Protein AF-0000000082860708 (afdb_homodimer)

Foldseek 3Di:
DPPVVVVVVCVVVVVVVLVVVLQFDQKDPVLVCLVVPNDALLLQAAAEEEEAPLLWFLNLLLLQRNLLSHAQYEYEEQDQVSLVVSLVSSCVSHVVDDSLSYHYDYDDLLPLVCLLVSVVVSCVSSVDHAEYEAEWAAFEFAAPVLADVVLLVVRLSGLPVSLLSNVVSVQVVLVVVDVLSHHEYEYEAALLLQDPQGRTRSNSVNSVNVVVSVVVVCVVSPRGNYFYEYEHEAFEQTCRQQQHHYSDPPDGLRDHADPPQQHHYSNVSSSSSSSCRSRSPRYMYGRHPPSSVLSVCCRVPVVVSVVVDLVCDNQNSCCRRRVHRSYDDDPPPDPDD/DPPVVVVVVCVVVVVVVLVVVLQPDQKDPVLVCLVVPNDALLLQAAAEEEEAPLLWFLNLLLLLRNLLSHAQYEYEEQDQVSLVVSLVSSCVSPVVDDSLSYHYDYDDLLPLVCLLVSVVVSCVSSVDHAEYEAEWAAFEFAAPVLADVVLLVVRLSGLPVSLLSNVVSVQVVLVVVDVLSHHEYEYEAALLLQDPAGRTRSNSVNSVNVVVSVVVVCVVSPRGNYFYEYEHEAFEQTCRQQQHHYSDPPDGLRDHADPPQQHHYSNVSSSSSSSCRSRSPRYMYGRHPPSSVLSVCCRVPVVVSVVVCLVCDNQNSCCRRRVHRSYDDDPPRDPDD

Nearest PDB structures (foldseek):
  3r1i-assembly1_B-2  TM=8.512E-01  e=3.219E-15  Mycobacterium marinum M
  3r1i-assembly1_A-2  TM=8.347E-01  e=3.814E-15  Mycobacterium marinum M
  1yxm-assembly1_B  TM=8.266E-01  e=4.036E-15  Homo sapiens
  1yxm-assembly1_A  TM=8.205E-01  e=2.922E-14  Homo sapiens
  2cfc-assembly1_D  TM=8.253E-01  e=6.196E-13  Xanthobacter autotrophicus Py2

Sequence (674 aa):
MGFFAFLGAFTFLYTLAYIVLLAFLDCDLRLKVAEMVGKKIAAVRGKVIWIVGASSGIGEQLAVNLAKGGAKLVLSARRRDELERVKAACLAANPSLQHQDIFILPMDLLQVDNHRFQLNEVLRHFGTLDVLVNNAGRSQRAAWETVDTIVDRQLFELNVFSIVSLSRVVVSYFAQRSPTLEGHIAVTSSIAGLLGAPFSPSYTGSKHAIHGYFESLRSEKLGTNLKITLLCPGPVHTAFLAESFTGVPGEKFNQTVQETDKRMTPERCGELCAIAIANELYEGWMALFPILPVVYLMTYFPNMGRIIFKFIGPRQLQKLRDSKTTVETSKSSDPVSMGFFAFLGAFTFLYTLAYIVLLAFLDCDLRLKVAEMVGKKIAAVRGKVIWIVGASSGIGEQLAVNLAKGGAKLVLSARRRDELERVKAACLAANPSLQHQDIFILPMDLLQVDNHRFQLNEVLRHFGTLDVLVNNAGRSQRAAWETVDTIVDRQLFELNVFSIVSLSRVVVSYFAQRSPTLEGHIAVTSSIAGLLGAPFSPSYTGSKHAIHGYFESLRSEKLGTNLKITLLCPGPVHTAFLAESFTGVPGEKFNQTVQETDKRMTPERCGELCAIAIANELYEGWMALFPILPVVYLMTYFPNMGRIIFKFIGPRQLQKLRDSKTTVETSKSSDPVS

Structure (mmCIF, N/CA/C/O backbone):
data_AF-0000000082860708-model_v1
#
loop_
_entity.id
_entity.type
_entity.pdbx_description
1 polymer 'Dehydrogenase/reductase SDR family member 7'
#
loop_
_atom_site.group_PDB
_atom_site.id
_atom_site.type_symbol
_atom_site.label_atom_id
_atom_site.label_alt_id
_atom_site.label_comp_id
_atom_site.label_asym_id
_atom_site.label_entity_id
_atom_site.label_seq_id
_atom_site.pdbx_PDB_ins_code
_atom_site.Cartn_x
_atom_site.Cartn_y
_atom_site.Cartn_z
_atom_site.occupancy
_atom_site.B_iso_or_equiv
_atom_site.auth_seq_id
_atom_site.auth_comp_id
_atom_site.auth_asym_id
_atom_site.auth_atom_id
_atom_site.pdbx_PDB_model_num
ATOM 1 N N . MET A 1 1 ? 4.465 -14.664 42.625 1 72.81 1 MET A N 1
ATOM 2 C CA . MET A 1 1 ? 3.996 -15.102 41.312 1 72.81 1 MET A CA 1
ATOM 3 C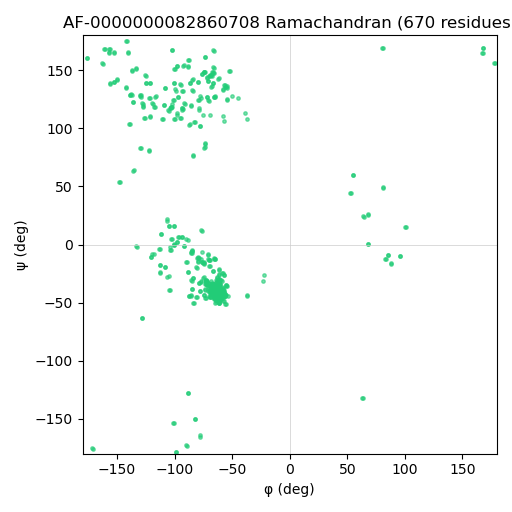 C . MET A 1 1 ? 5.172 -15.406 40.406 1 72.81 1 MET A C 1
ATOM 5 O O . MET A 1 1 ? 6.117 -14.617 40.312 1 72.81 1 MET A O 1
ATOM 9 N N . GLY A 1 2 ? 5.402 -16.688 40.062 1 86.44 2 GLY A N 1
ATOM 10 C CA . GLY A 1 2 ? 6.5 -17.062 39.188 1 86.44 2 GLY A CA 1
ATOM 11 C C . GLY A 1 2 ? 6.539 -16.297 37.875 1 86.44 2 GLY A C 1
ATOM 12 O O . GLY A 1 2 ? 5.562 -15.633 37.531 1 86.44 2 GLY A O 1
ATOM 13 N N . PHE A 1 3 ? 7.707 -16.125 37.406 1 90.12 3 PHE A N 1
ATOM 14 C CA . PHE A 1 3 ? 7.969 -15.383 36.188 1 90.12 3 PHE A CA 1
ATOM 15 C C . PHE A 1 3 ? 6.875 -15.625 35.156 1 90.12 3 PHE A C 1
ATOM 17 O O . PHE A 1 3 ? 6.328 -14.672 34.594 1 90.12 3 PHE A O 1
ATOM 24 N N . PHE A 1 4 ? 6.469 -16.797 35 1 90.19 4 PHE A N 1
ATOM 25 C CA . PHE A 1 4 ? 5.484 -17.141 33.969 1 90.19 4 PHE A CA 1
ATOM 26 C C . PHE A 1 4 ? 4.094 -16.656 34.375 1 90.19 4 PHE A C 1
ATOM 28 O O . PHE A 1 4 ? 3.301 -16.25 33.531 1 90.19 4 PHE A O 1
ATOM 35 N N . ALA A 1 5 ? 3.807 -16.781 35.562 1 89.75 5 ALA A N 1
ATOM 36 C CA . ALA A 1 5 ? 2.521 -16.281 36.031 1 89.75 5 ALA A CA 1
ATOM 37 C C . ALA A 1 5 ? 2.424 -14.766 35.844 1 89.75 5 ALA A C 1
ATOM 39 O O . ALA A 1 5 ? 1.37 -14.25 35.469 1 89.75 5 ALA A O 1
ATOM 40 N N . PHE A 1 6 ? 3.463 -14.141 36.156 1 90.62 6 PHE A N 1
ATOM 41 C CA . PHE A 1 6 ? 3.516 -12.695 35.969 1 90.62 6 PHE A CA 1
ATOM 42 C C . PHE A 1 6 ? 3.35 -12.344 34.5 1 90.62 6 PHE A C 1
ATOM 44 O O . PHE A 1 6 ? 2.582 -11.445 34.156 1 90.62 6 PHE A O 1
ATOM 51 N N . LEU A 1 7 ? 4.016 -13.023 33.656 1 87.88 7 LEU A N 1
ATOM 52 C CA . LEU A 1 7 ? 3.936 -12.789 32.219 1 87.88 7 LEU A CA 1
ATOM 53 C C . LEU A 1 7 ? 2.523 -13.039 31.719 1 87.88 7 LEU A C 1
ATOM 55 O O . LEU A 1 7 ? 2.018 -12.281 30.891 1 87.88 7 LEU A O 1
ATOM 59 N N . GLY A 1 8 ? 1.985 -14.039 32.156 1 88.62 8 GLY A N 1
ATOM 60 C CA . GLY A 1 8 ? 0.623 -14.352 31.75 1 88.62 8 GLY A CA 1
ATOM 61 C C . GLY A 1 8 ? -0.386 -13.312 32.219 1 88.62 8 GLY A C 1
ATOM 62 O O . GLY A 1 8 ? -1.258 -12.906 31.438 1 88.62 8 GLY A O 1
ATOM 63 N N . ALA A 1 9 ? -0.261 -12.969 33.438 1 89.25 9 ALA A N 1
ATOM 64 C CA . ALA A 1 9 ? -1.149 -11.938 33.969 1 89.25 9 ALA A CA 1
ATOM 65 C C . ALA A 1 9 ? -0.972 -10.625 33.219 1 89.25 9 ALA A C 1
ATOM 67 O O . ALA A 1 9 ? -1.951 -9.938 32.906 1 89.25 9 ALA A O 1
ATOM 68 N N . PHE A 1 10 ? 0.195 -10.312 32.969 1 88.62 10 PHE A N 1
ATOM 69 C CA . PHE A 1 10 ? 0.502 -9.086 32.25 1 88.62 10 PHE A CA 1
ATOM 70 C C . PHE A 1 10 ? -0.108 -9.109 30.844 1 88.62 10 PHE A C 1
ATOM 72 O O . PHE A 1 10 ? -0.745 -8.141 30.422 1 88.62 10 PHE A O 1
ATOM 79 N N . THR A 1 11 ? 0.056 -10.164 30.156 1 86.25 11 THR A N 1
ATOM 80 C CA . THR A 1 11 ? -0.458 -10.297 28.797 1 86.25 11 THR A CA 1
ATOM 81 C C . THR A 1 11 ? -1.982 -10.219 28.781 1 86.25 11 THR A C 1
ATOM 83 O O . THR A 1 11 ? -2.572 -9.57 27.906 1 86.25 11 THR A O 1
ATOM 86 N N . PHE A 1 12 ? -2.508 -10.875 29.703 1 87.12 12 PHE A N 1
ATOM 87 C CA . PHE A 1 12 ? -3.965 -10.891 29.797 1 87.12 12 PHE A CA 1
ATOM 88 C C . PHE A 1 12 ? -4.5 -9.492 30.094 1 87.12 12 PHE A C 1
ATOM 90 O O . PHE A 1 12 ? -5.402 -9.016 29.406 1 87.12 12 PHE A O 1
ATOM 97 N N . LEU A 1 13 ? -3.926 -8.875 31.078 1 89.12 13 LEU A N 1
ATOM 98 C CA . LEU A 1 13 ? -4.395 -7.559 31.484 1 89.12 13 LEU A CA 1
ATOM 99 C C . LEU A 1 13 ? -4.109 -6.523 30.406 1 89.12 13 LEU A C 1
ATOM 101 O O . LEU A 1 13 ? -4.918 -5.621 30.172 1 89.12 13 LEU A O 1
ATOM 105 N N . TYR A 1 14 ? -3.021 -6.672 29.766 1 86.31 14 TYR A N 1
ATOM 106 C CA . TYR A 1 14 ? -2.645 -5.789 28.672 1 86.31 14 TYR A CA 1
ATOM 107 C C . TYR A 1 14 ? -3.646 -5.883 27.531 1 86.31 14 TYR A C 1
ATOM 109 O O . TYR A 1 14 ? -4.137 -4.859 27.047 1 86.31 14 TYR A O 1
ATOM 117 N N . THR A 1 15 ? -3.965 -7.055 27.188 1 85.5 15 THR A N 1
ATOM 118 C CA . THR A 1 15 ? -4.898 -7.281 26.078 1 85.5 15 THR A CA 1
ATOM 119 C C . THR A 1 15 ? -6.301 -6.805 26.453 1 85.5 15 THR A C 1
ATOM 121 O O . THR A 1 15 ? -6.988 -6.184 25.641 1 85.5 15 THR A O 1
ATOM 124 N N . LEU A 1 16 ? -6.664 -7.105 27.656 1 87.06 16 LEU A N 1
ATOM 125 C CA . LEU A 1 16 ? -7.977 -6.688 28.141 1 87.06 16 LEU A CA 1
ATOM 126 C C . LEU A 1 16 ? -8.086 -5.168 28.172 1 87.06 16 LEU A C 1
ATOM 128 O O . LEU A 1 16 ? -9.117 -4.605 27.797 1 87.06 16 LEU A O 1
ATOM 132 N N . ALA A 1 17 ? -7.078 -4.531 28.641 1 88.94 17 ALA A N 1
ATOM 133 C CA . ALA A 1 17 ? -7.066 -3.072 28.688 1 88.94 17 ALA A CA 1
ATOM 134 C C . ALA A 1 17 ? -7.223 -2.482 27.281 1 88.94 17 ALA A C 1
ATOM 136 O O . ALA A 1 17 ? -7.961 -1.513 27.094 1 88.94 17 ALA A O 1
ATOM 137 N N . TYR A 1 18 ? -6.551 -3.08 26.312 1 87.56 18 TYR A N 1
ATOM 138 C CA . TYR A 1 18 ? -6.668 -2.613 24.938 1 87.56 18 TYR A CA 1
ATOM 139 C C . TYR A 1 18 ? -8.094 -2.779 24.422 1 87.56 18 TYR A C 1
ATOM 141 O O . TYR A 1 18 ? -8.648 -1.869 23.797 1 87.56 18 TYR A O 1
ATOM 149 N N . ILE A 1 19 ? -8.648 -3.904 24.766 1 85.44 19 ILE A N 1
ATOM 150 C CA . ILE A 1 19 ? -9.992 -4.203 24.281 1 85.44 19 ILE A CA 1
ATOM 151 C C . ILE A 1 19 ? -10.984 -3.201 24.875 1 85.44 19 ILE A C 1
ATOM 153 O O . ILE A 1 19 ? -11.812 -2.643 24.156 1 85.44 19 ILE A O 1
ATOM 157 N N . VAL A 1 20 ? -10.844 -2.895 26.078 1 89.56 20 VAL A N 1
ATOM 158 C CA . VAL A 1 20 ? -11.766 -2 26.766 1 89.56 20 VAL A CA 1
ATOM 159 C C . VAL A 1 20 ? -11.547 -0.565 26.297 1 89.56 20 VAL A C 1
ATOM 161 O O . VAL A 1 20 ? -12.5 0.136 25.953 1 89.56 20 VAL A O 1
ATOM 164 N N . LEU A 1 21 ? -10.344 -0.149 26.234 1 91.31 21 LEU A N 1
ATOM 165 C CA . LEU A 1 21 ? -10.039 1.233 25.891 1 91.31 21 LEU A CA 1
ATOM 166 C C . LEU A 1 21 ? -10.469 1.533 24.453 1 91.31 21 LEU A C 1
ATOM 168 O O . LEU A 1 21 ? -11.016 2.604 24.172 1 91.31 21 LEU A O 1
ATOM 172 N N . LEU A 1 22 ? -10.25 0.601 23.609 1 91 22 LEU A N 1
ATOM 173 C CA . LEU A 1 22 ? -10.531 0.829 22.188 1 91 22 LEU A CA 1
ATOM 174 C C . LEU A 1 22 ? -12.031 0.928 21.938 1 91 22 LEU A C 1
ATOM 176 O O . LEU A 1 22 ? -12.461 1.447 20.906 1 91 22 LEU A O 1
ATOM 180 N N . ALA A 1 23 ? -12.805 0.446 22.859 1 90.5 23 ALA A N 1
ATOM 181 C CA . ALA A 1 23 ? -14.258 0.521 22.719 1 90.5 23 ALA A CA 1
ATOM 182 C C . ALA A 1 23 ? -14.758 1.942 22.969 1 90.5 23 ALA A C 1
ATOM 184 O O . ALA A 1 23 ? -15.859 2.301 22.547 1 90.5 23 ALA A O 1
ATOM 185 N N . PHE A 1 24 ? -13.891 2.775 23.594 1 92.88 24 PHE A N 1
ATOM 186 C CA . PHE A 1 24 ? -14.383 4.086 24 1 92.88 24 PHE A CA 1
ATOM 187 C C . PHE A 1 24 ? -13.578 5.195 23.328 1 92.88 24 PHE A C 1
ATOM 189 O O . PHE A 1 24 ? -13.977 6.363 23.359 1 92.88 24 PHE A O 1
ATOM 196 N N . LEU A 1 25 ? -12.547 4.812 22.75 1 95.56 25 LEU A N 1
ATOM 197 C CA . LEU A 1 25 ? -11.664 5.82 22.172 1 95.56 25 LEU A CA 1
ATOM 198 C C . LEU A 1 25 ? -12.078 6.141 20.734 1 95.56 25 LEU A C 1
ATOM 200 O O . LEU A 1 25 ? -12.711 5.32 20.078 1 95.56 25 LEU A O 1
ATOM 204 N N . ASP A 1 26 ? -11.766 7.324 20.312 1 97.5 26 ASP A N 1
ATOM 205 C CA . ASP A 1 26 ? -12.047 7.742 18.938 1 97.5 26 ASP A CA 1
ATOM 206 C C . ASP A 1 26 ? -10.75 7.922 18.156 1 97.5 26 ASP A C 1
ATOM 208 O O . ASP A 1 26 ? -10.758 8.508 17.062 1 97.5 26 ASP A O 1
ATOM 212 N N . CYS A 1 27 ? -9.641 7.531 18.703 1 98.12 27 CYS A N 1
ATOM 213 C CA . CYS A 1 27 ? -8.344 7.492 18.047 1 98.12 27 CYS A CA 1
ATOM 214 C C . CYS A 1 27 ? -7.445 6.422 18.656 1 98.12 27 CYS A C 1
ATOM 216 O O . CYS A 1 27 ? -7.797 5.824 19.672 1 98.12 27 CYS A O 1
ATOM 218 N N . ASP A 1 28 ? -6.375 6.074 18 1 96.62 28 ASP A N 1
ATOM 219 C CA . ASP A 1 28 ? -5.512 5.008 18.5 1 96.62 28 ASP A CA 1
ATOM 220 C C . ASP A 1 28 ? -4.836 5.414 19.812 1 96.62 28 ASP A C 1
ATOM 222 O O . ASP A 1 28 ? -4.824 6.594 20.172 1 96.62 28 ASP A O 1
ATOM 226 N N . LEU A 1 29 ? -4.254 4.543 20.516 1 94.81 29 LEU A N 1
ATOM 227 C CA . LEU A 1 29 ? -3.762 4.734 21.859 1 94.81 29 LEU A CA 1
ATOM 228 C C . LEU A 1 29 ? -2.611 5.734 21.891 1 94.81 29 LEU A C 1
ATOM 230 O O . LEU A 1 29 ? -2.512 6.551 22.812 1 94.81 29 LEU A O 1
ATOM 234 N N . ARG A 1 30 ? -1.755 5.695 20.938 1 94.88 30 ARG A N 1
ATOM 235 C CA . ARG A 1 30 ? -0.627 6.621 20.906 1 94.88 30 ARG A CA 1
ATOM 236 C C . ARG A 1 30 ? -1.104 8.062 20.75 1 94.88 30 ARG A C 1
ATOM 238 O O . ARG A 1 30 ? -0.594 8.961 21.422 1 94.88 30 ARG A O 1
ATOM 245 N N . LEU A 1 31 ? -2.023 8.234 19.828 1 98.19 31 LEU A N 1
ATOM 246 C CA . LEU A 1 31 ? -2.596 9.562 19.625 1 98.19 31 LEU A CA 1
ATOM 247 C C . LEU A 1 31 ? -3.352 10.023 20.875 1 98.19 31 LEU A C 1
ATOM 249 O O . LEU A 1 31 ? -3.299 11.195 21.234 1 98.19 31 LEU A O 1
ATOM 253 N N . LYS A 1 32 ? -4.039 9.117 21.5 1 97.75 32 LYS A N 1
ATOM 254 C CA . LYS A 1 32 ? -4.754 9.461 22.734 1 97.75 32 LYS A CA 1
ATOM 255 C C . LYS A 1 32 ? -3.787 9.883 23.828 1 97.75 32 LYS A C 1
ATOM 257 O O . LYS A 1 32 ? -4.055 10.828 24.562 1 97.75 32 LYS A O 1
ATOM 262 N N . VAL A 1 33 ? -2.717 9.156 23.969 1 97.25 33 VAL A N 1
ATOM 263 C CA . VAL A 1 33 ? -1.701 9.5 24.953 1 97.25 33 VAL A CA 1
ATOM 264 C C . VAL A 1 33 ? -1.13 10.883 24.641 1 97.25 33 VAL A C 1
ATOM 266 O O . VAL A 1 33 ? -0.956 11.711 25.547 1 97.25 33 VAL A O 1
ATOM 269 N N . ALA A 1 34 ? -0.872 11.164 23.391 1 98.38 34 ALA A N 1
ATOM 270 C CA . ALA A 1 34 ? -0.393 12.484 22.984 1 98.38 34 ALA A CA 1
ATOM 271 C C . ALA A 1 34 ? -1.408 13.57 23.328 1 98.38 34 ALA A C 1
ATOM 273 O O . ALA A 1 34 ? -1.036 14.656 23.766 1 98.38 34 ALA A O 1
ATOM 274 N N . GLU A 1 35 ? -2.682 13.242 23.094 1 98.19 35 GLU A N 1
ATOM 275 C CA . GLU A 1 35 ? -3.754 14.18 23.406 1 98.19 35 GLU A CA 1
ATOM 276 C C . GLU A 1 35 ? -3.791 14.492 24.891 1 98.19 35 GLU A C 1
ATOM 278 O O . GLU A 1 35 ? -4.008 15.641 25.297 1 98.19 35 GLU A O 1
ATOM 283 N N . MET A 1 36 ? -3.523 13.516 25.688 1 97.81 36 MET A N 1
ATOM 284 C CA . MET A 1 36 ? -3.695 13.648 27.141 1 97.81 36 MET A CA 1
ATOM 285 C C . MET A 1 36 ? -2.453 14.258 27.781 1 97.81 36 MET A C 1
ATOM 287 O O . MET A 1 36 ? -2.559 15.102 28.672 1 97.81 36 MET A O 1
ATOM 291 N N . VAL A 1 37 ? -1.226 13.766 27.344 1 97.81 37 VAL A N 1
ATOM 292 C CA . VAL A 1 37 ? -0.058 14.141 28.141 1 97.81 37 VAL A CA 1
ATOM 293 C C . VAL A 1 37 ? 1.065 14.602 27.203 1 97.81 37 VAL A C 1
ATOM 295 O O . VAL A 1 37 ? 2.156 14.953 27.672 1 97.81 37 VAL A O 1
ATOM 298 N N . GLY A 1 38 ? 0.873 14.586 25.875 1 98.19 38 GLY A N 1
ATOM 299 C CA . GLY A 1 38 ? 1.901 15.023 24.938 1 98.19 38 GLY A CA 1
ATOM 300 C C . GLY A 1 38 ? 1.999 16.531 24.828 1 98.19 38 GLY A C 1
ATOM 301 O O . GLY A 1 38 ? 1.545 17.266 25.719 1 98.19 38 GLY A O 1
ATOM 302 N N . LYS A 1 39 ? 2.678 16.938 23.797 1 98.31 39 LYS A N 1
ATOM 303 C CA . LYS A 1 39 ? 2.758 18.359 23.5 1 98.31 39 LYS A CA 1
ATOM 304 C C . LYS A 1 39 ? 1.394 18.922 23.094 1 98.31 39 LYS A C 1
ATOM 306 O O . LYS A 1 39 ? 0.638 18.266 22.375 1 98.31 39 LYS A O 1
ATOM 311 N N . LYS A 1 40 ? 1.149 20.062 23.578 1 98.25 40 LYS A N 1
ATOM 312 C CA . LYS A 1 40 ? -0.066 20.75 23.156 1 98.25 40 LYS A CA 1
ATOM 313 C C . LYS A 1 40 ? 0.078 21.281 21.734 1 98.25 40 LYS A C 1
ATOM 315 O O . LYS A 1 40 ? 1.192 21.422 21.219 1 98.25 40 LYS A O 1
ATOM 320 N N . ILE A 1 41 ? -1.004 21.578 21.094 1 98.38 41 ILE A N 1
ATOM 321 C CA . ILE A 1 41 ? -0.991 22.094 19.719 1 98.38 41 ILE A CA 1
ATOM 322 C C . ILE A 1 41 ? -0.169 23.391 19.672 1 98.38 41 ILE A C 1
ATOM 324 O O . ILE A 1 41 ? 0.487 23.672 18.672 1 98.38 41 ILE A O 1
ATOM 328 N N . ALA A 1 42 ? -0.053 24.078 20.812 1 97.94 42 ALA A N 1
ATOM 329 C CA . ALA A 1 42 ? 0.678 25.344 20.922 1 97.94 42 ALA A CA 1
ATOM 330 C C . ALA A 1 42 ? 2.168 25.125 20.672 1 97.94 42 ALA A C 1
ATOM 332 O O . ALA A 1 42 ? 2.904 26.094 20.438 1 97.94 42 ALA A O 1
ATOM 333 N N . ALA A 1 43 ? 2.582 23.906 20.656 1 98.31 43 ALA A N 1
ATOM 334 C CA . ALA A 1 43 ? 3.98 23.594 20.375 1 98.31 43 ALA A CA 1
ATOM 335 C C . ALA A 1 43 ? 4.359 23.984 18.953 1 98.31 43 ALA A C 1
ATOM 337 O O . ALA A 1 43 ? 5.547 24.078 18.625 1 98.31 43 ALA A O 1
ATOM 338 N N . VAL A 1 44 ? 3.4 24.297 18.062 1 98.38 44 VAL A N 1
ATOM 339 C CA . VAL A 1 44 ? 3.678 24.656 16.672 1 98.38 44 VAL A CA 1
ATOM 340 C C . VAL A 1 44 ? 3.787 26.172 16.516 1 98.38 44 VAL A C 1
ATOM 342 O O . VAL A 1 44 ? 3.895 26.688 15.406 1 98.38 44 VAL A O 1
ATOM 345 N N . ARG A 1 45 ? 3.746 26.844 17.688 1 98.44 45 ARG A N 1
ATOM 346 C CA . ARG A 1 45 ? 3.773 28.312 17.656 1 98.44 45 ARG A CA 1
ATOM 347 C C . ARG A 1 45 ? 4.98 28.812 16.859 1 98.44 45 ARG A C 1
ATOM 349 O O . ARG A 1 45 ? 6.109 28.391 17.109 1 98.44 45 ARG A O 1
ATOM 356 N N . GLY A 1 46 ? 4.68 29.625 15.875 1 98.44 46 GLY A N 1
ATOM 357 C CA . GLY A 1 46 ? 5.734 30.281 15.109 1 98.44 46 GLY A CA 1
ATOM 358 C C . GLY A 1 46 ? 6.215 29.438 13.938 1 98.44 46 GLY A C 1
ATOM 359 O O . GLY A 1 46 ? 6.895 29.938 13.039 1 98.44 46 GLY A O 1
ATOM 360 N N . LYS A 1 47 ? 5.93 28.156 13.914 1 98.75 47 LYS A N 1
ATOM 361 C CA . LYS A 1 47 ? 6.316 27.297 12.789 1 98.75 47 LYS A CA 1
ATOM 362 C C . LYS A 1 47 ? 5.523 27.656 11.531 1 98.75 47 LYS A C 1
ATOM 364 O O . LYS A 1 47 ? 4.359 28.047 11.617 1 98.75 47 LYS A O 1
ATOM 369 N N . VAL A 1 48 ? 6.141 27.531 10.391 1 98.94 48 VAL A N 1
ATOM 370 C CA . VAL A 1 48 ? 5.469 27.703 9.109 1 98.94 48 VAL A CA 1
ATOM 371 C C . VAL A 1 48 ? 4.977 26.359 8.586 1 98.94 48 VAL A C 1
ATOM 373 O O . VAL A 1 48 ? 5.781 25.469 8.305 1 98.94 48 VAL A O 1
ATOM 376 N N . ILE A 1 49 ? 3.656 26.219 8.477 1 98.94 49 ILE A N 1
ATOM 377 C CA . ILE A 1 49 ? 3.033 24.969 8.062 1 98.94 49 ILE A CA 1
ATOM 378 C C . ILE A 1 49 ? 2.246 25.188 6.77 1 98.94 49 ILE A C 1
ATOM 380 O O . ILE A 1 49 ? 1.379 26.062 6.707 1 98.94 49 ILE A O 1
ATOM 384 N N . TRP A 1 50 ? 2.59 24.453 5.711 1 99 50 TRP A N 1
ATOM 385 C CA . TRP A 1 50 ? 1.929 24.5 4.414 1 99 50 TRP A CA 1
ATOM 386 C C . TRP A 1 50 ? 0.916 23.375 4.277 1 99 50 TRP A C 1
ATOM 388 O O . TRP A 1 50 ? 1.29 22.203 4.234 1 99 50 TRP A O 1
ATOM 398 N N . ILE A 1 51 ? -0.368 23.719 4.238 1 98.94 51 ILE A N 1
ATOM 399 C CA . ILE A 1 51 ? -1.443 22.734 4.141 1 98.94 51 ILE A CA 1
ATOM 400 C C . ILE A 1 51 ? -2.01 22.734 2.721 1 98.94 51 ILE A C 1
ATOM 402 O O . ILE A 1 51 ? -2.576 23.734 2.27 1 98.94 51 ILE A O 1
ATOM 406 N N . VAL A 1 52 ? -1.845 21.641 2.041 1 98.75 52 VAL A N 1
ATOM 407 C CA . VAL A 1 52 ? -2.469 21.422 0.739 1 98.75 52 VAL A CA 1
ATOM 408 C C . VAL A 1 52 ? -3.799 20.703 0.916 1 98.75 52 VAL A C 1
ATOM 410 O O . VAL A 1 52 ? -3.861 19.656 1.562 1 98.75 52 VAL A O 1
ATOM 413 N N . GLY A 1 53 ? -4.836 21.172 0.291 1 98.06 53 GLY A N 1
ATOM 414 C CA . GLY A 1 53 ? -6.184 20.703 0.571 1 98.06 53 GLY A CA 1
ATOM 415 C C . GLY A 1 53 ? -6.801 21.344 1.799 1 98.06 53 GLY A C 1
ATOM 416 O O . GLY A 1 53 ? -7.328 20.656 2.672 1 98.06 53 GLY A O 1
ATOM 417 N N . ALA A 1 54 ? -6.715 22.672 1.872 1 98.38 54 ALA A N 1
ATOM 418 C CA . ALA A 1 54 ? -7.059 23.406 3.094 1 98.38 54 ALA A CA 1
ATOM 419 C C . ALA A 1 54 ? -8.438 24.047 2.982 1 98.38 54 ALA A C 1
ATOM 421 O O . ALA A 1 54 ? -8.898 24.703 3.922 1 98.38 54 ALA A O 1
ATOM 422 N N . SER A 1 55 ? -9.188 23.828 1.924 1 97.12 55 SER A N 1
ATOM 423 C CA . SER A 1 55 ? -10.344 24.672 1.617 1 97.12 55 SER A CA 1
ATOM 424 C C . SER A 1 55 ? -11.609 24.125 2.27 1 97.12 55 SER A C 1
ATOM 426 O O . SER A 1 55 ? -12.641 24.797 2.289 1 97.12 55 SER A O 1
ATOM 428 N N . SER A 1 56 ? -11.594 22.875 2.74 1 95.19 56 SER A N 1
ATOM 429 C CA . SER A 1 56 ? -12.797 22.297 3.338 1 95.19 56 SER A CA 1
ATOM 430 C C . SER A 1 56 ? -12.453 21.094 4.215 1 95.19 56 SER A C 1
ATOM 432 O O . SER A 1 56 ? -11.289 20.719 4.324 1 95.19 56 SER A O 1
ATOM 434 N N . GLY A 1 57 ? -13.391 20.672 4.953 1 95.94 57 GLY A N 1
ATOM 435 C CA . GLY A 1 57 ? -13.32 19.391 5.648 1 95.94 57 GLY A CA 1
ATOM 436 C C . GLY A 1 57 ? -12.195 19.328 6.668 1 95.94 57 GLY A C 1
ATOM 437 O O . GLY A 1 57 ? -12.07 20.203 7.52 1 95.94 57 GLY A O 1
ATOM 438 N N . ILE A 1 58 ? -11.461 18.266 6.605 1 97.75 58 ILE A N 1
ATOM 439 C CA . ILE A 1 58 ? -10.391 17.984 7.559 1 97.75 58 ILE A CA 1
ATOM 440 C C . ILE A 1 58 ? -9.312 19.062 7.445 1 97.75 58 ILE A C 1
ATOM 442 O O . ILE A 1 58 ? -8.82 19.562 8.461 1 97.75 58 ILE A O 1
ATOM 446 N N . GLY A 1 59 ? -8.992 19.484 6.211 1 98.44 59 GLY A N 1
ATOM 447 C CA . GLY A 1 59 ? -7.965 20.5 5.984 1 98.44 59 GLY A CA 1
ATOM 448 C C . GLY A 1 59 ? -8.297 21.844 6.609 1 98.44 59 GLY A C 1
ATOM 449 O O . GLY A 1 59 ? -7.438 22.484 7.215 1 98.44 59 GLY A O 1
ATOM 450 N N . GLU A 1 60 ? -9.555 22.203 6.477 1 98.56 60 GLU A N 1
ATOM 451 C CA . GLU A 1 60 ? -10.023 23.453 7.066 1 98.56 60 GLU A CA 1
ATOM 452 C C . GLU A 1 60 ? -9.914 23.422 8.586 1 98.56 60 GLU A C 1
ATOM 454 O O . GLU A 1 60 ? -9.391 24.359 9.195 1 98.56 60 GLU A O 1
ATOM 459 N N . GLN A 1 61 ? -10.383 22.328 9.172 1 98.75 61 GLN A N 1
ATOM 460 C CA . GLN A 1 61 ? -10.398 22.234 10.633 1 98.75 61 GLN A CA 1
ATOM 461 C C . GLN A 1 61 ? -8.992 22.062 11.188 1 98.75 61 GLN A C 1
ATOM 463 O O . GLN A 1 61 ? -8.68 22.562 12.273 1 98.75 61 GLN A O 1
ATOM 468 N N . LEU A 1 62 ? -8.156 21.406 10.422 1 98.88 62 LEU A N 1
ATOM 469 C CA . LEU A 1 62 ? -6.75 21.312 10.781 1 98.88 62 LEU A CA 1
ATOM 470 C C . LEU A 1 62 ? -6.109 22.703 10.805 1 98.88 62 LEU A C 1
ATOM 472 O O . LEU A 1 62 ? -5.398 23.047 11.75 1 98.88 62 LEU A O 1
ATOM 476 N N . ALA A 1 63 ? -6.34 23.5 9.773 1 98.94 63 ALA A N 1
ATOM 477 C CA . ALA A 1 63 ? -5.805 24.859 9.688 1 98.94 63 ALA A CA 1
ATOM 478 C C . ALA A 1 63 ? -6.23 25.688 10.891 1 98.94 63 ALA A C 1
ATOM 480 O O . ALA A 1 63 ? -5.402 26.359 11.516 1 98.94 63 ALA A O 1
ATOM 481 N N . VAL A 1 64 ? -7.488 25.578 11.25 1 98.88 64 VAL A N 1
ATOM 482 C CA . VAL A 1 64 ? -8.039 26.344 12.359 1 98.88 64 VAL A CA 1
ATOM 483 C C . VAL A 1 64 ? -7.363 25.938 13.664 1 98.88 64 VAL A C 1
ATOM 485 O O . VAL A 1 64 ? -6.98 26.797 14.469 1 98.88 64 VAL A O 1
ATOM 488 N N . ASN A 1 65 ? -7.188 24.641 13.859 1 98.88 65 ASN A N 1
ATOM 489 C CA . ASN A 1 65 ? -6.57 24.156 15.086 1 98.88 65 ASN A CA 1
ATOM 490 C C . ASN A 1 65 ? -5.102 24.547 15.18 1 98.88 65 ASN A C 1
ATOM 492 O O . ASN A 1 65 ? -4.621 24.938 16.25 1 98.88 65 ASN A O 1
ATOM 496 N N . LEU A 1 66 ? -4.379 24.531 14.07 1 98.88 66 LEU A N 1
ATOM 497 C CA . LEU A 1 66 ? -2.973 24.922 14.062 1 98.88 66 LEU A CA 1
ATOM 498 C C . LEU A 1 66 ? -2.826 26.422 14.273 1 98.88 66 LEU A C 1
ATOM 500 O O . LEU A 1 66 ? -1.891 26.875 14.938 1 98.88 66 LEU A O 1
ATOM 504 N N . ALA A 1 67 ? -3.752 27.188 13.711 1 98.88 67 ALA A N 1
ATOM 505 C CA . ALA A 1 67 ? -3.771 28.625 13.938 1 98.88 67 ALA A CA 1
ATOM 506 C C . ALA A 1 67 ? -3.994 28.938 15.414 1 98.88 67 ALA A C 1
ATOM 508 O O . ALA A 1 67 ? -3.336 29.828 15.977 1 98.88 67 ALA A O 1
ATOM 509 N N . LYS A 1 68 ? -4.914 28.188 16.016 1 98.56 68 LYS A N 1
ATOM 510 C CA . LYS A 1 68 ? -5.133 28.344 17.453 1 98.56 68 LYS A CA 1
ATOM 511 C C . LYS A 1 68 ? -3.834 28.156 18.234 1 98.56 68 LYS A C 1
ATOM 513 O O . LYS A 1 68 ? -3.607 28.844 19.234 1 98.56 68 LYS A O 1
ATOM 518 N N . GLY A 1 69 ? -3.037 27.266 17.734 1 98.44 69 GLY A N 1
ATOM 519 C CA . GLY A 1 69 ? -1.764 26.984 18.375 1 98.44 69 GLY A CA 1
ATOM 520 C C . GLY A 1 69 ? -0.69 28 18.062 1 98.44 69 GLY A C 1
ATOM 521 O O . GLY A 1 69 ? 0.406 27.953 18.625 1 98.44 69 GLY A O 1
ATOM 522 N N . GLY A 1 70 ? -0.938 28.906 17.078 1 98.69 70 GLY A N 1
ATOM 523 C CA . GLY A 1 70 ? -0.03 30 16.797 1 98.69 70 GLY A CA 1
ATOM 524 C C . GLY A 1 70 ? 0.875 29.75 15.609 1 98.69 70 GLY A C 1
ATOM 525 O O . GLY A 1 70 ? 1.859 30.453 15.398 1 98.69 70 GLY A O 1
ATOM 526 N N . ALA A 1 71 ? 0.585 28.797 14.812 1 98.88 71 ALA A N 1
ATOM 527 C CA . ALA A 1 71 ? 1.382 28.516 13.625 1 98.88 71 ALA A CA 1
ATOM 528 C C . ALA A 1 71 ? 1.119 29.547 12.531 1 98.88 71 ALA A C 1
ATOM 530 O O . ALA A 1 71 ? 0.022 30.109 12.453 1 98.88 71 ALA A O 1
ATOM 531 N N . LYS A 1 72 ? 2.123 29.812 11.758 1 98.88 72 LYS A N 1
ATOM 532 C CA . LYS A 1 72 ? 1.951 30.516 10.484 1 98.88 72 LYS A CA 1
ATOM 533 C C . LYS A 1 72 ? 1.572 29.547 9.375 1 98.88 72 LYS A C 1
ATOM 535 O O . LYS A 1 72 ? 2.164 28.469 9.25 1 98.88 72 LYS A O 1
ATOM 540 N N . LEU A 1 73 ? 0.544 29.922 8.602 1 98.94 73 LEU A N 1
ATOM 541 C CA . LEU A 1 73 ? -0.031 28.906 7.715 1 98.94 73 LEU A CA 1
ATOM 542 C C . LEU A 1 73 ? 0.037 29.359 6.262 1 98.94 73 LEU A C 1
ATOM 544 O O . LEU A 1 73 ? -0.155 30.531 5.961 1 98.94 73 LEU A O 1
ATOM 548 N N . VAL A 1 74 ? 0.366 28.469 5.375 1 98.94 74 VAL A N 1
ATOM 549 C CA . VAL A 1 74 ? 0.097 28.562 3.945 1 98.94 74 VAL A CA 1
ATOM 550 C C . VAL A 1 74 ? -1.079 27.672 3.574 1 98.94 74 VAL A C 1
ATOM 552 O O . VAL A 1 74 ? -1.038 26.453 3.799 1 98.94 74 VAL A O 1
ATOM 555 N N . LEU A 1 75 ? -2.131 28.266 3.088 1 98.94 75 LEU A N 1
ATOM 556 C CA . LEU A 1 75 ? -3.33 27.531 2.717 1 98.94 75 LEU A CA 1
ATOM 557 C C . LEU A 1 75 ? -3.42 27.359 1.204 1 98.94 75 LEU A C 1
ATOM 559 O O . LEU A 1 75 ? -3.492 28.344 0.469 1 98.94 75 LEU A O 1
ATOM 563 N N . SER A 1 76 ? -3.406 26.125 0.771 1 98.88 76 SER A N 1
ATOM 564 C CA . SER A 1 76 ? -3.451 25.875 -0.667 1 98.88 76 SER A CA 1
ATOM 565 C C . SER A 1 76 ? -4.613 24.953 -1.037 1 98.88 76 SER A C 1
ATOM 567 O O . SER A 1 76 ? -4.914 24 -0.312 1 98.88 76 SER A O 1
ATOM 569 N N . ALA A 1 77 ? -5.281 25.172 -2.027 1 98.31 77 ALA A N 1
ATOM 570 C CA . ALA A 1 77 ? -6.316 24.469 -2.771 1 98.31 77 ALA A CA 1
ATOM 571 C C . ALA A 1 77 ? -6.641 25.188 -4.082 1 98.31 77 ALA A C 1
ATOM 573 O O . ALA A 1 77 ? -5.98 26.156 -4.438 1 98.31 77 ALA A O 1
ATOM 574 N N . ARG A 1 78 ? -7.59 24.719 -4.773 1 95.69 78 ARG A N 1
ATOM 575 C CA . ARG A 1 78 ? -7.891 25.297 -6.078 1 95.69 78 ARG A CA 1
ATOM 576 C C . ARG A 1 78 ? -8.797 26.516 -5.941 1 95.69 78 ARG A C 1
ATOM 578 O O . ARG A 1 78 ? -8.695 27.469 -6.73 1 95.69 78 ARG A O 1
ATOM 585 N N . ARG A 1 79 ? -9.648 26.578 -4.902 1 95.62 79 ARG A N 1
ATOM 586 C CA . ARG A 1 79 ? -10.68 27.594 -4.789 1 95.62 79 ARG A CA 1
ATOM 587 C C . ARG A 1 79 ? -10.242 28.703 -3.844 1 95.62 79 ARG A C 1
ATOM 589 O O . ARG A 1 79 ? -10.375 28.594 -2.625 1 95.62 79 ARG A O 1
ATOM 596 N N . ARG A 1 80 ? -9.93 29.875 -4.383 1 97.75 80 ARG A N 1
ATOM 597 C CA . ARG A 1 80 ? -9.383 30.984 -3.609 1 97.75 80 ARG A CA 1
ATOM 598 C C . ARG A 1 80 ? -10.398 31.484 -2.586 1 97.75 80 ARG A C 1
ATOM 600 O O . ARG A 1 80 ? -10.039 31.781 -1.442 1 97.75 80 ARG A O 1
ATOM 607 N N . ASP A 1 81 ? -11.656 31.562 -2.996 1 98.5 81 ASP A N 1
ATOM 608 C CA . ASP A 1 81 ? -12.68 32.125 -2.111 1 98.5 81 ASP A CA 1
ATOM 609 C C . ASP A 1 81 ? -12.828 31.266 -0.851 1 98.5 81 ASP A C 1
ATOM 611 O O . ASP A 1 81 ? -13 31.797 0.246 1 98.5 81 ASP A O 1
ATOM 615 N N . GLU A 1 82 ? -12.766 29.969 -1.055 1 98.31 82 GLU A N 1
ATOM 616 C CA . GLU A 1 82 ? -12.852 29.078 0.092 1 98.31 82 GLU A CA 1
ATOM 617 C C . GLU A 1 82 ? -11.633 29.219 1 1 98.31 82 GLU A C 1
ATOM 619 O O . GLU A 1 82 ? -11.75 29.125 2.223 1 98.31 82 GLU A O 1
ATOM 624 N N . LEU A 1 83 ? -10.484 29.469 0.413 1 98.75 83 LEU A N 1
ATOM 625 C CA . LEU A 1 83 ? -9.266 29.656 1.193 1 98.75 83 LEU A CA 1
ATOM 626 C C . LEU A 1 83 ? -9.352 30.938 2.016 1 98.75 83 LEU A C 1
ATOM 628 O O . LEU A 1 83 ? -8.898 30.984 3.162 1 98.75 83 LEU A O 1
ATOM 632 N N . GLU A 1 84 ? -9.938 31.969 1.428 1 98.69 84 GLU A N 1
ATOM 633 C CA . GLU A 1 84 ? -10.125 33.219 2.15 1 98.69 84 GLU A CA 1
ATOM 634 C C . GLU A 1 84 ? -11.062 33.031 3.34 1 98.69 84 GLU A C 1
ATOM 636 O O . GLU A 1 84 ? -10.836 33.625 4.41 1 98.69 84 GLU A O 1
ATOM 641 N N . ARG A 1 85 ? -12.078 32.25 3.084 1 98.75 85 ARG A N 1
ATOM 642 C CA . ARG A 1 85 ? -12.992 31.922 4.176 1 98.75 85 ARG A CA 1
ATOM 643 C C . ARG A 1 85 ? -12.266 31.203 5.309 1 98.75 85 ARG A C 1
ATOM 645 O O . ARG A 1 85 ? -12.461 31.516 6.48 1 98.75 85 ARG A O 1
ATOM 652 N N . VAL A 1 86 ? -11.414 30.25 5 1 98.81 86 VAL A N 1
ATOM 653 C CA . VAL A 1 86 ? -10.648 29.5 5.996 1 98.81 86 VAL A CA 1
ATOM 654 C C . VAL A 1 86 ? -9.672 30.422 6.707 1 98.81 86 VAL A C 1
ATOM 656 O O . VAL A 1 86 ? -9.484 30.328 7.922 1 98.81 86 VAL A O 1
ATOM 659 N N . LYS A 1 87 ? -9.039 31.344 5.965 1 98.81 87 LYS A N 1
ATOM 660 C CA . LYS A 1 87 ? -8.141 32.312 6.559 1 98.81 87 LYS A CA 1
ATOM 661 C C . LYS A 1 87 ? -8.859 33.156 7.617 1 98.81 87 LYS A C 1
ATOM 663 O O . LYS A 1 87 ? -8.32 33.375 8.711 1 98.81 87 LYS A O 1
ATOM 668 N N . ALA A 1 88 ? -10.031 33.594 7.289 1 98.75 88 ALA A N 1
ATOM 669 C CA . ALA A 1 88 ? -10.812 34.375 8.242 1 98.75 88 ALA A CA 1
ATOM 670 C C . ALA A 1 88 ? -11.094 33.594 9.508 1 98.75 88 ALA A C 1
ATOM 672 O O . ALA A 1 88 ? -11.008 34.125 10.617 1 98.75 88 ALA A O 1
ATOM 673 N N . ALA A 1 89 ? -11.43 32.312 9.328 1 98.75 89 ALA A N 1
ATOM 674 C CA . ALA A 1 89 ? -11.703 31.453 10.469 1 98.75 89 ALA A CA 1
ATOM 675 C C . ALA A 1 89 ? -10.453 31.266 11.328 1 98.75 89 ALA A C 1
ATOM 677 O O . ALA A 1 89 ? -10.539 31.234 12.555 1 98.75 89 ALA A O 1
ATOM 678 N N . CYS A 1 90 ? -9.32 31.125 10.703 1 98.81 90 CYS A N 1
ATOM 679 C CA . CYS A 1 90 ? -8.055 30.984 11.406 1 98.81 90 CYS A CA 1
ATOM 680 C C . CYS A 1 90 ? -7.734 32.219 12.234 1 98.81 90 CYS A C 1
ATOM 682 O O . CYS A 1 90 ? -7.348 32.125 13.398 1 98.81 90 CYS A O 1
ATOM 684 N N . LEU A 1 91 ? -7.887 33.406 11.633 1 98.5 91 LEU A N 1
ATOM 685 C CA . LEU A 1 91 ? -7.594 34.656 12.312 1 98.5 91 LEU A CA 1
ATOM 686 C C . LEU A 1 91 ? -8.555 34.875 13.469 1 98.5 91 LEU A C 1
ATOM 688 O O . LEU A 1 91 ? -8.172 35.438 14.5 1 98.5 91 LEU A O 1
ATOM 692 N N . ALA A 1 92 ? -9.773 34.438 13.312 1 98.44 92 ALA A N 1
ATOM 693 C CA . ALA A 1 92 ? -10.758 34.531 14.383 1 98.44 92 ALA A CA 1
ATOM 694 C C . ALA A 1 92 ? -10.398 33.625 15.539 1 98.44 92 ALA A C 1
ATOM 696 O O . ALA A 1 92 ? -10.648 33.938 16.703 1 98.44 92 ALA A O 1
ATOM 697 N N . ALA A 1 93 ? -9.797 32.5 15.242 1 97.88 93 ALA A N 1
ATOM 698 C CA . ALA A 1 93 ? -9.484 31.5 16.234 1 97.88 93 ALA A CA 1
ATOM 699 C C . ALA A 1 93 ? -8.305 31.922 17.109 1 97.88 93 ALA A C 1
ATOM 701 O O . ALA A 1 93 ? -8.18 31.484 18.25 1 97.88 93 ALA A O 1
ATOM 702 N N . ASN A 1 94 ? -7.406 32.75 16.547 1 98.06 94 ASN A N 1
ATOM 703 C CA . ASN A 1 94 ? -6.246 33.219 17.297 1 98.06 94 ASN A CA 1
ATOM 704 C C . ASN A 1 94 ? -5.98 34.688 17 1 98.06 94 ASN A C 1
ATOM 706 O O . ASN A 1 94 ? -5.258 35.031 16.047 1 98.06 94 ASN A O 1
ATOM 710 N N . PRO A 1 95 ? -6.32 35.562 17.891 1 96.38 95 PRO A N 1
ATOM 711 C CA . PRO A 1 95 ? -6.203 37 17.656 1 96.38 95 PRO A CA 1
ATOM 712 C C . PRO A 1 95 ? -4.754 37.5 17.625 1 96.38 95 PRO A C 1
ATOM 714 O O . PRO A 1 95 ? -4.48 38.625 17.219 1 96.38 95 PRO A O 1
ATOM 717 N N . SER A 1 96 ? -3.908 36.625 18.062 1 97.56 96 SER A N 1
ATOM 718 C CA . SER A 1 96 ? -2.504 37.031 18.062 1 97.56 96 SER A CA 1
ATOM 719 C C . SER A 1 96 ? -1.905 36.906 16.656 1 97.56 96 SER A C 1
ATOM 721 O O . SER A 1 96 ? -0.832 37.469 16.391 1 97.56 96 SER A O 1
ATOM 723 N N . LEU A 1 97 ? -2.549 36.219 15.75 1 98.19 97 LEU A N 1
ATOM 724 C CA . LEU A 1 97 ? -2.076 36.094 14.375 1 98.19 97 LEU A CA 1
ATOM 725 C C . LEU A 1 97 ? -2.52 37.281 13.531 1 98.19 97 LEU A C 1
ATOM 727 O O . LEU A 1 97 ? -3.635 37.781 13.695 1 98.19 97 LEU A O 1
ATOM 731 N N . GLN A 1 98 ? -1.643 37.688 12.672 1 98.12 98 GLN A N 1
ATOM 732 C CA . GLN A 1 98 ? -1.932 38.75 11.727 1 98.12 98 GLN A CA 1
ATOM 733 C C . GLN A 1 98 ? -2.23 38.219 10.336 1 98.12 98 GLN A C 1
ATOM 735 O O . GLN A 1 98 ? -1.963 37.031 10.055 1 98.12 98 GLN A O 1
ATOM 740 N N . HIS A 1 99 ? -2.746 39.062 9.5 1 98.06 99 HIS A N 1
ATOM 741 C CA . HIS A 1 99 ? -3.119 38.656 8.141 1 98.06 99 HIS A CA 1
ATOM 742 C C . HIS A 1 99 ? -1.94 38.031 7.398 1 98.06 99 HIS A C 1
ATOM 744 O O . HIS A 1 99 ? -2.115 37.094 6.633 1 98.06 99 HIS A O 1
ATOM 750 N N . GLN A 1 100 ? -0.741 38.562 7.688 1 98.06 100 GLN A N 1
ATOM 751 C CA . GLN A 1 100 ? 0.45 38.125 6.98 1 98.06 100 GLN A CA 1
ATOM 752 C C . GLN A 1 100 ? 0.886 36.719 7.477 1 98.06 100 GLN A C 1
ATOM 754 O O . GLN A 1 100 ? 1.706 36.062 6.836 1 98.06 100 GLN A O 1
ATOM 759 N N . ASP A 1 101 ? 0.331 36.312 8.641 1 98.75 101 ASP A N 1
ATOM 760 C CA . ASP A 1 101 ? 0.7 35.031 9.211 1 98.75 101 ASP A CA 1
ATOM 761 C C . ASP A 1 101 ? -0.055 33.875 8.531 1 98.75 101 ASP A C 1
ATOM 763 O O . ASP A 1 101 ? 0.267 32.719 8.734 1 98.75 101 ASP A O 1
ATOM 767 N N . ILE A 1 102 ? -1.068 34.219 7.73 1 98.88 102 ILE A N 1
ATOM 768 C CA . ILE A 1 102 ? -1.812 33.25 6.941 1 98.88 102 ILE A CA 1
ATOM 769 C C . ILE A 1 102 ? -1.713 33.625 5.457 1 98.88 102 ILE A C 1
ATOM 771 O O . ILE A 1 102 ? -2.328 34.562 5.004 1 98.88 102 ILE A O 1
ATOM 775 N N . PHE A 1 103 ? -1.006 32.844 4.688 1 98.88 103 PHE A N 1
ATOM 776 C CA . PHE A 1 103 ? -0.747 33.062 3.273 1 98.88 103 PHE A CA 1
ATOM 777 C C . PHE A 1 103 ? -1.623 32.188 2.398 1 98.88 103 PHE A C 1
ATOM 779 O O . PHE A 1 103 ? -1.592 30.969 2.521 1 98.88 103 PHE A O 1
ATOM 786 N N . ILE A 1 104 ? -2.457 32.844 1.568 1 98.81 104 ILE A N 1
ATOM 787 C CA . ILE A 1 104 ? -3.297 32.125 0.615 1 98.81 104 ILE A CA 1
ATOM 788 C C . ILE A 1 104 ? -2.51 31.859 -0.666 1 98.81 104 ILE A C 1
ATOM 790 O O . ILE A 1 104 ? -2.064 32.781 -1.335 1 98.81 104 ILE A O 1
ATOM 794 N N . LEU A 1 105 ? -2.336 30.609 -1.012 1 98.75 105 LEU A N 1
ATOM 795 C CA . LEU A 1 105 ? -1.599 30.203 -2.203 1 98.75 105 LEU A CA 1
ATOM 796 C C . LEU A 1 105 ? -2.414 29.219 -3.037 1 98.75 105 LEU A C 1
ATOM 798 O O . LEU A 1 105 ? -2.234 28 -2.926 1 98.75 105 LEU A O 1
ATOM 802 N N . PRO A 1 106 ? -3.336 29.766 -3.9 1 98.38 106 PRO A N 1
ATOM 803 C CA . PRO A 1 106 ? -4.094 28.859 -4.766 1 98.38 106 PRO A CA 1
ATOM 804 C C . PRO A 1 106 ? -3.197 28.016 -5.656 1 98.38 106 PRO A C 1
ATOM 806 O O . PRO A 1 106 ? -2.219 28.516 -6.215 1 98.38 106 PRO A O 1
ATOM 809 N N . MET A 1 107 ? -3.545 26.703 -5.648 1 96.75 107 MET A N 1
ATOM 810 C CA . MET A 1 107 ? -2.691 25.797 -6.402 1 96.75 107 MET A CA 1
ATOM 811 C C . MET A 1 107 ? -3.482 24.578 -6.879 1 96.75 107 MET A C 1
ATOM 813 O O . MET A 1 107 ? -4.371 24.094 -6.176 1 96.75 107 MET A O 1
ATOM 817 N N . ASP A 1 108 ? -3.178 24.172 -8.125 1 97.5 108 ASP A N 1
ATOM 818 C CA . ASP A 1 108 ? -3.609 22.859 -8.625 1 97.5 108 ASP A CA 1
ATOM 819 C C . ASP A 1 108 ? -2.518 21.812 -8.438 1 97.5 108 ASP A C 1
ATOM 821 O O . ASP A 1 108 ? -1.525 21.797 -9.172 1 97.5 108 ASP A O 1
ATOM 825 N N . LEU A 1 109 ? -2.809 20.953 -7.527 1 97.69 109 LEU A N 1
ATOM 826 C CA . LEU A 1 109 ? -1.813 19.969 -7.129 1 97.69 109 LEU A CA 1
ATOM 827 C C . LEU A 1 109 ? -1.422 19.078 -8.305 1 97.69 109 LEU A C 1
ATOM 829 O O . LEU A 1 109 ? -0.35 18.469 -8.297 1 97.69 109 LEU A O 1
ATOM 833 N N . LEU A 1 110 ? -2.246 18.953 -9.344 1 97.81 110 LEU A N 1
ATOM 834 C CA . LEU A 1 110 ? -1.996 18.094 -10.484 1 97.81 110 LEU A CA 1
ATOM 835 C C . LEU A 1 110 ? -0.955 18.703 -11.422 1 97.81 110 LEU A C 1
ATOM 837 O O . LEU A 1 110 ? -0.426 18.016 -12.297 1 97.81 110 LEU A O 1
ATOM 841 N N . GLN A 1 111 ? -0.708 20.016 -11.211 1 98.19 111 GLN A N 1
ATOM 842 C CA . GLN A 1 111 ? 0.345 20.656 -11.992 1 98.19 111 GLN A CA 1
ATOM 843 C C . GLN A 1 111 ? 1.714 20.438 -11.359 1 98.19 111 GLN A C 1
ATOM 845 O O . GLN A 1 111 ? 2.332 21.375 -10.852 1 98.19 111 GLN A O 1
ATOM 850 N N . VAL A 1 112 ? 2.234 19.281 -11.531 1 97.62 112 VAL A N 1
ATOM 851 C CA . VAL A 1 112 ? 3.422 18.797 -10.844 1 97.62 112 VAL A CA 1
ATOM 852 C C . VAL A 1 112 ? 4.629 19.656 -11.211 1 97.62 112 VAL A C 1
ATOM 854 O O . VAL A 1 112 ? 5.512 19.875 -10.375 1 97.62 112 VAL A O 1
ATOM 857 N N . ASP A 1 113 ? 4.691 20.188 -12.367 1 96.56 113 ASP A N 1
ATOM 858 C CA . ASP A 1 113 ? 5.824 20.969 -12.852 1 96.56 113 ASP A CA 1
ATOM 859 C C . ASP A 1 113 ? 5.906 22.312 -12.133 1 96.56 113 ASP A C 1
ATOM 861 O O . ASP A 1 113 ? 6.934 23 -12.188 1 96.56 113 ASP A O 1
ATOM 865 N N . ASN A 1 114 ? 4.848 22.688 -11.414 1 97.88 114 ASN A N 1
ATOM 866 C CA . ASN A 1 114 ? 4.785 23.984 -10.758 1 97.88 114 ASN A CA 1
ATOM 867 C C . ASN A 1 114 ? 5.098 23.875 -9.266 1 97.88 114 ASN A C 1
ATOM 869 O O . ASN A 1 114 ? 5.133 24.875 -8.555 1 97.88 114 ASN A O 1
ATOM 873 N N . HIS A 1 115 ? 5.375 22.703 -8.758 1 98.62 115 HIS A N 1
ATOM 874 C CA . HIS A 1 115 ? 5.516 22.5 -7.324 1 98.62 115 HIS A CA 1
ATOM 875 C C . HIS A 1 115 ? 6.715 23.266 -6.773 1 98.62 115 HIS A C 1
ATOM 877 O O . HIS A 1 115 ? 6.648 23.828 -5.676 1 98.62 115 HIS A O 1
ATOM 883 N N . ARG A 1 116 ? 7.754 23.297 -7.508 1 98.12 116 ARG A N 1
ATOM 884 C CA . ARG A 1 116 ? 8.922 24.062 -7.066 1 98.12 116 ARG A CA 1
ATOM 885 C C . ARG A 1 116 ? 8.609 25.547 -7.008 1 98.12 116 ARG A C 1
ATOM 887 O O . ARG A 1 116 ? 9.031 26.234 -6.074 1 98.12 116 ARG A O 1
ATOM 894 N N . PHE A 1 117 ? 7.93 25.984 -8.031 1 98.44 117 PHE A N 1
ATOM 895 C CA . PHE A 1 117 ? 7.523 27.391 -8.055 1 98.44 117 PHE A CA 1
ATOM 896 C C . PHE A 1 117 ? 6.66 27.719 -6.84 1 98.44 117 PHE A C 1
ATOM 898 O O . PHE A 1 117 ? 6.836 28.766 -6.219 1 98.44 117 PHE A O 1
ATOM 905 N N . GLN A 1 118 ? 5.766 26.828 -6.484 1 98.75 118 GLN A N 1
ATOM 906 C CA . GLN A 1 118 ? 4.891 27.047 -5.336 1 98.75 118 GLN A CA 1
ATOM 907 C C . GLN A 1 118 ? 5.688 27.094 -4.035 1 98.75 118 GLN A C 1
ATOM 909 O O . GLN A 1 118 ? 5.41 27.906 -3.162 1 98.75 118 GLN A O 1
ATOM 914 N N . LEU A 1 119 ? 6.672 26.172 -3.883 1 98.88 119 LEU A N 1
ATOM 915 C CA . LEU A 1 119 ? 7.543 26.219 -2.711 1 98.88 119 LEU A CA 1
ATOM 916 C C . LEU A 1 119 ? 8.266 27.562 -2.627 1 98.88 119 LEU A C 1
ATOM 918 O O . LEU A 1 119 ? 8.391 28.141 -1.545 1 98.88 119 LEU A O 1
ATOM 922 N N . ASN A 1 120 ? 8.734 28.031 -3.779 1 98.75 120 ASN A N 1
ATOM 923 C CA . ASN A 1 120 ? 9.438 29.312 -3.795 1 98.75 120 ASN A CA 1
ATOM 924 C C . ASN A 1 120 ? 8.539 30.453 -3.332 1 98.75 120 ASN A C 1
ATOM 926 O O . ASN A 1 120 ? 9.008 31.391 -2.691 1 98.75 120 ASN A O 1
ATOM 930 N N . GLU A 1 121 ? 7.238 30.391 -3.664 1 98.81 121 GLU A N 1
ATOM 931 C CA . GLU A 1 121 ? 6.293 31.391 -3.186 1 98.81 121 GLU A CA 1
ATOM 932 C C . GLU A 1 121 ? 6.168 31.359 -1.664 1 98.81 121 GLU A C 1
ATOM 934 O O . GLU A 1 121 ? 6.086 32.406 -1.015 1 98.81 121 GLU A O 1
ATOM 939 N N . VAL A 1 122 ? 6.141 30.156 -1.1 1 98.88 122 VAL A N 1
ATOM 940 C CA . VAL A 1 122 ? 6.094 29.984 0.349 1 98.88 122 VAL A CA 1
ATOM 941 C C . VAL A 1 122 ? 7.328 30.609 0.985 1 98.88 122 VAL A C 1
ATOM 943 O O . VAL A 1 122 ? 7.223 31.344 1.965 1 98.88 122 VAL A O 1
ATOM 946 N N . LEU A 1 123 ? 8.5 30.375 0.388 1 98.81 123 LEU A N 1
ATOM 947 C CA . LEU A 1 123 ? 9.766 30.828 0.934 1 98.81 123 LEU A CA 1
ATOM 948 C C . LEU A 1 123 ? 9.906 32.344 0.771 1 98.81 123 LEU A C 1
ATOM 950 O O . LEU A 1 123 ? 10.508 33 1.617 1 98.81 123 LEU A O 1
ATOM 954 N N . ARG A 1 124 ? 9.375 32.844 -0.301 1 98.62 124 ARG A N 1
ATOM 955 C CA . ARG A 1 124 ? 9.391 34.281 -0.492 1 98.62 124 ARG A CA 1
ATOM 956 C C . ARG A 1 124 ? 8.578 35 0.586 1 98.62 124 ARG A C 1
ATOM 958 O O . ARG A 1 124 ? 8.969 36.062 1.072 1 98.62 124 ARG A O 1
ATOM 965 N N . HIS A 1 125 ? 7.508 34.375 1.002 1 98.75 125 HIS A N 1
ATOM 966 C CA . HIS A 1 125 ? 6.598 35 1.953 1 98.75 125 HIS A CA 1
ATOM 967 C C . HIS A 1 125 ? 7.109 34.875 3.383 1 98.75 125 HIS A C 1
ATOM 969 O O . HIS A 1 125 ? 7.094 35.844 4.152 1 98.75 125 HIS A O 1
ATOM 975 N N . PHE A 1 126 ? 7.582 33.656 3.77 1 98.75 126 PHE A N 1
ATOM 976 C CA . PHE A 1 126 ? 7.867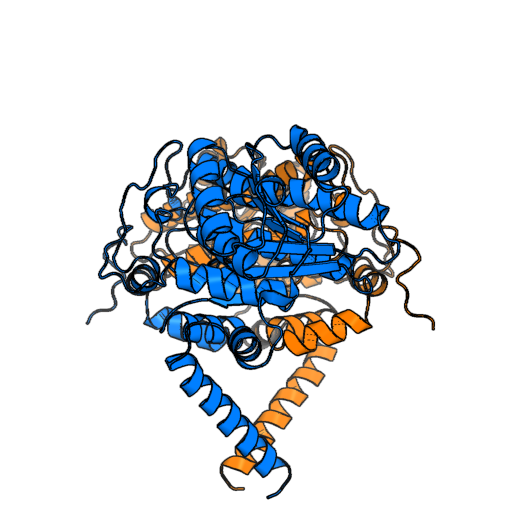 33.375 5.176 1 98.75 126 PHE A CA 1
ATOM 977 C C . PHE A 1 126 ? 9.359 33.188 5.402 1 98.75 126 PHE A C 1
ATOM 979 O O . PHE A 1 126 ? 9.828 33.188 6.543 1 98.75 126 PHE A O 1
ATOM 986 N N . GLY A 1 127 ? 10.148 32.938 4.328 1 98.44 127 GLY A N 1
ATOM 987 C CA . GLY A 1 127 ? 11.578 32.719 4.438 1 98.44 127 GLY A CA 1
ATOM 988 C C . GLY A 1 127 ? 11.938 31.297 4.816 1 98.44 127 GLY A C 1
ATOM 989 O O . GLY A 1 127 ? 13.102 30.906 4.738 1 98.44 127 GLY A O 1
ATOM 990 N N . THR A 1 128 ? 10.938 30.531 5.242 1 98.5 128 THR A N 1
ATOM 991 C CA . THR A 1 128 ? 11.195 29.156 5.676 1 98.5 128 THR A CA 1
ATOM 992 C C . THR A 1 128 ? 9.93 28.312 5.582 1 98.5 128 THR A C 1
ATOM 994 O O . THR A 1 128 ? 8.844 28.844 5.324 1 98.5 128 THR A O 1
ATOM 997 N N . LEU A 1 129 ? 10.078 27.016 5.652 1 98.88 129 LEU A N 1
ATOM 998 C CA . LEU A 1 129 ? 9.016 26.031 5.801 1 98.88 129 LEU A CA 1
ATOM 999 C C . LEU A 1 129 ? 9.406 24.953 6.805 1 98.88 129 LEU A C 1
ATOM 1001 O O . LEU A 1 129 ? 10.484 24.359 6.695 1 98.88 129 LEU A O 1
ATOM 1005 N N . ASP A 1 130 ? 8.508 24.734 7.754 1 98.88 130 ASP A N 1
ATOM 1006 C CA . ASP A 1 130 ? 8.828 23.75 8.789 1 98.88 130 ASP A CA 1
ATOM 1007 C C . ASP A 1 130 ? 8.086 22.438 8.562 1 98.88 130 ASP A C 1
ATOM 1009 O O . ASP A 1 130 ? 8.625 21.359 8.812 1 98.88 130 ASP A O 1
ATOM 1013 N N . VAL A 1 131 ? 6.793 22.516 8.117 1 98.94 131 VAL A N 1
ATOM 1014 C CA . VAL A 1 131 ? 5.941 21.328 7.977 1 98.94 131 VAL A CA 1
ATOM 1015 C C . VAL A 1 131 ? 5.137 21.422 6.684 1 98.94 131 VAL A C 1
ATOM 1017 O O . VAL A 1 131 ? 4.531 22.453 6.395 1 98.94 131 VAL A O 1
ATOM 1020 N N . LEU A 1 132 ? 5.18 20.391 5.879 1 98.94 132 LEU A N 1
ATOM 1021 C CA . LEU A 1 132 ? 4.246 20.219 4.766 1 98.94 132 LEU A CA 1
ATOM 1022 C C . LEU A 1 132 ? 3.15 19.219 5.129 1 98.94 132 LEU A C 1
ATOM 1024 O O . LEU A 1 132 ? 3.439 18.109 5.566 1 98.94 132 LEU A O 1
ATOM 1028 N N . VAL A 1 133 ? 1.888 19.641 5.012 1 98.94 133 VAL A N 1
ATOM 1029 C CA . VAL A 1 133 ? 0.748 18.766 5.23 1 98.94 133 VAL A CA 1
ATOM 1030 C C . VAL A 1 133 ? 0.036 18.5 3.902 1 98.94 133 VAL A C 1
ATOM 1032 O O . VAL A 1 133 ? -0.621 19.391 3.357 1 98.94 133 VAL A O 1
ATOM 1035 N N . ASN A 1 134 ? 0.184 17.312 3.432 1 98.81 134 ASN A N 1
ATOM 1036 C CA . ASN A 1 134 ? -0.544 16.859 2.254 1 98.81 134 ASN A CA 1
ATOM 1037 C C . ASN A 1 134 ? -1.911 16.281 2.625 1 98.81 134 ASN A C 1
ATOM 1039 O O . ASN A 1 134 ? -2.021 15.125 3.012 1 98.81 134 ASN A O 1
ATOM 1043 N N . ASN A 1 135 ? -2.939 17.062 2.395 1 98.44 135 ASN A N 1
ATOM 1044 C CA . ASN A 1 135 ? -4.27 16.656 2.826 1 98.44 135 ASN A CA 1
ATOM 1045 C C . ASN A 1 135 ? -5.219 16.484 1.644 1 98.44 135 ASN A C 1
ATOM 1047 O O . ASN A 1 135 ? -6.32 15.953 1.792 1 98.44 135 ASN A O 1
ATOM 1051 N N . ALA A 1 136 ? -4.793 16.875 0.466 1 95.56 136 ALA A N 1
ATOM 1052 C CA . ALA A 1 136 ? -5.648 16.781 -0.717 1 95.56 136 ALA A CA 1
ATOM 1053 C C . ALA A 1 136 ? -5.863 15.328 -1.126 1 95.56 136 ALA A C 1
ATOM 1055 O O . ALA A 1 136 ? -4.973 14.492 -0.965 1 95.56 136 ALA A O 1
ATOM 1056 N N . GLY A 1 137 ? -7.043 14.992 -1.634 1 95.56 137 GLY A N 1
ATOM 1057 C CA . GLY A 1 137 ? -7.371 13.672 -2.137 1 95.56 137 GLY A CA 1
ATOM 1058 C C . GLY A 1 137 ? -8.852 13.477 -2.393 1 95.56 137 GLY A C 1
ATOM 1059 O O . GLY A 1 137 ? -9.664 14.359 -2.09 1 95.56 137 GLY A O 1
ATOM 1060 N N . ARG A 1 138 ? -9.164 12.422 -3.029 1 96.25 138 ARG A N 1
ATOM 1061 C CA . ARG A 1 138 ? -10.539 12 -3.281 1 96.25 138 ARG A CA 1
ATOM 1062 C C . ARG A 1 138 ? -10.703 10.5 -3.061 1 96.25 138 ARG A C 1
ATOM 1064 O O . ARG A 1 138 ? -9.758 9.734 -3.256 1 96.25 138 ARG A O 1
ATOM 1071 N N . SER A 1 139 ? -11.883 10.148 -2.66 1 96.62 139 SER A N 1
ATOM 1072 C CA . SER A 1 139 ? -12.227 8.742 -2.51 1 96.62 139 SER A CA 1
ATOM 1073 C C . SER A 1 139 ? -12.789 8.164 -3.805 1 96.62 139 SER A C 1
ATOM 1075 O O . SER A 1 139 ? -12.703 8.797 -4.859 1 96.62 139 SER A O 1
ATOM 1077 N N . GLN A 1 140 ? -13.281 6.891 -3.738 1 96.81 140 GLN A N 1
ATOM 1078 C CA . GLN A 1 140 ? -13.844 6.18 -4.883 1 96.81 140 GLN A CA 1
ATOM 1079 C C . GLN A 1 140 ? -14.805 5.082 -4.434 1 96.81 140 GLN A C 1
ATOM 1081 O O . GLN A 1 140 ? -14.531 4.375 -3.459 1 96.81 140 GLN A O 1
ATOM 1086 N N . ARG A 1 141 ? -15.922 4.973 -5.145 1 95.81 141 ARG A N 1
ATOM 1087 C CA . ARG A 1 141 ? -16.875 3.9 -4.895 1 95.81 141 ARG A CA 1
ATOM 1088 C C . ARG A 1 141 ? -17.234 3.178 -6.191 1 95.81 141 ARG A C 1
ATOM 1090 O O . ARG A 1 141 ? -17.625 3.812 -7.176 1 95.81 141 ARG A O 1
ATOM 1097 N N . ALA A 1 142 ? -17.125 1.904 -6.195 1 96.69 142 ALA A N 1
ATOM 1098 C CA . ALA A 1 142 ? -17.531 1.051 -7.309 1 96.69 142 ALA A CA 1
ATOM 1099 C C . ALA A 1 142 ? -17.203 -0.414 -7.02 1 96.69 142 ALA A C 1
ATOM 1101 O O . ALA A 1 142 ? -16.375 -0.718 -6.168 1 96.69 142 ALA A O 1
ATOM 1102 N N . ALA A 1 143 ? -17.922 -1.273 -7.664 1 96.19 143 ALA A N 1
ATOM 1103 C CA . ALA A 1 143 ? -17.516 -2.676 -7.637 1 96.19 143 ALA A CA 1
ATOM 1104 C C . ALA A 1 143 ? -16.125 -2.855 -8.258 1 96.19 143 ALA A C 1
ATOM 1106 O O . ALA A 1 143 ? -15.812 -2.221 -9.273 1 96.19 143 ALA A O 1
ATOM 1107 N N . TRP A 1 144 ? -15.367 -3.744 -7.695 1 97.44 144 TRP A N 1
ATOM 1108 C CA . TRP A 1 144 ? -13.953 -3.914 -8.016 1 97.44 144 TRP A CA 1
ATOM 1109 C C . TRP A 1 144 ? -13.758 -4.137 -9.508 1 97.44 144 TRP A C 1
ATOM 1111 O O . TRP A 1 144 ? -12.898 -3.5 -10.125 1 97.44 144 TRP A O 1
ATOM 1121 N N . GLU A 1 145 ? -14.57 -4.949 -10.133 1 95.5 145 GLU A N 1
ATOM 1122 C CA . GLU A 1 145 ? -14.336 -5.395 -11.5 1 95.5 145 GLU A CA 1
ATOM 1123 C C . GLU A 1 145 ? -14.891 -4.391 -12.508 1 95.5 145 GLU A C 1
ATOM 1125 O O . GLU A 1 145 ? -14.617 -4.488 -13.703 1 95.5 145 GLU A O 1
ATOM 1130 N N . THR A 1 146 ? -15.617 -3.328 -11.992 1 95.38 146 THR A N 1
ATOM 1131 C CA . THR A 1 146 ? -16.297 -2.438 -12.922 1 95.38 146 THR A CA 1
ATOM 1132 C C . THR A 1 146 ? -15.539 -1.121 -13.07 1 95.38 146 THR A C 1
ATOM 1134 O O . THR A 1 146 ? -15.914 -0.271 -13.883 1 95.38 146 THR A O 1
ATOM 1137 N N . VAL A 1 147 ? -14.508 -0.937 -12.328 1 97.62 147 VAL A N 1
ATOM 1138 C CA . VAL A 1 147 ? -13.773 0.325 -12.336 1 97.62 147 VAL A CA 1
ATOM 1139 C C . VAL A 1 147 ? -12.984 0.456 -13.641 1 97.62 147 VAL A C 1
ATOM 1141 O O . VAL A 1 147 ? -12.25 -0.458 -14.023 1 97.62 147 VAL A O 1
ATOM 1144 N N . ASP A 1 148 ? -13.172 1.549 -14.312 1 97.88 148 ASP A N 1
ATOM 1145 C CA . ASP A 1 148 ? -12.375 1.862 -15.5 1 97.88 148 ASP A CA 1
ATOM 1146 C C . ASP A 1 148 ? -10.938 2.205 -15.125 1 97.88 148 ASP A C 1
ATOM 1148 O O . ASP A 1 148 ? -10.695 2.936 -14.164 1 97.88 148 ASP A O 1
ATOM 1152 N N . THR A 1 149 ? -10.023 1.754 -15.922 1 98 149 THR A N 1
ATOM 1153 C CA . THR A 1 149 ? -8.602 1.972 -15.648 1 98 149 THR A CA 1
ATOM 1154 C C . THR A 1 149 ? -8.281 3.463 -15.633 1 98 149 THR A C 1
ATOM 1156 O O . THR A 1 149 ? -7.41 3.908 -14.883 1 98 149 THR A O 1
ATOM 1159 N N . ILE A 1 150 ? -8.984 4.23 -16.375 1 98.12 150 ILE A N 1
ATOM 1160 C CA . ILE A 1 150 ? -8.789 5.676 -16.422 1 98.12 150 ILE A CA 1
ATOM 1161 C C . ILE A 1 150 ? -9.055 6.266 -15.031 1 98.12 150 ILE A C 1
ATOM 1163 O O . ILE A 1 150 ? -8.375 7.195 -14.602 1 98.12 150 ILE A O 1
ATOM 1167 N N . VAL A 1 151 ? -10.023 5.703 -14.289 1 98.38 151 VAL A N 1
ATOM 1168 C CA . VAL 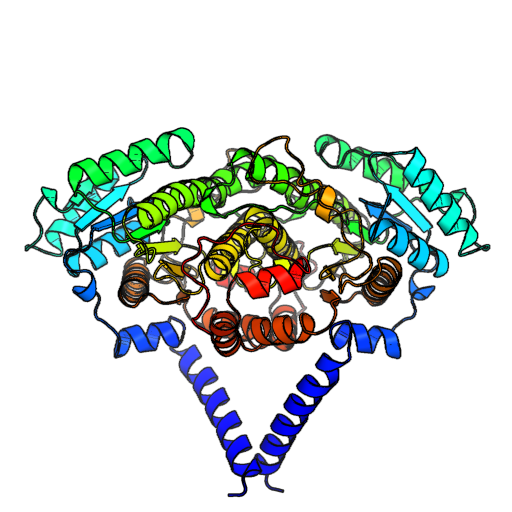A 1 151 ? -10.344 6.156 -12.945 1 98.38 151 VAL A CA 1
ATOM 1169 C C . VAL A 1 151 ? -9.172 5.855 -12.008 1 98.38 151 VAL A C 1
ATOM 1171 O O . VAL A 1 151 ? -8.797 6.695 -11.18 1 98.38 151 VAL A O 1
ATOM 1174 N N . ASP A 1 152 ? -8.586 4.656 -12.18 1 98.75 152 ASP A N 1
ATOM 1175 C CA . ASP A 1 152 ? -7.398 4.328 -11.406 1 98.75 152 ASP A CA 1
ATOM 1176 C C . ASP A 1 152 ? -6.301 5.371 -11.609 1 98.75 152 ASP A C 1
ATOM 1178 O O . ASP A 1 152 ? -5.75 5.898 -10.641 1 98.75 152 ASP A O 1
ATOM 1182 N N . ARG A 1 153 ? -6.031 5.637 -12.867 1 98.62 153 ARG A N 1
ATOM 1183 C CA . ARG A 1 153 ? -4.949 6.547 -13.227 1 98.62 153 ARG A CA 1
ATOM 1184 C C . ARG A 1 153 ? -5.203 7.949 -12.68 1 98.62 153 ARG A C 1
ATOM 1186 O O . ARG A 1 153 ? -4.309 8.562 -12.102 1 98.62 153 ARG A O 1
ATOM 1193 N N . GLN A 1 154 ? -6.422 8.43 -12.828 1 98.25 154 GLN A N 1
ATOM 1194 C CA . GLN A 1 154 ? -6.766 9.766 -12.375 1 98.25 154 GLN A CA 1
ATOM 1195 C C . GLN A 1 154 ? -6.684 9.867 -10.852 1 98.25 154 GLN A C 1
ATOM 1197 O O . GLN A 1 154 ? -6.191 10.867 -10.312 1 98.25 154 GLN A O 1
ATOM 1202 N N . LEU A 1 155 ? -7.156 8.875 -10.211 1 98.62 155 LEU A N 1
ATOM 1203 C CA . LEU A 1 155 ? -7.117 8.875 -8.75 1 98.62 155 LEU A CA 1
ATOM 1204 C C . LEU A 1 155 ? -5.68 8.867 -8.242 1 98.62 155 LEU A C 1
ATOM 1206 O O . LEU A 1 155 ? -5.34 9.594 -7.305 1 98.62 155 LEU A O 1
ATOM 1210 N N . PHE A 1 156 ? -4.812 8.094 -8.867 1 98.81 156 PHE A N 1
ATOM 1211 C CA . PHE A 1 156 ? -3.426 8.008 -8.43 1 98.81 156 PHE A CA 1
ATOM 1212 C C . PHE A 1 156 ? -2.68 9.297 -8.734 1 98.81 156 PHE A C 1
ATOM 1214 O O . PHE A 1 156 ? -1.775 9.688 -7.996 1 98.81 156 PHE A O 1
ATOM 1221 N N . GLU A 1 157 ? -3.039 9.953 -9.82 1 98.69 157 GLU A N 1
ATOM 1222 C CA . GLU A 1 157 ? -2.432 11.25 -10.102 1 98.69 157 GLU A CA 1
ATOM 1223 C C . GLU A 1 157 ? -2.674 12.234 -8.961 1 98.69 157 GLU A C 1
ATOM 1225 O O . GLU A 1 157 ? -1.768 12.969 -8.562 1 98.69 157 GLU A O 1
ATOM 1230 N N . LEU A 1 158 ? -3.84 12.203 -8.43 1 98.19 158 LEU A N 1
ATOM 1231 C CA . LEU A 1 158 ? -4.227 13.148 -7.387 1 98.19 158 LEU A CA 1
ATOM 1232 C C . LEU A 1 158 ? -3.754 12.672 -6.016 1 98.19 158 LEU A C 1
ATOM 1234 O O . LEU A 1 158 ? -3.119 13.422 -5.277 1 98.19 158 LEU A O 1
ATOM 1238 N N . ASN A 1 159 ? -4.051 11.391 -5.68 1 98.75 159 ASN A N 1
ATOM 1239 C CA . ASN A 1 159 ? -3.861 10.883 -4.328 1 98.75 159 ASN A CA 1
ATOM 1240 C C . ASN A 1 159 ? -2.408 10.492 -4.074 1 98.75 159 ASN A C 1
ATOM 1242 O O . ASN A 1 159 ? -1.988 10.359 -2.924 1 98.75 159 ASN A O 1
ATOM 1246 N N . VAL A 1 160 ? -1.65 10.273 -5.148 1 98.88 160 VAL A N 1
ATOM 1247 C CA . VAL A 1 160 ? -0.344 9.672 -4.906 1 98.88 160 VAL A CA 1
ATOM 1248 C C . VAL A 1 160 ? 0.744 10.5 -5.586 1 98.88 160 VAL A C 1
ATOM 1250 O O . VAL A 1 160 ? 1.502 11.203 -4.914 1 98.88 160 VAL A O 1
ATOM 1253 N N . PHE A 1 161 ? 0.731 10.617 -6.922 1 98.88 161 PHE A N 1
ATOM 1254 C CA . PHE A 1 161 ? 1.877 11.148 -7.648 1 98.88 161 PHE A CA 1
ATOM 1255 C C . PHE A 1 161 ? 2.051 12.633 -7.371 1 98.88 161 PHE A C 1
ATOM 1257 O O . PHE A 1 161 ? 3.178 13.117 -7.234 1 98.88 161 PHE A O 1
ATOM 1264 N N . SER A 1 162 ? 0.965 13.359 -7.301 1 98.75 162 SER A N 1
ATOM 1265 C CA . SER A 1 162 ? 1.063 14.789 -7.012 1 98.75 162 SER A CA 1
ATOM 1266 C C . SER A 1 162 ? 1.589 15.031 -5.602 1 98.75 162 SER A C 1
ATOM 1268 O O . SER A 1 162 ? 2.422 15.914 -5.387 1 98.75 162 SER A O 1
ATOM 1270 N N . ILE A 1 163 ? 1.131 14.211 -4.641 1 98.75 163 ILE A N 1
ATOM 1271 C CA . ILE A 1 163 ? 1.552 14.297 -3.244 1 98.75 163 ILE A CA 1
ATOM 1272 C C . ILE A 1 163 ? 3.035 13.953 -3.131 1 98.75 163 ILE A C 1
ATOM 1274 O O . ILE A 1 163 ? 3.793 14.656 -2.459 1 98.75 163 ILE A O 1
ATOM 1278 N N . VAL A 1 164 ? 3.441 12.922 -3.791 1 98.88 164 VAL A N 1
ATOM 1279 C CA . VAL A 1 164 ? 4.828 12.469 -3.762 1 98.88 164 VAL A CA 1
ATOM 1280 C C . VAL A 1 164 ? 5.73 13.516 -4.406 1 98.88 164 VAL A C 1
ATOM 1282 O O . VAL A 1 164 ? 6.805 13.828 -3.885 1 98.88 164 VAL A O 1
ATOM 1285 N N . SER A 1 165 ? 5.305 14.086 -5.504 1 98.75 165 SER A N 1
ATOM 1286 C CA . SER A 1 165 ? 6.078 15.102 -6.207 1 98.75 165 SER A CA 1
ATOM 1287 C C . SER A 1 165 ? 6.312 16.328 -5.328 1 98.75 165 SER A C 1
ATOM 1289 O O . SER A 1 165 ? 7.445 16.797 -5.199 1 98.75 165 SER A O 1
ATOM 1291 N N . LEU A 1 166 ? 5.262 16.828 -4.727 1 98.88 166 LEU A N 1
ATOM 1292 C CA . LEU A 1 166 ? 5.402 18 -3.863 1 98.88 166 LEU A CA 1
ATOM 1293 C C . LEU A 1 166 ? 6.305 17.688 -2.672 1 98.88 166 LEU A C 1
ATOM 1295 O O . LEU A 1 166 ? 7.133 18.5 -2.281 1 98.88 166 LEU A O 1
ATOM 1299 N N . SER A 1 167 ? 6.125 16.516 -2.102 1 98.88 167 SER A N 1
ATOM 1300 C CA . SER A 1 167 ? 6.945 16.094 -0.973 1 98.88 167 SER A CA 1
ATOM 1301 C C . SER A 1 167 ? 8.422 16.031 -1.357 1 98.88 167 SER A C 1
ATOM 1303 O O . SER A 1 167 ? 9.289 16.375 -0.557 1 98.88 167 SER A O 1
ATOM 1305 N N . ARG A 1 168 ? 8.688 15.547 -2.586 1 98.69 168 ARG A N 1
ATOM 1306 C CA . ARG A 1 168 ? 10.07 15.461 -3.051 1 98.69 168 ARG A CA 1
ATOM 1307 C C . ARG A 1 168 ? 10.711 16.844 -3.119 1 98.69 168 ARG A C 1
ATOM 1309 O O . ARG A 1 168 ? 11.859 17.031 -2.713 1 98.69 168 ARG A O 1
ATOM 1316 N N . VAL A 1 169 ? 9.984 17.812 -3.611 1 98.56 169 VAL A N 1
ATOM 1317 C CA . VAL A 1 169 ? 10.453 19.188 -3.701 1 98.56 169 VAL A CA 1
ATOM 1318 C C . VAL A 1 169 ? 10.758 19.719 -2.303 1 98.56 169 VAL A C 1
ATOM 1320 O O . VAL A 1 169 ? 11.805 20.328 -2.084 1 98.56 169 VAL A O 1
ATOM 1323 N N . VAL A 1 170 ? 9.938 19.406 -1.361 1 98.81 170 VAL A N 1
ATOM 1324 C CA . VAL A 1 170 ? 10.055 19.953 -0.013 1 98.81 170 VAL A CA 1
ATOM 1325 C C . VAL A 1 170 ? 11.172 19.219 0.74 1 98.81 170 VAL A C 1
ATOM 1327 O O . VAL A 1 170 ? 11.938 19.844 1.483 1 98.81 170 VAL A O 1
ATOM 1330 N N . VAL A 1 171 ? 11.25 17.891 0.546 1 98.44 171 VAL A N 1
ATOM 1331 C CA . VAL A 1 171 ? 12.32 17.125 1.176 1 98.44 171 VAL A CA 1
ATOM 1332 C C . VAL A 1 171 ? 13.672 17.609 0.663 1 98.44 171 VAL A C 1
ATOM 1334 O O . VAL A 1 171 ? 14.633 17.734 1.434 1 98.44 171 VAL A O 1
ATOM 1337 N N . SER A 1 172 ? 13.766 17.891 -0.636 1 97.75 172 SER A N 1
ATOM 1338 C CA . SER A 1 172 ? 14.992 18.453 -1.208 1 97.75 172 SER A CA 1
ATOM 1339 C C . SER A 1 172 ? 15.336 19.797 -0.58 1 97.75 172 SER A C 1
ATOM 1341 O O . SER A 1 172 ? 16.5 20.062 -0.293 1 97.75 172 SER A O 1
ATOM 1343 N N . TYR A 1 173 ? 14.367 20.594 -0.356 1 98.31 173 TYR A N 1
ATOM 1344 C CA . TYR A 1 173 ? 14.562 21.875 0.316 1 98.31 173 TYR A CA 1
ATOM 1345 C C . TYR A 1 173 ? 15.062 21.672 1.741 1 98.31 173 TYR A C 1
ATOM 1347 O O . TYR A 1 173 ? 16.016 22.328 2.176 1 98.31 173 TYR A O 1
ATOM 1355 N N . PHE A 1 174 ? 14.406 20.719 2.516 1 98.25 174 PHE A N 1
ATOM 1356 C CA . PHE A 1 174 ? 14.836 20.422 3.879 1 98.25 174 PHE A CA 1
ATOM 1357 C C . PHE A 1 174 ? 16.297 19.984 3.906 1 98.25 174 PHE A C 1
ATOM 1359 O O . PHE A 1 174 ? 17.047 20.375 4.805 1 98.25 174 PHE A O 1
ATOM 1366 N N . ALA A 1 175 ? 16.641 19.172 2.896 1 95.75 175 ALA A N 1
ATOM 1367 C CA . ALA A 1 175 ? 18.016 18.656 2.82 1 95.75 175 ALA A CA 1
ATOM 1368 C C . ALA A 1 175 ? 19.016 19.781 2.564 1 95.75 175 ALA A C 1
ATOM 1370 O O . ALA A 1 175 ? 20.125 19.75 3.082 1 95.75 175 ALA A O 1
ATOM 1371 N N . GLN A 1 176 ? 18.641 20.734 1.842 1 95.56 176 GLN A N 1
ATOM 1372 C CA . GLN A 1 176 ? 19.5 21.875 1.512 1 95.56 176 GLN A CA 1
ATOM 1373 C C . GLN A 1 176 ? 19.609 22.844 2.686 1 95.56 176 GLN A C 1
ATOM 1375 O O . GLN A 1 176 ? 20.672 23.422 2.916 1 95.56 176 GLN A O 1
ATOM 1380 N N . ARG A 1 177 ? 18.641 22.922 3.408 1 95.31 177 ARG A N 1
ATOM 1381 C CA . ARG A 1 177 ? 18.547 23.906 4.488 1 95.31 177 ARG A CA 1
ATOM 1382 C C . ARG A 1 177 ? 19.344 23.438 5.707 1 95.31 177 ARG A C 1
ATOM 1384 O O . ARG A 1 177 ? 19.906 24.266 6.434 1 95.31 177 ARG A O 1
ATOM 1391 N N . SER A 1 178 ? 19.375 22.125 5.91 1 92.19 178 SER A N 1
ATOM 1392 C CA . SER A 1 178 ? 19.984 21.609 7.125 1 92.19 178 SER A CA 1
ATOM 1393 C C . SER A 1 178 ? 20.75 20.312 6.852 1 92.19 178 SER A C 1
ATOM 1395 O O . SER A 1 178 ? 20.203 19.375 6.262 1 92.19 178 SER A O 1
ATOM 1397 N N . PRO A 1 179 ? 21.938 20.234 7.41 1 89.69 179 PRO A N 1
ATOM 1398 C CA . PRO A 1 179 ? 22.719 19.016 7.227 1 89.69 179 PRO A CA 1
ATOM 1399 C C . PRO A 1 179 ? 22.078 17.812 7.918 1 89.69 179 PRO A C 1
ATOM 1401 O O . PRO A 1 179 ? 22.312 16.672 7.512 1 89.69 179 PRO A O 1
ATOM 1404 N N . THR A 1 180 ? 21.281 18.078 8.883 1 92.75 180 THR A N 1
ATOM 1405 C CA . THR A 1 180 ? 20.641 16.984 9.609 1 92.75 180 THR A CA 1
ATOM 1406 C C . THR A 1 180 ? 19.25 16.719 9.07 1 92.75 180 THR A C 1
ATOM 1408 O O . THR A 1 180 ? 18.5 15.898 9.617 1 92.75 180 THR A O 1
ATOM 1411 N N . LEU A 1 181 ? 18.859 17.375 7.98 1 94.75 181 LEU A N 1
ATOM 1412 C CA . LEU A 1 181 ? 17.594 17.203 7.301 1 94.75 181 LEU A CA 1
ATOM 1413 C C . LEU A 1 181 ? 16.422 17.406 8.266 1 94.75 181 LEU A C 1
ATOM 1415 O O . LEU A 1 181 ? 15.57 16.531 8.406 1 94.75 181 LEU A O 1
ATOM 1419 N N . GLU A 1 182 ? 16.391 18.609 8.828 1 96.75 182 GLU A N 1
ATOM 1420 C CA . GLU A 1 182 ? 15.289 19 9.711 1 96.75 182 GLU A CA 1
ATOM 1421 C C . GLU A 1 182 ? 14.039 19.359 8.922 1 96.75 182 GLU A C 1
ATOM 1423 O O . GLU A 1 182 ? 14.094 20.172 8 1 96.75 182 GLU A O 1
ATOM 1428 N N . GLY A 1 183 ? 12.938 18.781 9.195 1 98.19 183 GLY A N 1
ATOM 1429 C CA . GLY A 1 183 ? 11.664 19.031 8.547 1 98.19 183 GLY A CA 1
ATOM 1430 C C . GLY A 1 183 ? 10.609 17.984 8.875 1 98.19 183 GLY A C 1
ATOM 1431 O O . GLY A 1 183 ? 10.906 16.969 9.5 1 98.19 183 GLY A O 1
ATOM 1432 N N . HIS A 1 184 ? 9.383 18.312 8.578 1 98.88 184 HIS A N 1
ATOM 1433 C CA . HIS A 1 184 ? 8.25 17.438 8.898 1 98.88 184 HIS A CA 1
ATOM 1434 C C . HIS A 1 184 ? 7.281 17.344 7.723 1 98.88 184 HIS A C 1
ATOM 1436 O O . HIS A 1 184 ? 6.84 18.375 7.195 1 98.88 184 HIS A O 1
ATOM 1442 N N . ILE A 1 185 ? 7.055 16.156 7.27 1 98.88 185 ILE A N 1
ATOM 1443 C CA . ILE A 1 185 ? 6.031 15.891 6.266 1 98.88 185 ILE A CA 1
ATOM 1444 C C . ILE A 1 185 ? 4.863 15.141 6.902 1 98.88 185 ILE A C 1
ATOM 1446 O O . ILE A 1 185 ? 5.051 14.07 7.48 1 98.88 185 ILE A O 1
ATOM 1450 N N . ALA A 1 186 ? 3.703 15.703 6.863 1 98.94 186 ALA A N 1
ATOM 1451 C CA . ALA A 1 186 ? 2.469 15.023 7.242 1 98.94 186 ALA A CA 1
ATOM 1452 C C . ALA A 1 186 ? 1.612 14.711 6.02 1 98.94 186 ALA A C 1
ATOM 1454 O O . ALA A 1 186 ? 1.507 15.531 5.105 1 98.94 186 ALA A O 1
ATOM 1455 N N . VAL A 1 187 ? 1.094 13.523 5.949 1 98.88 187 VAL A N 1
ATOM 1456 C CA . VAL A 1 187 ? 0.271 13.109 4.82 1 98.88 187 VAL A CA 1
ATOM 1457 C C . VAL A 1 187 ? -1.032 12.492 5.324 1 98.88 187 VAL A C 1
ATOM 1459 O O . VAL A 1 187 ? -1.018 11.617 6.195 1 98.88 187 VAL A O 1
ATOM 1462 N N . THR A 1 188 ? -2.152 13.008 4.789 1 98.69 188 THR A N 1
ATOM 1463 C CA . THR A 1 188 ? -3.439 12.398 5.109 1 98.69 188 THR A CA 1
ATOM 1464 C C . THR A 1 188 ? -3.65 11.125 4.301 1 98.69 188 THR A C 1
ATOM 1466 O O . THR A 1 188 ? -3.924 11.18 3.102 1 98.69 188 THR A O 1
ATOM 1469 N N . SER A 1 189 ? -3.445 10.031 4.922 1 98.5 189 SER A N 1
ATOM 1470 C CA . SER A 1 189 ? -3.816 8.734 4.367 1 98.5 189 SER A CA 1
ATOM 1471 C C . SER A 1 189 ? -5.254 8.367 4.73 1 98.5 189 SER A C 1
ATOM 1473 O O . SER A 1 189 ? -6.172 9.164 4.523 1 98.5 189 SER A O 1
ATOM 1475 N N . SER A 1 190 ? -5.484 7.242 5.27 1 98.12 190 SER A N 1
ATOM 1476 C CA . SER A 1 190 ? -6.793 6.734 5.656 1 98.12 190 SER A CA 1
ATOM 1477 C C . SER A 1 190 ? -6.68 5.391 6.371 1 98.12 190 SER A C 1
ATOM 1479 O O . SER A 1 190 ? -5.645 4.723 6.281 1 98.12 190 SER A O 1
ATOM 1481 N N . ILE A 1 191 ? -7.734 5.055 7.105 1 97.44 191 ILE A N 1
ATOM 1482 C CA . ILE A 1 191 ? -7.852 3.684 7.594 1 97.44 191 ILE A CA 1
ATOM 1483 C C . ILE A 1 191 ? -7.82 2.713 6.414 1 97.44 191 ILE A C 1
ATOM 1485 O O . ILE A 1 191 ? -7.289 1.605 6.527 1 97.44 191 ILE A O 1
ATOM 1489 N N . ALA A 1 192 ? -8.219 3.162 5.25 1 97.12 192 ALA A N 1
ATOM 1490 C CA . ALA A 1 192 ? -8.195 2.363 4.027 1 97.12 192 ALA A CA 1
ATOM 1491 C C . ALA A 1 192 ? -6.77 2.145 3.543 1 97.12 192 ALA A C 1
ATOM 1493 O O . ALA A 1 192 ? -6.531 1.373 2.611 1 97.12 192 ALA A O 1
ATOM 1494 N N . GLY A 1 193 ? -5.809 2.809 4.137 1 97.81 193 GLY A N 1
ATOM 1495 C CA . GLY A 1 193 ? -4.406 2.539 3.867 1 97.81 193 GLY A CA 1
ATOM 1496 C C . GLY A 1 193 ? -3.844 1.407 4.707 1 97.81 193 GLY A C 1
ATOM 1497 O O . GLY A 1 193 ? -2.73 0.939 4.461 1 97.81 193 GLY A O 1
ATOM 1498 N N . LEU A 1 194 ? -4.676 0.939 5.68 1 95.31 194 LEU A N 1
ATOM 1499 C CA . LEU A 1 194 ? -4.242 -0.085 6.625 1 95.31 194 LEU A CA 1
ATOM 1500 C C . LEU A 1 194 ? -5.004 -1.387 6.402 1 95.31 194 LEU A C 1
ATOM 1502 O O . LEU A 1 194 ? -4.531 -2.461 6.781 1 95.31 194 LEU A O 1
ATOM 1506 N N . LEU A 1 195 ? -6.164 -1.287 5.832 1 93.88 195 LEU A N 1
ATOM 1507 C CA . LEU A 1 195 ? -6.988 -2.457 5.551 1 93.88 195 LEU A CA 1
ATOM 1508 C C . LEU A 1 195 ? -7.676 -2.328 4.195 1 93.88 195 LEU A C 1
ATOM 1510 O O . LEU A 1 195 ? -7.715 -1.239 3.617 1 93.88 195 LEU A O 1
ATOM 1514 N N . GLY A 1 196 ? -8.203 -3.426 3.717 1 94.62 196 GLY A N 1
ATOM 1515 C CA . GLY A 1 196 ? -8.898 -3.418 2.441 1 94.62 196 GLY A CA 1
ATOM 1516 C C . GLY A 1 196 ? -10.344 -2.973 2.553 1 94.62 196 GLY A C 1
ATOM 1517 O O . GLY A 1 196 ? -11.203 -3.732 3.008 1 94.62 196 GLY A O 1
ATOM 1518 N N . ALA A 1 197 ? -10.633 -1.735 2.104 1 94.31 197 ALA A N 1
ATOM 1519 C CA . ALA A 1 197 ? -12.016 -1.26 2.074 1 94.31 197 ALA A CA 1
ATOM 1520 C C . ALA A 1 197 ? -12.766 -1.818 0.868 1 94.31 197 ALA A C 1
ATOM 1522 O O . ALA A 1 197 ? -12.336 -1.636 -0.274 1 94.31 197 ALA A O 1
ATOM 1523 N N . PRO A 1 198 ? -13.891 -2.49 1.104 1 95.5 198 PRO A N 1
ATOM 1524 C CA . PRO A 1 198 ? -14.633 -3.035 -0.037 1 95.5 198 PRO A CA 1
ATOM 1525 C C . PRO A 1 198 ? -15.25 -1.948 -0.913 1 95.5 198 PRO A C 1
ATOM 1527 O O . PRO A 1 198 ? -15.594 -0.873 -0.417 1 95.5 198 PRO A O 1
ATOM 1530 N N . PHE A 1 199 ? -15.305 -2.184 -2.23 1 96.5 199 PHE A N 1
ATOM 1531 C CA . PHE A 1 199 ? -15.984 -1.353 -3.217 1 96.5 199 PHE A CA 1
ATOM 1532 C C . PHE A 1 199 ? -15.289 -0.007 -3.365 1 96.5 199 PHE A C 1
ATOM 1534 O O . PHE A 1 199 ? -15.938 1.011 -3.617 1 96.5 199 PHE A O 1
ATOM 1541 N N . SER A 1 200 ? -14.016 0.001 -3.066 1 97.5 200 SER A N 1
ATOM 1542 C CA . SER A 1 200 ? -13.18 1.186 -3.219 1 97.5 200 SER A CA 1
ATOM 1543 C C . SER A 1 200 ? -11.742 0.808 -3.574 1 97.5 200 SER A C 1
ATOM 1545 O O . SER A 1 200 ? -10.805 1.236 -2.906 1 97.5 200 SER A O 1
ATOM 1547 N N . PRO A 1 201 ? -11.609 0.012 -4.629 1 98.56 201 PRO A N 1
ATOM 1548 C CA . PRO A 1 201 ? -10.289 -0.57 -4.906 1 98.56 201 PRO A CA 1
ATOM 1549 C C . PRO A 1 201 ? -9.242 0.483 -5.246 1 98.56 201 PRO A C 1
ATOM 1551 O O . PRO A 1 201 ? -8.125 0.435 -4.727 1 98.56 201 PRO A O 1
ATOM 1554 N N . SER A 1 202 ? -9.57 1.523 -6.113 1 98.75 202 SER A N 1
ATOM 1555 C CA . SER A 1 202 ? -8.602 2.535 -6.527 1 98.75 202 SER A CA 1
ATOM 1556 C C . SER A 1 202 ? -8.148 3.385 -5.348 1 98.75 202 SER A C 1
ATOM 1558 O O . SER A 1 202 ? -6.961 3.68 -5.203 1 98.75 202 SER A O 1
ATOM 1560 N N . TYR A 1 203 ? -9.133 3.736 -4.508 1 98.69 203 TYR A N 1
ATOM 1561 C CA . TYR A 1 203 ? -8.836 4.527 -3.318 1 98.69 203 TYR A CA 1
ATOM 1562 C C . TYR A 1 203 ? -7.969 3.74 -2.344 1 98.69 203 TYR A C 1
ATOM 1564 O O . TYR A 1 203 ? -6.961 4.254 -1.846 1 98.69 203 TYR A O 1
ATOM 1572 N N . THR A 1 204 ? -8.359 2.48 -2.096 1 98.75 204 THR A N 1
ATOM 1573 C CA . THR A 1 204 ? -7.609 1.622 -1.188 1 98.75 204 THR A CA 1
ATOM 1574 C C . THR A 1 204 ? -6.184 1.415 -1.696 1 98.75 204 THR A C 1
ATOM 1576 O O . THR A 1 204 ? -5.223 1.542 -0.934 1 98.75 204 THR A O 1
ATOM 1579 N N . GLY A 1 205 ? -6.07 1.115 -2.969 1 98.88 205 GLY A N 1
ATOM 1580 C CA . GLY A 1 205 ? -4.75 1.001 -3.57 1 98.88 205 GLY A CA 1
ATOM 1581 C C . GLY A 1 205 ? -3.91 2.254 -3.406 1 98.88 205 GLY A C 1
ATOM 1582 O O . GLY A 1 205 ? -2.725 2.174 -3.072 1 98.88 205 GLY A O 1
ATOM 1583 N N . SER A 1 206 ? -4.484 3.414 -3.592 1 98.88 206 SER A N 1
ATOM 1584 C CA . SER A 1 206 ? -3.766 4.684 -3.525 1 98.88 206 SER A CA 1
ATOM 1585 C C . SER A 1 206 ? -3.275 4.965 -2.109 1 98.88 206 SER A C 1
ATOM 1587 O O . SER A 1 206 ? -2.156 5.449 -1.921 1 98.88 206 SER A O 1
ATOM 1589 N N . LYS A 1 207 ? -4.121 4.715 -1.137 1 98.88 207 LYS A N 1
ATOM 1590 C CA . LYS A 1 207 ? -3.73 5.016 0.238 1 98.88 207 LYS A CA 1
ATOM 1591 C C . LYS A 1 207 ? -2.689 4.023 0.746 1 98.88 207 LYS A C 1
ATOM 1593 O O . LYS A 1 207 ? -1.811 4.383 1.53 1 98.88 207 LYS A O 1
ATOM 1598 N N . HIS A 1 208 ? -2.746 2.762 0.255 1 98.81 208 HIS A N 1
ATOM 1599 C CA . HIS A 1 208 ? -1.641 1.846 0.514 1 98.81 208 HIS A CA 1
ATOM 1600 C C . HIS A 1 208 ? -0.354 2.336 -0.143 1 98.81 208 HIS A C 1
ATOM 1602 O O . HIS A 1 208 ? 0.724 2.238 0.447 1 98.81 208 HIS A O 1
ATOM 1608 N N . ALA A 1 209 ? -0.478 2.814 -1.338 1 98.94 209 ALA A N 1
ATOM 1609 C CA . ALA A 1 209 ? 0.694 3.34 -2.033 1 98.94 209 ALA A CA 1
ATOM 1610 C C . ALA A 1 209 ? 1.35 4.461 -1.231 1 98.94 209 ALA A C 1
ATOM 1612 O O . ALA A 1 209 ? 2.578 4.531 -1.139 1 98.94 209 ALA A O 1
ATOM 1613 N N . ILE A 1 210 ? 0.531 5.344 -0.638 1 98.88 210 ILE A N 1
ATOM 1614 C CA . ILE A 1 210 ? 1.025 6.434 0.2 1 98.88 210 ILE A CA 1
ATOM 1615 C C . ILE A 1 210 ? 1.857 5.863 1.347 1 98.88 210 ILE A C 1
ATOM 1617 O O . ILE A 1 210 ? 2.965 6.336 1.611 1 98.88 210 ILE A O 1
ATOM 1621 N N . HIS A 1 211 ? 1.365 4.859 1.959 1 98.62 211 HIS A N 1
ATOM 1622 C CA . HIS A 1 211 ? 2.137 4.207 3.014 1 98.62 211 HIS A CA 1
ATOM 1623 C C . HIS A 1 211 ? 3.463 3.678 2.477 1 98.62 211 HIS A C 1
ATOM 1625 O O . HIS A 1 211 ? 4.512 3.873 3.098 1 98.62 211 HIS A O 1
ATOM 1631 N N . GLY A 1 212 ? 3.426 3.031 1.345 1 98.69 212 GLY A N 1
ATOM 1632 C CA . GLY A 1 212 ? 4.641 2.492 0.757 1 98.69 212 GLY A CA 1
ATOM 1633 C C . GLY A 1 212 ? 5.684 3.555 0.469 1 98.69 212 GLY A C 1
ATOM 1634 O O . GLY A 1 212 ? 6.855 3.395 0.821 1 98.69 212 GLY A O 1
ATOM 1635 N N . TYR A 1 213 ? 5.277 4.676 -0.152 1 98.88 213 TYR A N 1
ATOM 1636 C CA . TYR A 1 213 ? 6.191 5.754 -0.5 1 98.88 213 TYR A CA 1
ATOM 1637 C C . TYR A 1 213 ? 6.836 6.348 0.748 1 98.88 213 TYR A C 1
ATOM 1639 O O . TYR A 1 213 ? 8.055 6.535 0.795 1 98.88 213 TYR A O 1
ATOM 1647 N N . PHE A 1 214 ? 6.086 6.566 1.745 1 98.75 214 PHE A N 1
ATOM 1648 C CA . PHE A 1 214 ? 6.605 7.34 2.867 1 98.75 214 PHE A CA 1
ATOM 1649 C C . PHE A 1 214 ? 7.301 6.434 3.875 1 98.75 214 PHE A C 1
ATOM 1651 O O . PHE A 1 214 ? 8.195 6.879 4.602 1 98.75 214 PHE A O 1
ATOM 1658 N N . GLU A 1 215 ? 6.941 5.121 3.883 1 97.06 215 GLU A N 1
ATOM 1659 C CA . GLU A 1 215 ? 7.762 4.191 4.652 1 97.06 215 GLU A CA 1
ATOM 1660 C C . GLU A 1 215 ? 9.141 4.016 4.023 1 97.06 215 GLU A C 1
ATOM 1662 O O . GLU A 1 215 ? 10.141 3.869 4.727 1 97.06 215 GLU A O 1
ATOM 1667 N N . SER A 1 216 ? 9.164 3.984 2.695 1 97.69 216 SER A N 1
ATOM 1668 C CA . SER A 1 216 ? 10.445 3.959 2.004 1 97.69 216 SER A CA 1
ATOM 1669 C C . SER A 1 216 ? 11.281 5.188 2.346 1 97.69 216 SER A C 1
ATOM 1671 O O . SER A 1 216 ? 12.492 5.078 2.578 1 97.69 216 SER A O 1
ATOM 1673 N N . LEU A 1 217 ? 10.656 6.32 2.408 1 98.19 217 LEU A N 1
ATOM 1674 C CA . LEU A 1 217 ? 11.336 7.555 2.781 1 98.19 217 LEU A CA 1
ATOM 1675 C C . LEU A 1 217 ? 11.875 7.473 4.203 1 98.19 217 LEU A C 1
ATOM 1677 O O . LEU A 1 217 ? 13.023 7.852 4.465 1 98.19 217 LEU A O 1
ATOM 1681 N N . ARG A 1 218 ? 11.094 6.957 5.117 1 96.44 218 ARG A N 1
ATOM 1682 C CA . ARG A 1 218 ? 11.508 6.805 6.508 1 96.44 218 ARG A CA 1
ATOM 1683 C C . ARG A 1 218 ? 12.766 5.953 6.613 1 96.44 218 ARG A C 1
ATOM 1685 O O . ARG A 1 218 ? 13.719 6.324 7.309 1 96.44 218 ARG A O 1
ATOM 1692 N N . SER A 1 219 ? 12.695 4.828 5.91 1 94.81 219 SER A N 1
ATOM 1693 C CA . SER A 1 219 ? 13.82 3.896 5.969 1 94.81 219 SER A CA 1
ATOM 1694 C C . SER A 1 219 ? 15.078 4.512 5.367 1 94.81 219 SER A C 1
ATOM 1696 O O . SER A 1 219 ? 16.188 4.254 5.84 1 94.81 219 SER A O 1
ATOM 1698 N N . GLU A 1 220 ? 14.867 5.277 4.383 1 95.25 220 GLU A N 1
ATOM 1699 C CA . GLU A 1 220 ? 15.984 5.895 3.672 1 95.25 220 GLU A CA 1
ATOM 1700 C C . GLU A 1 220 ? 16.625 7 4.504 1 95.25 220 GLU A C 1
ATOM 1702 O O . GLU A 1 220 ? 17.828 7.223 4.43 1 95.25 220 GLU A O 1
ATOM 1707 N N . LYS A 1 221 ? 15.781 7.645 5.285 1 95.75 221 LYS A N 1
ATOM 1708 C CA . LYS A 1 221 ? 16.266 8.82 6 1 95.75 221 LYS A CA 1
ATOM 1709 C C . LYS A 1 221 ? 16.453 8.523 7.484 1 95.75 221 LYS A C 1
ATOM 1711 O O . LYS A 1 221 ? 16.422 9.438 8.312 1 95.75 221 LYS A O 1
ATOM 1716 N N . LEU A 1 222 ? 16.594 7.273 7.793 1 92.75 222 LEU A N 1
ATOM 1717 C CA . LEU A 1 222 ? 16.906 6.914 9.172 1 92.75 222 LEU A CA 1
ATOM 1718 C C . LEU A 1 222 ? 18.172 7.625 9.641 1 92.75 222 LEU A C 1
ATOM 1720 O O . LEU A 1 222 ? 19.141 7.738 8.883 1 92.75 222 LEU A O 1
ATOM 1724 N N . GLY A 1 223 ? 18.141 8.156 10.82 1 90.31 223 GLY A N 1
ATOM 1725 C CA . GLY A 1 223 ? 19.312 8.836 11.359 1 90.31 223 GLY A CA 1
ATOM 1726 C C . GLY A 1 223 ? 19.281 10.336 11.148 1 90.31 223 GLY A C 1
ATOM 1727 O O . GLY A 1 223 ? 20.156 11.055 11.656 1 90.31 223 GLY A O 1
ATOM 1728 N N . THR A 1 224 ? 18.328 10.773 10.344 1 93.81 224 THR A N 1
ATOM 1729 C CA . THR A 1 224 ? 18.156 12.211 10.164 1 93.81 224 THR A CA 1
ATOM 1730 C C . THR A 1 224 ? 17.016 12.727 11.047 1 93.81 224 THR A C 1
ATOM 1732 O O . THR A 1 224 ? 16.422 11.961 11.805 1 93.81 224 THR A O 1
ATOM 1735 N N . ASN A 1 225 ? 16.75 14 10.938 1 96.44 225 ASN A N 1
ATOM 1736 C CA . ASN A 1 225 ? 15.727 14.617 11.766 1 96.44 225 ASN A CA 1
ATOM 1737 C C . ASN A 1 225 ? 14.453 14.891 10.969 1 96.44 225 ASN A C 1
ATOM 1739 O O . ASN A 1 225 ? 13.625 15.711 11.375 1 96.44 225 ASN A O 1
ATOM 1743 N N . LEU A 1 226 ? 14.383 14.242 9.812 1 97.69 226 LEU A N 1
ATOM 1744 C CA . LEU A 1 226 ? 13.133 14.328 9.062 1 97.69 226 LEU A CA 1
ATOM 1745 C C . LEU A 1 226 ? 12.031 13.547 9.766 1 97.69 226 LEU A C 1
ATOM 1747 O O . LEU A 1 226 ? 12.211 12.367 10.094 1 97.69 226 LEU A O 1
ATOM 1751 N N . LYS A 1 227 ? 10.93 14.211 10.07 1 98.44 227 LYS A N 1
ATOM 1752 C CA . LYS A 1 227 ? 9.758 13.57 10.656 1 98.44 227 LYS A CA 1
ATOM 1753 C C . LYS A 1 227 ? 8.68 13.312 9.602 1 98.44 227 LYS A C 1
ATOM 1755 O O . LYS A 1 227 ? 8.477 14.133 8.703 1 98.44 227 LYS A O 1
ATOM 1760 N N . ILE A 1 228 ? 8.078 12.188 9.672 1 98.56 228 ILE A N 1
ATOM 1761 C CA . ILE A 1 228 ? 6.984 11.82 8.773 1 98.56 228 ILE A CA 1
ATOM 1762 C C . ILE A 1 228 ? 5.777 11.359 9.594 1 98.56 228 ILE A C 1
ATOM 1764 O O . ILE A 1 228 ? 5.887 10.438 10.406 1 98.56 228 ILE A O 1
ATOM 1768 N N . THR A 1 229 ? 4.629 12.008 9.453 1 98.81 229 THR A N 1
ATOM 1769 C CA . THR A 1 229 ? 3.395 11.641 10.141 1 98.81 229 THR A CA 1
ATOM 1770 C C . THR A 1 229 ? 2.318 11.234 9.133 1 98.81 229 THR A C 1
ATOM 1772 O O . THR A 1 229 ? 1.946 12.023 8.266 1 98.81 229 THR A O 1
ATOM 1775 N N . LEU A 1 230 ? 1.863 10.016 9.203 1 98.75 230 LEU A N 1
ATOM 1776 C CA . LEU A 1 230 ? 0.708 9.586 8.422 1 98.75 230 LEU A CA 1
ATOM 1777 C C . LEU A 1 230 ? -0.576 9.727 9.234 1 98.75 230 LEU A C 1
ATOM 1779 O O . LEU A 1 230 ? -0.701 9.133 10.312 1 98.75 230 LEU A O 1
ATOM 1783 N N . LEU A 1 231 ? -1.494 10.562 8.781 1 98.88 231 LEU A N 1
ATOM 1784 C CA . LEU A 1 231 ? -2.809 10.75 9.383 1 98.88 231 LEU A CA 1
ATOM 1785 C C . LEU A 1 231 ? -3.834 9.812 8.758 1 98.88 231 LEU A C 1
ATOM 1787 O O . LEU A 1 231 ? -4.07 9.867 7.551 1 98.88 231 LEU A O 1
ATOM 1791 N N . CYS A 1 232 ? -4.465 8.961 9.578 1 98.75 232 CYS A N 1
ATOM 1792 C CA . CYS A 1 232 ? -5.328 7.918 9.047 1 98.75 232 CYS A CA 1
ATOM 1793 C C . CYS A 1 232 ? -6.738 8.031 9.609 1 98.75 232 CYS A C 1
ATOM 1795 O O . CYS A 1 232 ? -7.137 7.246 10.469 1 98.75 232 CYS A O 1
ATOM 1797 N N . PRO A 1 233 ? -7.535 8.93 9.039 1 98.44 233 PRO A N 1
ATOM 1798 C CA . PRO A 1 233 ? -8.922 9.039 9.484 1 98.44 233 PRO A CA 1
ATOM 1799 C C . PRO A 1 233 ? -9.805 7.918 8.945 1 98.44 233 PRO A C 1
ATOM 1801 O O . PRO A 1 233 ? -9.539 7.379 7.871 1 98.44 233 PRO A O 1
ATOM 1804 N N . GLY A 1 234 ? -10.781 7.539 9.758 1 97.25 234 GLY A N 1
ATOM 1805 C CA . GLY A 1 234 ? -11.93 6.797 9.266 1 97.25 234 GLY A CA 1
ATOM 1806 C C . GLY A 1 234 ? -12.992 7.688 8.656 1 97.25 234 GLY A C 1
ATOM 1807 O O . GLY A 1 234 ? -12.688 8.742 8.102 1 97.25 234 GLY A O 1
ATOM 1808 N N . PRO A 1 235 ? -14.234 7.309 8.719 1 95.31 235 PRO A N 1
ATOM 1809 C CA . PRO A 1 235 ? -15.305 8.133 8.164 1 95.31 235 PRO A CA 1
ATOM 1810 C C . PRO A 1 235 ? -15.477 9.461 8.906 1 95.31 235 PRO A C 1
ATOM 1812 O O . PRO A 1 235 ? -15.602 9.477 10.133 1 95.31 235 PRO A O 1
ATOM 1815 N N . VAL A 1 236 ? -15.445 10.516 8.164 1 95.94 236 VAL A N 1
ATOM 1816 C CA . VAL A 1 236 ? -15.602 11.867 8.695 1 95.94 236 VAL A CA 1
ATOM 1817 C C . VAL A 1 236 ? -16.734 12.578 7.969 1 95.94 236 VAL A C 1
ATOM 1819 O O . VAL A 1 236 ? -16.938 12.375 6.77 1 95.94 236 VAL A O 1
ATOM 1822 N N . HIS A 1 237 ? -17.453 13.406 8.695 1 93.19 237 HIS A N 1
ATOM 1823 C CA . HIS A 1 237 ? -18.547 14.18 8.117 1 93.19 237 HIS A CA 1
ATOM 1824 C C . HIS A 1 237 ? -18.016 15.312 7.246 1 93.19 237 HIS A C 1
ATOM 1826 O O . HIS A 1 237 ? -17.828 16.438 7.723 1 93.19 237 HIS A O 1
ATOM 1832 N N . THR A 1 238 ? -17.781 15 5.992 1 90.5 238 THR A N 1
ATOM 1833 C CA . THR A 1 238 ? -17.344 15.969 4.988 1 90.5 238 THR A CA 1
ATOM 1834 C C . THR A 1 238 ? -18 15.688 3.643 1 90.5 238 THR A C 1
ATOM 1836 O O . THR A 1 238 ? -18.734 14.711 3.5 1 90.5 238 THR A O 1
ATOM 1839 N N . ALA A 1 239 ? -17.766 16.547 2.709 1 86.69 239 ALA A N 1
ATOM 1840 C CA . ALA A 1 239 ? -18.281 16.344 1.355 1 86.69 239 ALA A CA 1
ATOM 1841 C C . ALA A 1 239 ? -17.469 15.289 0.607 1 86.69 239 ALA A C 1
ATOM 1843 O O . ALA A 1 239 ? -17.656 15.078 -0.592 1 86.69 239 ALA A O 1
ATOM 1844 N N . PHE A 1 240 ? -16.656 14.602 1.336 1 84.94 240 PHE A N 1
ATOM 1845 C CA . PHE A 1 240 ? -15.688 13.68 0.759 1 84.94 240 PHE A CA 1
ATOM 1846 C C . PHE A 1 240 ? -16.391 12.562 0.003 1 84.94 240 PHE A C 1
ATOM 1848 O O . PHE A 1 240 ? -15.984 12.195 -1.103 1 84.94 240 PHE A O 1
ATOM 1855 N N . LEU A 1 241 ? -17.516 12.086 0.516 1 84.12 241 LEU A N 1
ATOM 1856 C CA . LEU A 1 241 ? -18.25 11.008 -0.129 1 84.12 241 LEU A CA 1
ATOM 1857 C C . LEU A 1 241 ? -18.891 11.484 -1.429 1 84.12 241 LEU A C 1
ATOM 1859 O O . LEU A 1 241 ? -18.781 10.82 -2.461 1 84.12 241 LEU A O 1
ATOM 1863 N N . ALA A 1 242 ? -19.484 12.633 -1.38 1 88.38 242 ALA A N 1
ATOM 1864 C CA . ALA A 1 242 ? -20.172 13.164 -2.551 1 88.38 242 ALA A CA 1
ATOM 1865 C C . ALA A 1 242 ? -19.188 13.43 -3.689 1 88.38 242 ALA A C 1
ATOM 1867 O O . ALA A 1 242 ? -19.547 13.281 -4.863 1 88.38 242 ALA A O 1
ATOM 1868 N N . GLU A 1 243 ? -17.969 13.789 -3.332 1 90.06 243 GLU A N 1
ATOM 1869 C CA . GLU A 1 243 ? -16.953 14.172 -4.316 1 90.06 243 GLU A CA 1
ATOM 1870 C C . GLU A 1 243 ? -16.172 12.953 -4.797 1 90.06 243 GLU A C 1
ATOM 1872 O O . GLU A 1 243 ? -15.281 13.078 -5.641 1 90.06 243 GLU A O 1
ATOM 1877 N N . SER A 1 244 ? -16.531 11.742 -4.355 1 92.06 244 SER A N 1
ATOM 1878 C CA . SER A 1 244 ? -15.812 10.516 -4.684 1 92.06 244 SER A CA 1
ATOM 1879 C C . SER A 1 244 ? -15.906 10.203 -6.172 1 92.06 244 SER A C 1
ATOM 1881 O O . SER A 1 244 ? -16.938 10.469 -6.805 1 92.06 244 SER A O 1
ATOM 1883 N N . PHE A 1 245 ? -14.789 9.586 -6.645 1 93.31 245 PHE A N 1
ATOM 1884 C CA . PHE A 1 245 ? -14.867 8.922 -7.941 1 93.31 245 PHE A CA 1
ATOM 1885 C C . PHE A 1 245 ? -15.82 7.734 -7.887 1 93.31 245 PHE A C 1
ATOM 1887 O O . PHE A 1 245 ? -16.062 7.172 -6.812 1 93.31 245 PHE A O 1
ATOM 1894 N N . THR A 1 246 ? -16.406 7.438 -9.031 1 95.56 246 THR A N 1
ATOM 1895 C CA . THR A 1 246 ? -17.062 6.145 -9.211 1 95.56 246 THR A CA 1
ATOM 1896 C C . THR A 1 246 ? -16.172 5.195 -10 1 95.56 246 THR A C 1
ATOM 1898 O O . THR A 1 246 ? -14.938 5.25 -9.883 1 95.56 246 THR A O 1
ATOM 1901 N N . GLY A 1 247 ? -16.734 4.273 -10.68 1 95.56 247 GLY A N 1
ATOM 1902 C CA . GLY A 1 247 ? -15.977 3.418 -11.578 1 95.56 247 GLY A CA 1
ATOM 1903 C C . GLY A 1 247 ? -15.922 3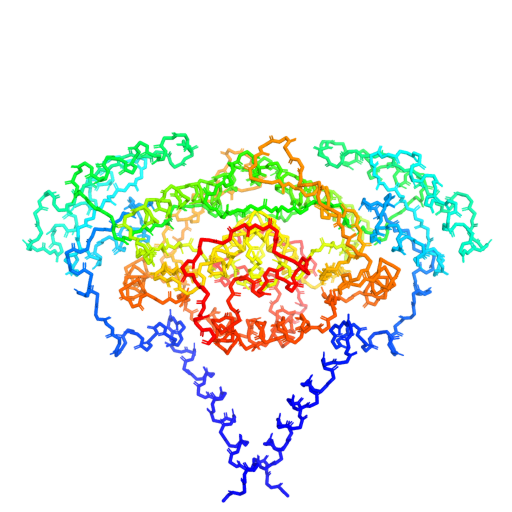.947 -13 1 95.56 247 GLY A C 1
ATOM 1904 O O . GLY A 1 247 ? -15.258 3.361 -13.867 1 95.56 247 GLY A O 1
ATOM 1905 N N . VAL A 1 248 ? -16.594 5.09 -13.219 1 95.75 248 VAL A N 1
ATOM 1906 C CA . VAL A 1 248 ? -16.734 5.668 -14.555 1 95.75 248 VAL A CA 1
ATOM 1907 C C . VAL A 1 248 ? -16.047 7.023 -14.609 1 95.75 248 VAL A C 1
ATOM 1909 O O . VAL A 1 248 ? -16.312 7.898 -13.781 1 95.75 248 VAL A O 1
ATOM 1912 N N . PRO A 1 249 ? -15.156 7.238 -15.594 1 95.62 249 PRO A N 1
ATOM 1913 C CA . PRO A 1 249 ? -14.438 8.508 -15.695 1 95.62 249 PRO A CA 1
ATOM 1914 C C . PRO A 1 249 ? -15.375 9.711 -15.766 1 95.62 249 PRO A C 1
ATOM 1916 O O . PRO A 1 249 ? -16.375 9.68 -16.484 1 95.62 249 PRO A O 1
ATOM 1919 N N . GLY A 1 250 ? -15.055 10.727 -15.023 1 92.12 250 GLY A N 1
ATOM 1920 C CA . GLY A 1 250 ? -15.789 11.984 -15.094 1 92.12 250 GLY A CA 1
ATOM 1921 C C . GLY A 1 250 ? -17.016 12 -14.211 1 92.12 250 GLY A C 1
ATOM 1922 O O . GLY A 1 250 ? -17.656 13.047 -14.047 1 92.12 250 GLY A O 1
ATOM 1923 N N . GLU A 1 251 ? -17.375 10.812 -13.633 1 92.75 251 GLU A N 1
ATOM 1924 C CA . GLU A 1 251 ? -18.562 10.719 -12.805 1 92.75 251 GLU A CA 1
ATOM 1925 C C . GLU A 1 251 ? -18.219 10.898 -11.328 1 92.75 251 GLU A C 1
ATOM 1927 O O . GLU A 1 251 ? -17.203 10.383 -10.852 1 92.75 251 GLU A O 1
ATOM 1932 N N . LYS A 1 252 ? -19.062 11.672 -10.625 1 92 252 LYS A N 1
ATOM 1933 C CA . LYS A 1 252 ? -18.984 11.773 -9.172 1 92 252 LYS A CA 1
ATOM 1934 C C . LYS A 1 252 ? -20.031 10.883 -8.5 1 92 252 LYS A C 1
ATOM 1936 O O . LYS A 1 252 ? -21.078 10.609 -9.078 1 92 252 LYS A O 1
ATOM 1941 N N . PHE A 1 253 ? -19.734 10.43 -7.344 1 89.19 253 PHE A N 1
ATOM 1942 C CA . PHE A 1 253 ? -20.656 9.555 -6.629 1 89.19 253 PHE A CA 1
ATOM 1943 C C . PHE A 1 253 ? -21.906 10.312 -6.215 1 89.19 253 PHE A C 1
ATOM 1945 O O . PHE A 1 253 ? -23.016 9.781 -6.297 1 89.19 253 PHE A O 1
ATOM 1952 N N . ASN A 1 254 ? -21.844 11.539 -5.742 1 87.25 254 ASN A N 1
ATOM 1953 C CA . ASN A 1 254 ? -22.906 12.523 -5.5 1 87.25 254 ASN A CA 1
ATOM 1954 C C . ASN A 1 254 ? -23.875 12.055 -4.43 1 87.25 254 ASN A C 1
ATOM 1956 O O . ASN A 1 254 ? -25.078 12.32 -4.512 1 87.25 254 ASN A O 1
ATOM 1960 N N . GLN A 1 255 ? -23.484 11.188 -3.559 1 85.25 255 GLN A N 1
ATOM 1961 C CA . GLN A 1 255 ? -24.266 10.836 -2.379 1 85.25 255 GLN A CA 1
ATOM 1962 C C . GLN A 1 255 ? -23.766 11.57 -1.142 1 85.25 255 GLN A C 1
ATOM 1964 O O . GLN A 1 255 ? -22.547 11.633 -0.905 1 85.25 255 GLN A O 1
ATOM 1969 N N . THR A 1 256 ? -24.703 12.125 -0.456 1 83.69 256 THR A N 1
ATOM 1970 C CA . THR A 1 256 ? -24.312 12.93 0.696 1 83.69 256 THR A CA 1
ATOM 1971 C C . THR A 1 256 ? -24.422 12.125 1.984 1 83.69 256 THR A C 1
ATOM 1973 O O . THR A 1 256 ? -25.188 11.156 2.057 1 83.69 256 THR A O 1
ATOM 1976 N N . VAL A 1 257 ? -23.625 12.547 2.918 1 84.06 257 VAL A N 1
ATOM 1977 C CA . VAL A 1 257 ? -23.672 11.969 4.258 1 84.06 257 VAL A CA 1
ATOM 1978 C C . VAL A 1 257 ? -24.828 12.57 5.043 1 84.06 257 VAL A C 1
ATOM 1980 O O . VAL A 1 257 ? -25.141 13.75 4.906 1 84.06 257 VAL A O 1
ATOM 1983 N N . GLN A 1 258 ? -25.453 11.672 5.773 1 84 258 GLN A N 1
ATOM 1984 C CA . GLN A 1 258 ? -26.516 12.141 6.641 1 84 258 GLN A CA 1
ATOM 1985 C C . GLN A 1 258 ? -26 12.484 8.031 1 84 258 GLN A C 1
ATOM 1987 O O . GLN A 1 258 ? -25 11.922 8.484 1 84 258 GLN A O 1
ATOM 1992 N N . GLU A 1 259 ? -26.656 13.32 8.664 1 83.06 259 GLU A N 1
ATOM 1993 C CA . GLU A 1 259 ? -26.281 13.742 10.008 1 83.06 259 GLU A CA 1
ATOM 1994 C C . GLU A 1 259 ? -26.297 12.562 10.984 1 83.06 259 GLU A C 1
ATOM 1996 O O . GLU A 1 259 ? -25.531 12.531 11.945 1 83.06 259 GLU A O 1
ATOM 2001 N N . THR A 1 260 ? -27.094 11.57 10.688 1 84.12 260 THR A N 1
ATOM 2002 C CA . THR A 1 260 ? -27.281 10.43 11.586 1 84.12 260 THR A CA 1
ATOM 2003 C C . THR A 1 260 ? -26.203 9.383 11.367 1 84.12 260 THR A C 1
ATOM 2005 O O . THR A 1 260 ? -26.062 8.445 12.148 1 84.12 260 THR A O 1
ATOM 2008 N N . ASP A 1 261 ? -25.469 9.742 10.359 1 88.31 261 ASP A N 1
ATOM 2009 C CA . ASP A 1 261 ? -24.406 8.781 10.078 1 88.31 261 ASP A CA 1
ATOM 2010 C C . ASP A 1 261 ? -23.375 8.766 11.203 1 88.31 261 ASP A C 1
ATOM 2012 O O . ASP A 1 261 ? -23.047 9.805 11.773 1 88.31 261 ASP A O 1
ATOM 2016 N N . LYS A 1 262 ? -22.969 7.617 11.594 1 89.44 262 LYS A N 1
ATOM 2017 C CA . LYS A 1 262 ? -21.938 7.469 12.617 1 89.44 262 LYS A CA 1
ATOM 2018 C C . LYS A 1 262 ? -20.562 7.812 12.062 1 89.44 262 LYS A C 1
ATOM 2020 O O . LYS A 1 262 ? -19.812 6.922 11.656 1 89.44 262 LYS A O 1
ATOM 2025 N N . ARG A 1 263 ? -20.234 9.062 12.031 1 93.94 263 ARG A N 1
ATOM 2026 C CA . ARG A 1 263 ? -18.984 9.594 11.508 1 93.94 263 ARG A CA 1
ATOM 2027 C C . ARG A 1 263 ? -18.375 10.609 12.469 1 93.94 263 ARG A C 1
ATOM 2029 O O . ARG A 1 263 ? -19.094 11.258 13.227 1 93.94 263 ARG A O 1
ATOM 2036 N N . MET A 1 264 ? -17.125 10.703 12.445 1 96.75 264 MET A N 1
ATOM 2037 C CA . MET A 1 264 ? -16.438 11.734 13.211 1 96.75 264 MET A CA 1
ATOM 2038 C C . MET A 1 264 ? -16.656 13.117 12.602 1 96.75 264 MET A C 1
ATOM 2040 O O . MET A 1 264 ? -16.734 13.25 11.375 1 96.75 264 MET A O 1
ATOM 2044 N N . THR A 1 265 ? -16.781 14.109 13.445 1 96.88 265 THR A N 1
ATOM 2045 C CA . THR A 1 265 ? -16.922 15.461 12.922 1 96.88 265 THR A CA 1
ATOM 2046 C C . THR A 1 265 ? -15.578 15.969 12.391 1 96.88 265 THR A C 1
ATOM 2048 O O . THR A 1 265 ? -14.516 15.586 12.891 1 96.88 265 THR A O 1
ATOM 2051 N N . PRO A 1 266 ? -15.633 16.828 11.359 1 97.19 266 PRO A N 1
ATOM 2052 C CA . PRO A 1 266 ? -14.375 17.391 10.859 1 97.19 266 PRO A CA 1
ATOM 2053 C C . PRO A 1 266 ? -13.609 18.172 11.922 1 97.19 266 PRO A C 1
ATOM 2055 O O . PRO A 1 266 ? -12.375 18.203 11.914 1 97.19 266 PRO A O 1
ATOM 2058 N N . GLU A 1 267 ? -14.297 18.781 12.867 1 97.88 267 GLU A N 1
ATOM 2059 C CA . GLU A 1 267 ? -13.68 19.531 13.953 1 97.88 267 GLU A CA 1
ATOM 2060 C C . GLU A 1 267 ? -12.82 18.625 14.836 1 97.88 267 GLU A C 1
ATOM 2062 O O . GLU A 1 267 ? -11.656 18.938 15.109 1 97.88 267 GLU A O 1
ATOM 2067 N N . ARG A 1 268 ? -13.422 17.484 15.203 1 98.38 268 ARG A N 1
ATOM 2068 C CA . ARG A 1 268 ? -12.703 16.547 16.047 1 98.38 268 ARG A CA 1
ATOM 2069 C C . ARG A 1 268 ? -11.531 15.922 15.305 1 98.38 268 ARG A C 1
ATOM 2071 O O . ARG A 1 268 ? -10.438 15.797 15.859 1 98.38 268 ARG A O 1
ATOM 2078 N N . CYS A 1 269 ? -11.758 15.586 14.078 1 98.62 269 CYS A N 1
ATOM 2079 C CA . CYS A 1 269 ? -10.695 15.008 13.266 1 98.62 269 CYS A CA 1
ATOM 2080 C C . CYS A 1 269 ? -9.547 15.992 13.094 1 98.62 269 CYS A C 1
ATOM 2082 O O . CYS A 1 269 ? -8.383 15.625 13.227 1 98.62 269 CYS A O 1
ATOM 2084 N N . GLY A 1 270 ? -9.883 17.281 12.773 1 98.69 270 GLY A N 1
ATOM 2085 C CA . GLY A 1 270 ? -8.875 18.312 12.633 1 98.69 270 GLY A CA 1
ATOM 2086 C C . GLY A 1 270 ? -8.031 18.5 13.883 1 98.69 270 GLY A C 1
ATOM 2087 O O . GLY A 1 270 ? -6.82 18.703 13.797 1 98.69 270 GLY A O 1
ATOM 2088 N N . GLU A 1 271 ? -8.703 18.438 15.008 1 98.81 271 GLU A N 1
ATOM 2089 C CA . GLU A 1 271 ? -8.016 18.562 16.281 1 98.81 271 GLU A CA 1
ATOM 2090 C C . GLU A 1 271 ? -7.02 17.422 16.484 1 98.81 271 GLU A C 1
ATOM 2092 O O . GLU A 1 271 ? -5.871 17.656 16.875 1 98.81 271 GLU A O 1
ATOM 2097 N N . LEU A 1 272 ? -7.48 16.219 16.234 1 98.88 272 LEU A N 1
ATOM 2098 C CA . LEU A 1 272 ? -6.625 15.047 16.406 1 98.88 272 LEU A CA 1
ATOM 2099 C C . LEU A 1 272 ? -5.449 15.086 15.438 1 98.88 272 LEU A C 1
ATOM 2101 O O . LEU A 1 272 ? -4.328 14.727 15.797 1 98.88 272 LEU A O 1
ATOM 2105 N N . CYS A 1 273 ? -5.68 15.555 14.211 1 98.94 273 CYS A N 1
ATOM 2106 C CA . CYS A 1 273 ? -4.598 15.711 13.242 1 98.94 273 CYS A CA 1
ATOM 2107 C C . CYS A 1 273 ? -3.562 16.719 13.742 1 98.94 273 CYS A C 1
ATOM 2109 O O . CYS A 1 273 ? -2.359 16.469 13.641 1 98.94 273 CYS A O 1
ATOM 2111 N N . ALA A 1 274 ? -4.027 17.844 14.312 1 98.94 274 ALA A N 1
ATOM 2112 C CA . ALA A 1 274 ? -3.123 18.859 14.82 1 98.94 274 ALA A CA 1
ATOM 2113 C C . ALA A 1 274 ? -2.271 18.328 15.969 1 98.94 274 ALA A C 1
ATOM 2115 O O . ALA A 1 274 ? -1.074 18.609 16.047 1 98.94 274 ALA A O 1
ATOM 2116 N N . ILE A 1 275 ? -2.902 17.531 16.828 1 98.94 275 ILE A N 1
ATOM 2117 C CA . ILE A 1 275 ? -2.189 16.922 17.938 1 98.94 275 ILE A CA 1
ATOM 2118 C C . ILE A 1 275 ? -1.125 15.961 17.422 1 98.94 275 ILE A C 1
ATOM 2120 O O . ILE A 1 275 ? 0.013 15.961 17.891 1 98.94 275 ILE A O 1
ATOM 2124 N N . ALA A 1 276 ? -1.478 15.164 16.422 1 98.94 276 ALA A N 1
ATOM 2125 C CA . ALA A 1 276 ? -0.533 14.211 15.844 1 98.94 276 ALA A CA 1
ATOM 2126 C C . ALA A 1 276 ? 0.676 14.938 15.25 1 98.94 276 ALA A C 1
ATOM 2128 O O . ALA A 1 276 ? 1.813 14.492 15.414 1 98.94 276 ALA A O 1
ATOM 2129 N N . ILE A 1 277 ? 0.434 16.031 14.57 1 98.88 277 ILE A N 1
ATOM 2130 C CA . ILE A 1 277 ? 1.493 16.797 13.93 1 98.88 277 ILE A CA 1
ATOM 2131 C C . ILE A 1 277 ? 2.369 17.469 14.984 1 98.88 277 ILE A C 1
ATOM 2133 O O . ILE A 1 277 ? 3.6 17.391 14.922 1 98.88 277 ILE A O 1
ATOM 2137 N N . ALA A 1 278 ? 1.751 18.078 16 1 98.88 278 ALA A N 1
ATOM 2138 C CA . ALA A 1 278 ? 2.492 18.766 17.062 1 98.88 278 ALA A CA 1
ATOM 2139 C C . ALA A 1 278 ? 3.408 17.781 17.812 1 98.88 278 ALA A C 1
ATOM 2141 O O . ALA A 1 278 ? 4.488 18.172 18.266 1 98.88 278 ALA A O 1
ATOM 2142 N N . ASN A 1 279 ? 2.959 16.547 17.875 1 98.81 279 ASN A N 1
ATOM 2143 C CA . ASN A 1 279 ? 3.715 15.539 18.609 1 98.81 279 ASN A CA 1
ATOM 2144 C C . ASN A 1 279 ? 4.582 14.695 17.672 1 98.81 279 ASN A C 1
ATOM 2146 O O . ASN A 1 279 ? 5.211 13.727 18.109 1 98.81 279 ASN A O 1
ATOM 2150 N N . GLU A 1 280 ? 4.574 15.008 16.344 1 98.44 280 GLU A N 1
ATOM 2151 C CA . GLU A 1 280 ? 5.387 14.328 15.344 1 98.44 280 GLU A CA 1
ATOM 2152 C C . GLU A 1 280 ? 5.188 12.82 15.406 1 98.44 280 GLU A C 1
ATOM 2154 O O . GLU A 1 280 ? 6.16 12.062 15.422 1 98.44 280 GLU A O 1
ATOM 2159 N N . LEU A 1 281 ? 3.934 12.445 15.523 1 98.12 281 LEU A N 1
ATOM 2160 C CA . LEU A 1 281 ? 3.637 11.023 15.641 1 98.12 281 LEU A CA 1
ATOM 2161 C C . LEU A 1 281 ? 3.959 10.297 14.336 1 98.12 281 LEU A C 1
ATOM 2163 O O . LEU A 1 281 ? 3.814 10.859 13.25 1 98.12 281 LEU A O 1
ATOM 2167 N N . TYR A 1 282 ? 4.355 9.031 14.445 1 96.19 282 TYR A N 1
ATOM 2168 C CA . TYR A 1 282 ? 4.609 8.172 13.289 1 96.19 282 TYR A CA 1
ATOM 2169 C C . TYR A 1 282 ? 3.35 7.996 12.453 1 96.19 282 TYR A C 1
ATOM 2171 O O . TYR A 1 282 ? 3.389 8.125 11.227 1 96.19 282 TYR A O 1
ATOM 2179 N N . GLU A 1 283 ? 2.365 7.668 13.117 1 97.06 283 GLU A N 1
ATOM 2180 C CA . GLU A 1 283 ? 1.046 7.434 12.547 1 97.06 283 GLU A CA 1
ATOM 2181 C C . GLU A 1 283 ? -0.06 7.762 13.539 1 97.06 283 GLU A C 1
ATOM 2183 O O . GLU A 1 283 ? 0.12 7.598 14.75 1 97.06 283 GLU A O 1
ATOM 2188 N N . GLY A 1 284 ? -1.203 8.359 13.078 1 98.38 284 GLY A N 1
ATOM 2189 C CA . GLY A 1 284 ? -2.383 8.594 13.898 1 98.38 284 GLY A CA 1
ATOM 2190 C C . GLY A 1 284 ? -3.656 8.047 13.273 1 98.38 284 GLY A C 1
ATOM 2191 O O . GLY A 1 284 ? -4.027 8.438 12.172 1 98.38 284 GLY A O 1
ATOM 2192 N N . TRP A 1 285 ? -4.301 7.086 13.977 1 98.25 285 TRP A N 1
ATOM 2193 C CA . TRP A 1 285 ? -5.578 6.539 13.539 1 98.25 285 TRP A CA 1
ATOM 2194 C C . TRP A 1 285 ? -6.738 7.234 14.25 1 98.25 285 TRP A C 1
ATOM 2196 O O . TRP A 1 285 ? -6.73 7.371 15.477 1 98.25 285 TRP A O 1
ATOM 2206 N N . MET A 1 286 ? -7.676 7.742 13.484 1 98.31 286 MET A N 1
ATOM 2207 C CA . MET A 1 286 ? -8.836 8.461 14.016 1 98.31 286 MET A CA 1
ATOM 2208 C C . MET A 1 286 ? -10.133 7.855 13.492 1 98.31 286 MET A C 1
ATOM 2210 O O . MET A 1 286 ? -10.484 8.055 12.328 1 98.31 286 MET A O 1
ATOM 2214 N N . ALA A 1 287 ? -10.828 7.227 14.305 1 96.81 287 ALA A N 1
ATOM 2215 C CA . ALA A 1 287 ? -12.086 6.598 13.898 1 96.81 287 ALA A CA 1
ATOM 2216 C C . ALA A 1 287 ? -12.945 6.266 15.109 1 96.81 287 ALA A C 1
ATOM 2218 O O . ALA A 1 287 ? -12.43 6.066 16.219 1 96.81 287 ALA A O 1
ATOM 2219 N N . LEU A 1 288 ? -14.227 6.168 14.859 1 95.69 288 LEU A N 1
ATOM 2220 C CA . LEU A 1 288 ? -15.172 5.809 15.922 1 95.69 288 LEU A CA 1
ATOM 2221 C C . LEU A 1 288 ? -15.32 4.297 16.031 1 95.69 288 LEU A C 1
ATOM 2223 O O . LEU A 1 288 ? -14.992 3.57 15.086 1 95.69 288 LEU A O 1
ATOM 2227 N N . PHE A 1 289 ? -15.773 3.846 17.172 1 93.81 289 PHE A N 1
ATOM 2228 C CA . PHE A 1 289 ? -16.156 2.449 17.344 1 93.81 289 PHE A CA 1
ATOM 2229 C C . PHE A 1 289 ? -17.219 2.047 16.328 1 93.81 289 PHE A C 1
ATOM 2231 O O . PHE A 1 289 ? -18.156 2.805 16.078 1 93.81 289 PHE A O 1
ATOM 2238 N N . PRO A 1 290 ? -17.156 0.937 15.734 1 93.12 290 PRO A N 1
ATOM 2239 C CA . PRO A 1 290 ? -16.25 -0.186 16.016 1 93.12 290 PRO A CA 1
ATOM 2240 C C . PRO A 1 290 ? -15.07 -0.248 15.055 1 93.12 290 PRO A C 1
ATOM 2242 O O . PRO A 1 290 ? -14.391 -1.274 14.969 1 93.12 290 PRO A O 1
ATOM 2245 N N . ILE A 1 291 ? -14.789 0.809 14.328 1 93.12 291 ILE A N 1
ATOM 2246 C CA . ILE A 1 291 ? -13.773 0.783 13.281 1 93.12 291 ILE A CA 1
ATOM 2247 C C . ILE A 1 291 ? -12.391 0.653 13.914 1 93.12 291 ILE A C 1
ATOM 2249 O O . ILE A 1 291 ? -11.562 -0.144 13.461 1 93.12 291 ILE A O 1
ATOM 2253 N N . LEU A 1 292 ? -12.156 1.354 14.969 1 94 292 LEU A N 1
ATOM 2254 C CA . LEU A 1 292 ? -10.82 1.401 15.562 1 94 292 LEU A CA 1
ATOM 2255 C C . LEU A 1 292 ? -10.398 0.02 16.047 1 94 292 LEU A C 1
ATOM 2257 O O . LEU A 1 292 ? -9.305 -0.45 15.703 1 94 292 LEU A O 1
ATOM 2261 N N . PRO A 1 293 ? -11.258 -0.755 16.812 1 91.94 293 PRO A N 1
ATOM 2262 C CA . PRO A 1 293 ? -10.875 -2.111 17.219 1 91.94 293 PRO A CA 1
ATOM 2263 C C . PRO A 1 293 ? -10.617 -3.023 16.016 1 91.94 293 PRO A C 1
ATOM 2265 O O . PRO A 1 293 ? -9.75 -3.902 16.078 1 91.94 293 PRO A O 1
ATOM 2268 N N . VAL A 1 294 ? -11.359 -2.807 14.984 1 90.06 294 VAL A N 1
ATOM 2269 C CA . VAL A 1 294 ? -11.18 -3.617 13.789 1 90.06 294 VAL A CA 1
ATOM 2270 C C . VAL A 1 294 ? -9.805 -3.352 13.18 1 90.06 294 VAL A C 1
ATOM 2272 O O . VAL A 1 294 ? -9.109 -4.285 12.781 1 90.06 294 VAL A O 1
ATOM 2275 N N . VAL A 1 295 ? -9.414 -2.111 13.109 1 92.06 295 VAL A N 1
ATOM 2276 C CA . VAL A 1 295 ? -8.109 -1.741 12.555 1 92.06 295 VAL A CA 1
ATOM 2277 C C . VAL A 1 295 ? -7 -2.346 13.406 1 92.06 295 VAL A C 1
ATOM 2279 O O . VAL A 1 295 ? -6.023 -2.879 12.875 1 92.06 295 VAL A O 1
ATOM 2282 N N . TYR A 1 296 ? -7.137 -2.283 14.773 1 92.31 296 TYR A N 1
ATOM 2283 C CA . TYR A 1 296 ? -6.148 -2.873 15.664 1 92.31 296 TYR A CA 1
ATOM 2284 C C . TYR A 1 296 ? -6.027 -4.375 15.43 1 92.31 296 TYR A C 1
ATOM 2286 O O . TYR A 1 296 ? -4.918 -4.914 15.391 1 92.31 296 TYR A O 1
ATOM 2294 N N . LEU A 1 297 ? -7.156 -4.984 15.273 1 88.88 297 LEU A N 1
ATOM 2295 C CA . LEU A 1 297 ? -7.164 -6.426 15.055 1 88.88 297 LEU A CA 1
ATOM 2296 C C . LEU A 1 297 ? -6.5 -6.781 13.734 1 88.88 297 LEU A C 1
ATOM 2298 O O . LEU A 1 297 ? -5.668 -7.691 13.672 1 88.88 297 LEU A O 1
ATOM 2302 N N . MET A 1 298 ? -6.785 -6.031 12.75 1 87.5 298 MET A N 1
ATOM 2303 C CA . MET A 1 298 ? -6.273 -6.32 11.414 1 87.5 298 MET A CA 1
ATOM 2304 C C . MET A 1 298 ? -4.777 -6.02 11.328 1 87.5 298 MET A C 1
ATOM 2306 O O . MET A 1 298 ? -4.051 -6.676 10.578 1 87.5 298 MET A O 1
ATOM 2310 N N . THR A 1 299 ? -4.344 -5.047 12.094 1 87.5 299 THR A N 1
ATOM 2311 C CA . THR A 1 299 ? -2.953 -4.617 12.016 1 87.5 299 THR A CA 1
ATOM 2312 C C . THR A 1 299 ? -2.068 -5.496 12.898 1 87.5 299 THR A C 1
ATOM 2314 O O . THR A 1 299 ? -0.999 -5.934 12.469 1 87.5 299 THR A O 1
ATOM 2317 N N . TYR A 1 300 ? -2.6 -5.887 14.094 1 86.62 300 TYR A N 1
ATOM 2318 C CA . TYR A 1 300 ? -1.709 -6.523 15.055 1 86.62 300 TYR A CA 1
ATOM 2319 C C . TYR A 1 300 ? -2.006 -8.016 15.172 1 86.62 300 TYR A C 1
ATOM 2321 O O . TYR A 1 300 ? -1.175 -8.781 15.664 1 86.62 300 TYR A O 1
ATOM 2329 N N . PHE A 1 301 ? -3.225 -8.422 14.734 1 86.06 301 PHE A N 1
ATOM 2330 C CA . PHE A 1 301 ? -3.619 -9.828 14.734 1 86.06 301 PHE A CA 1
ATOM 2331 C C . PHE A 1 301 ? -4.312 -10.195 13.43 1 86.06 301 PHE A C 1
ATOM 2333 O O . PHE A 1 301 ? -5.461 -10.641 13.43 1 86.06 301 PHE A O 1
ATOM 2340 N N . PRO A 1 302 ? -3.586 -10.102 12.344 1 83.62 302 PRO A N 1
ATOM 2341 C CA . PRO A 1 302 ? -4.227 -10.227 11.031 1 83.62 302 PRO A CA 1
ATOM 2342 C C . PRO A 1 302 ? -4.887 -11.586 10.82 1 83.62 302 PRO A C 1
ATOM 2344 O O . PRO A 1 302 ? -5.91 -11.68 10.148 1 83.62 302 PRO A O 1
ATOM 2347 N N . ASN A 1 303 ? -4.359 -12.664 11.359 1 83 303 ASN A N 1
ATOM 2348 C CA . ASN A 1 303 ? -4.992 -13.969 11.211 1 83 303 ASN A CA 1
ATOM 2349 C C . ASN A 1 303 ? -6.371 -14 11.867 1 83 303 ASN A C 1
ATOM 2351 O O . ASN A 1 303 ? -7.332 -14.5 11.281 1 83 303 ASN A O 1
ATOM 2355 N N . MET A 1 304 ? -6.426 -13.43 13.039 1 83.25 304 MET A N 1
ATOM 2356 C CA . MET A 1 304 ? -7.711 -13.336 13.719 1 83.25 304 MET A CA 1
ATOM 2357 C C . MET A 1 304 ? -8.633 -12.344 13.016 1 83.25 304 MET A C 1
ATOM 2359 O O . MET A 1 304 ? -9.844 -12.547 12.961 1 83.25 304 MET A O 1
ATOM 2363 N N . GLY A 1 305 ? -8.039 -11.281 12.602 1 85.56 305 GLY A N 1
ATOM 2364 C CA . GLY A 1 305 ? -8.805 -10.273 11.891 1 85.56 305 GLY A CA 1
ATOM 2365 C C . GLY A 1 305 ? -9.484 -10.812 10.641 1 85.56 305 GLY A C 1
ATOM 2366 O O . GLY A 1 305 ? -10.641 -10.5 10.375 1 85.56 305 GLY A O 1
ATOM 2367 N N . ARG A 1 306 ? -8.82 -11.633 9.984 1 84.38 306 ARG A N 1
ATOM 2368 C CA . ARG A 1 306 ? -9.359 -12.203 8.75 1 84.38 306 ARG A CA 1
ATOM 2369 C C . ARG A 1 306 ? -10.547 -13.109 9.039 1 84.38 306 ARG A C 1
ATOM 2371 O O . ARG A 1 306 ? -11.516 -13.133 8.266 1 84.38 306 ARG A O 1
ATOM 2378 N N . ILE A 1 307 ? -10.477 -13.781 10.102 1 84.06 307 ILE A N 1
ATOM 2379 C CA . ILE A 1 307 ? -11.594 -14.633 10.5 1 84.06 307 ILE A CA 1
ATOM 2380 C C . ILE A 1 307 ? -12.805 -13.773 10.836 1 84.06 307 ILE A C 1
ATOM 2382 O O . ILE A 1 307 ? -13.93 -14.078 10.422 1 84.06 307 ILE A O 1
ATOM 2386 N N . ILE A 1 308 ? -12.57 -12.727 11.484 1 82.94 308 ILE A N 1
ATOM 2387 C CA . ILE A 1 308 ? -13.648 -11.836 11.883 1 82.94 308 ILE A CA 1
ATOM 2388 C C . ILE A 1 308 ? -14.258 -11.18 10.641 1 82.94 308 ILE A C 1
ATOM 2390 O O . ILE A 1 308 ? -15.484 -11.039 10.539 1 82.94 308 ILE A O 1
ATOM 2394 N N . PHE A 1 309 ? -13.422 -10.781 9.711 1 84.44 309 PHE A N 1
ATOM 2395 C CA . PHE A 1 309 ? -13.906 -10.188 8.469 1 84.44 309 PHE A CA 1
ATOM 2396 C C . PHE A 1 309 ? -14.836 -11.141 7.738 1 84.44 309 PHE A C 1
ATOM 2398 O O . PHE A 1 309 ? -15.852 -10.719 7.176 1 84.44 309 PHE A O 1
ATOM 2405 N N . LYS A 1 310 ? -14.484 -12.383 7.824 1 83.25 310 LYS A N 1
ATOM 2406 C CA . LYS A 1 310 ? -15.312 -13.383 7.152 1 83.25 310 LYS A CA 1
ATOM 2407 C C . LYS A 1 310 ? -16.719 -13.422 7.75 1 83.25 310 LYS A C 1
ATOM 2409 O O . LYS A 1 310 ? -17.688 -13.641 7.031 1 83.25 310 LYS A O 1
ATOM 2414 N N . PHE A 1 311 ? -16.766 -13.062 9 1 84.44 311 PHE A N 1
ATOM 2415 C CA . PHE A 1 311 ? -18.047 -13.109 9.68 1 84.44 311 PHE A CA 1
ATOM 2416 C C . PHE A 1 311 ? -18.828 -11.82 9.461 1 84.44 311 PHE A C 1
ATOM 2418 O O . PHE A 1 311 ? -20.062 -11.828 9.398 1 84.44 311 PHE A O 1
ATOM 2425 N N . ILE A 1 312 ? -18.188 -10.742 9.297 1 83.12 312 ILE A N 1
ATOM 2426 C CA . ILE A 1 312 ? -18.828 -9.438 9.133 1 83.12 312 ILE A CA 1
ATOM 2427 C C . ILE A 1 312 ? -19.422 -9.336 7.73 1 83.12 312 ILE A C 1
ATOM 2429 O O . ILE A 1 312 ? -20.562 -8.906 7.562 1 83.12 312 ILE A O 1
ATOM 2433 N N . GLY A 1 313 ? -18.703 -9.766 6.699 1 86.44 313 GLY A N 1
ATOM 2434 C CA . GLY A 1 313 ? -19.156 -9.766 5.32 1 86.44 313 GLY A CA 1
ATOM 2435 C C . GLY A 1 313 ? -19.031 -8.406 4.648 1 86.44 313 GLY A C 1
ATOM 2436 O O . GLY A 1 313 ? -18.812 -7.398 5.32 1 86.44 313 GLY A O 1
ATOM 2437 N N . PRO A 1 314 ? -19.203 -8.344 3.375 1 86.25 314 PRO A N 1
ATOM 2438 C CA . PRO A 1 314 ? -18.953 -7.117 2.613 1 86.25 314 PRO A CA 1
ATOM 2439 C C . PRO A 1 314 ? -20.016 -6.043 2.844 1 86.25 314 PRO A C 1
ATOM 2441 O O . PRO A 1 314 ? -19.688 -4.852 2.869 1 86.25 314 PRO A O 1
ATOM 2444 N N . ARG A 1 315 ? -21.219 -6.426 3.049 1 86.62 315 ARG A N 1
ATOM 2445 C CA . ARG A 1 315 ? -22.297 -5.457 3.266 1 86.62 315 ARG A CA 1
ATOM 2446 C C . ARG A 1 315 ? -22.078 -4.691 4.57 1 86.62 315 ARG A C 1
ATOM 2448 O O . ARG A 1 315 ? -22.203 -3.467 4.605 1 86.62 315 ARG A O 1
ATOM 2455 N N . GLN A 1 316 ? -21.75 -5.477 5.609 1 87.88 316 GLN A N 1
ATOM 2456 C CA . GLN A 1 316 ? -21.531 -4.848 6.906 1 87.88 316 GLN A CA 1
ATOM 2457 C C . GLN A 1 316 ? -20.281 -3.98 6.895 1 87.88 316 GLN A C 1
ATOM 2459 O O . GLN A 1 316 ? -20.234 -2.934 7.543 1 87.88 316 GLN A O 1
ATOM 2464 N N . LEU A 1 317 ? -19.344 -4.418 6.176 1 87.69 317 LEU A N 1
ATOM 2465 C CA . LEU A 1 317 ? -18.141 -3.623 6.059 1 87.69 317 LEU A CA 1
ATOM 2466 C C . LEU A 1 317 ? -18.406 -2.299 5.352 1 87.69 317 LEU A C 1
ATOM 2468 O O . LEU A 1 317 ? -17.859 -1.262 5.73 1 87.69 317 LEU A O 1
ATOM 2472 N N . GLN A 1 318 ? -19.25 -2.354 4.367 1 86.19 318 GLN A N 1
ATOM 2473 C CA . GLN A 1 318 ? -19.656 -1.135 3.676 1 86.19 318 GLN A CA 1
ATOM 2474 C C . GLN A 1 318 ? -20.406 -0.192 4.617 1 86.19 318 GLN A C 1
ATOM 2476 O O . GLN A 1 318 ? -20.219 1.025 4.559 1 86.19 318 GLN A O 1
ATOM 2481 N N . LYS A 1 319 ? -21.188 -0.748 5.465 1 87 319 LYS A N 1
ATOM 2482 C CA . LYS A 1 319 ? -21.969 0.053 6.406 1 87 319 LYS A CA 1
ATOM 2483 C C . LYS A 1 319 ? -21.062 0.73 7.43 1 87 319 LYS A C 1
ATOM 2485 O O . LYS A 1 319 ? -21.328 1.848 7.867 1 87 319 LYS A O 1
ATOM 2490 N N . LEU A 1 320 ? -20.062 0.022 7.766 1 86 320 LEU A N 1
ATOM 2491 C CA . LEU A 1 320 ? -19.109 0.612 8.703 1 86 320 LEU A CA 1
ATOM 2492 C C . LEU A 1 320 ? -18.453 1.849 8.102 1 86 320 LEU A C 1
ATOM 2494 O O . LEU A 1 320 ? -18.172 2.816 8.805 1 86 320 LEU A O 1
ATOM 2498 N N . ARG A 1 321 ? -18.281 1.826 6.82 1 84.12 321 ARG A N 1
ATOM 2499 C CA . ARG A 1 321 ? -17.594 2.914 6.141 1 84.12 321 ARG A CA 1
ATOM 2500 C C . ARG A 1 321 ? -18.562 4.027 5.754 1 84.12 321 ARG A C 1
ATOM 2502 O O . ARG A 1 321 ? -18.266 5.211 5.941 1 84.12 321 ARG A O 1
ATOM 2509 N N . ASP A 1 322 ? -19.734 3.646 5.215 1 84.19 322 ASP A N 1
ATOM 2510 C CA . ASP A 1 322 ? -20.594 4.629 4.57 1 84.19 322 ASP A CA 1
ATOM 2511 C C . ASP A 1 322 ? -21.891 4.816 5.359 1 84.19 322 ASP A C 1
ATOM 2513 O O . ASP A 1 322 ? -22.734 5.641 4.996 1 84.19 322 ASP A O 1
ATOM 2517 N N . SER A 1 323 ? -22.062 4.023 6.422 1 83.69 323 SER A N 1
ATOM 2518 C CA . SER A 1 323 ? -23.266 4.023 7.27 1 83.69 323 SER A CA 1
ATOM 2519 C C . SER A 1 323 ? -24.469 3.494 6.512 1 83.69 323 SER A C 1
ATOM 2521 O O . SER A 1 323 ? -25.594 3.566 7.012 1 83.69 323 SER A O 1
ATOM 2523 N N . LYS A 1 324 ? -24.312 3.104 5.234 1 81.38 324 LYS A N 1
ATOM 2524 C CA . LYS A 1 324 ? -25.328 2.516 4.363 1 81.38 324 LYS A CA 1
ATOM 2525 C C . LYS A 1 324 ? -24.672 1.697 3.248 1 81.38 324 LYS A C 1
ATOM 2527 O O . LYS A 1 324 ? -23.453 1.717 3.082 1 81.38 324 LYS A O 1
ATOM 2532 N N . THR A 1 325 ? -25.516 0.953 2.578 1 82.88 325 THR A N 1
ATOM 2533 C CA . THR A 1 325 ? -25.031 0.278 1.382 1 82.88 325 THR A CA 1
ATOM 2534 C C . THR A 1 325 ? -24.969 1.242 0.201 1 82.88 325 THR A C 1
ATOM 2536 O O . THR A 1 325 ? -26 1.79 -0.211 1 82.88 325 THR A O 1
ATOM 2539 N N . THR A 1 326 ? -23.797 1.484 -0.286 1 81.88 326 THR A N 1
ATOM 2540 C CA . THR A 1 326 ? -23.625 2.473 -1.344 1 81.88 326 THR A CA 1
ATOM 2541 C C . THR A 1 326 ? -23.391 1.791 -2.688 1 81.88 326 THR A C 1
ATOM 2543 O O . THR A 1 326 ? -23.641 2.381 -3.742 1 81.88 326 THR A O 1
ATOM 2546 N N . VAL A 1 327 ? -22.828 0.569 -2.705 1 84 327 VAL A N 1
ATOM 2547 C CA . VAL A 1 327 ? -22.609 -0.22 -3.914 1 84 327 VAL A CA 1
ATOM 2548 C C . VAL A 1 327 ? -23.312 -1.57 -3.781 1 84 327 VAL A C 1
ATOM 2550 O O . VAL A 1 327 ? -23.156 -2.26 -2.771 1 84 327 VAL A O 1
ATOM 2553 N N . GLU A 1 328 ? -24.141 -1.918 -4.707 1 80.19 328 GLU A N 1
ATOM 2554 C CA . GLU A 1 328 ? -24.922 -3.154 -4.648 1 80.19 328 GLU A CA 1
ATOM 2555 C C . GLU A 1 328 ? -24.016 -4.379 -4.707 1 80.19 328 GLU A C 1
ATOM 2557 O O . GLU A 1 328 ? -23.078 -4.434 -5.52 1 80.19 328 GLU A O 1
ATOM 2562 N N . THR A 1 329 ? -24.297 -5.227 -3.678 1 72.75 329 THR A N 1
ATOM 2563 C CA . THR A 1 329 ? -23.547 -6.484 -3.631 1 72.75 329 THR A CA 1
ATOM 2564 C C . THR A 1 329 ? -24.234 -7.551 -4.477 1 72.75 329 THR A C 1
ATOM 2566 O O . THR A 1 329 ? -25.453 -7.516 -4.656 1 72.75 329 THR A O 1
ATOM 2569 N N . SER A 1 330 ? -23.703 -8.281 -5.141 1 59.19 330 SER A N 1
ATOM 2570 C CA . SER A 1 330 ? -24.375 -9.414 -5.773 1 59.19 330 SER A CA 1
ATOM 2571 C C . SER A 1 330 ? -25.047 -10.312 -4.738 1 59.19 330 SER A C 1
ATOM 2573 O O . SER A 1 330 ? -24.5 -10.508 -3.643 1 59.19 330 SER A O 1
ATOM 2575 N N . LYS A 1 331 ? -26.484 -10.328 -4.574 1 50.44 331 LYS A N 1
ATOM 2576 C CA . LYS A 1 331 ? -27.453 -10.969 -3.688 1 50.44 331 LYS A CA 1
ATOM 2577 C C . LYS A 1 331 ? -26.875 -12.234 -3.062 1 50.44 331 LYS A C 1
ATOM 2579 O O . LYS A 1 331 ? -27.5 -12.844 -2.191 1 50.44 331 LYS A O 1
ATOM 2584 N N . SER A 1 332 ? -25.984 -12.945 -3.549 1 44.06 332 SER A N 1
ATOM 2585 C CA . SER A 1 332 ? -25.875 -14.297 -3.023 1 44.06 332 SER A CA 1
ATOM 2586 C C . SER A 1 332 ? -25.188 -14.312 -1.664 1 44.06 332 SER A C 1
ATOM 2588 O O . SER A 1 332 ? -25.094 -15.352 -1.017 1 44.06 332 SER A O 1
ATOM 2590 N N . SER A 1 333 ? -24.547 -13.234 -1.181 1 45.19 333 SER A N 1
ATOM 2591 C CA . SER A 1 333 ? -23.516 -13.469 -0.172 1 45.19 333 SER A CA 1
ATOM 2592 C C . SER A 1 333 ? -24.047 -13.172 1.229 1 45.19 333 SER A C 1
ATOM 2594 O O . SER A 1 333 ? -23.266 -12.945 2.154 1 45.19 333 SER A O 1
ATOM 2596 N N . ASP A 1 334 ? -25.188 -12.781 1.37 1 42.34 334 ASP A N 1
ATOM 2597 C CA . ASP A 1 334 ? -25.562 -12.531 2.758 1 42.34 334 ASP A CA 1
ATOM 2598 C C . ASP A 1 334 ? -25.656 -13.828 3.547 1 42.34 334 ASP A C 1
ATOM 2600 O O . ASP A 1 334 ? -26.297 -14.789 3.098 1 42.34 334 ASP A O 1
ATOM 2604 N N . PRO A 1 335 ? -24.781 -14.078 4.48 1 40.44 335 PRO A N 1
ATOM 2605 C CA . PRO A 1 335 ? -25.109 -15.281 5.238 1 40.44 335 PRO A CA 1
ATOM 2606 C C . PRO A 1 335 ? -26.578 -15.359 5.629 1 40.44 335 PRO A C 1
ATOM 2608 O O . PRO A 1 335 ? -27.234 -14.32 5.746 1 40.44 335 PRO A O 1
ATOM 2611 N N . VAL A 1 336 ? -27.281 -16.516 5.273 1 31.39 336 VAL A N 1
ATOM 2612 C CA . VAL A 1 336 ? -28.609 -16.844 5.797 1 31.39 336 VAL A CA 1
ATOM 2613 C C . VAL A 1 336 ? -28.703 -16.422 7.262 1 31.39 336 VAL A C 1
ATOM 2615 O O . VAL A 1 336 ? -27.875 -16.812 8.086 1 31.39 336 VAL A O 1
ATOM 2618 N N . SER A 1 337 ? -29.469 -15.32 7.637 1 25.98 337 SER A N 1
ATOM 2619 C CA . SER A 1 337 ? -29.984 -15.141 8.992 1 25.98 337 SER A CA 1
ATOM 2620 C C . SER A 1 337 ? -30.578 -16.438 9.531 1 25.98 337 SER A C 1
ATOM 2622 O O . SER A 1 337 ? -31.266 -17.156 8.812 1 25.98 337 SER A O 1
ATOM 2624 N N . MET B 1 1 ? -0.046 -25.562 37.406 1 73.38 1 MET B N 1
ATOM 2625 C CA . MET B 1 1 ? 0.324 -24.234 36.938 1 73.38 1 MET B CA 1
ATOM 2626 C C . MET B 1 1 ? -0.913 -23.359 36.719 1 73.38 1 MET B C 1
ATOM 2628 O O . MET B 1 1 ? -1.895 -23.812 36.125 1 73.38 1 MET B O 1
ATOM 2632 N N . GLY B 1 2 ? -1.14 -22.344 37.531 1 86.75 2 GLY B N 1
ATOM 2633 C CA . GLY B 1 2 ? -2.293 -21.469 37.438 1 86.75 2 GLY B CA 1
ATOM 2634 C C . GLY B 1 2 ? -2.473 -20.906 36.031 1 86.75 2 GLY B C 1
ATOM 2635 O O . GLY B 1 2 ? -1.562 -20.984 35.188 1 86.75 2 GLY B O 1
ATOM 2636 N N . PHE B 1 3 ? -3.676 -20.688 35.719 1 90 3 PHE B N 1
ATOM 2637 C CA . PHE B 1 3 ? -4.07 -20.172 34.406 1 90 3 PHE B CA 1
ATOM 2638 C C . PHE B 1 3 ? -3.057 -19.156 33.906 1 90 3 PHE B C 1
ATOM 2640 O O . PHE B 1 3 ? -2.604 -19.25 32.75 1 90 3 PHE B O 1
ATOM 2647 N N . PHE B 1 4 ? -2.623 -18.281 34.719 1 90.06 4 PHE B N 1
ATOM 2648 C CA . PHE B 1 4 ? -1.714 -17.219 34.281 1 90.06 4 PHE B CA 1
ATOM 2649 C C . PHE B 1 4 ? -0.317 -17.781 34.031 1 90.06 4 PHE B C 1
ATOM 2651 O O . PHE B 1 4 ? 0.385 -17.312 33.125 1 90.06 4 PHE B O 1
ATOM 2658 N N . ALA B 1 5 ? 0.084 -18.656 34.812 1 89.56 5 ALA B N 1
ATOM 2659 C CA . ALA B 1 5 ? 1.38 -19.281 34.594 1 89.56 5 ALA B CA 1
ATOM 2660 C C . ALA B 1 5 ? 1.396 -20.031 33.25 1 89.56 5 ALA B C 1
ATOM 2662 O O . ALA B 1 5 ? 2.391 -20 32.531 1 89.56 5 ALA B O 1
ATOM 2663 N N . PHE B 1 6 ? 0.354 -20.703 33.031 1 90.5 6 PHE B N 1
ATOM 2664 C CA . PHE B 1 6 ? 0.222 -21.406 31.766 1 90.5 6 PHE B CA 1
ATOM 2665 C C . PHE B 1 6 ? 0.249 -20.438 30.594 1 90.5 6 PHE B C 1
ATOM 2667 O O . PHE B 1 6 ? 0.946 -20.672 29.609 1 90.5 6 PHE B O 1
ATOM 2674 N N . LEU B 1 7 ? -0.454 -19.406 30.703 1 87.94 7 LEU B N 1
ATOM 2675 C CA . LEU B 1 7 ? -0.504 -18.391 29.656 1 87.94 7 LEU B CA 1
ATOM 2676 C C . LEU B 1 7 ? 0.871 -17.781 29.438 1 87.94 7 LEU B C 1
ATOM 2678 O O . LEU B 1 7 ? 1.272 -17.547 28.297 1 87.94 7 LEU B O 1
ATOM 2682 N N . GLY B 1 8 ? 1.482 -17.516 30.438 1 88.5 8 GLY B N 1
ATOM 2683 C CA . GLY B 1 8 ? 2.818 -16.953 30.344 1 88.5 8 GLY B CA 1
ATOM 2684 C C . GLY B 1 8 ? 3.818 -17.891 29.703 1 88.5 8 GLY B C 1
ATOM 2685 O O . GLY B 1 8 ? 4.602 -17.484 28.844 1 88.5 8 GLY B O 1
ATOM 2686 N N . ALA B 1 9 ? 3.787 -19.078 30.172 1 89.25 9 ALA B N 1
ATOM 2687 C CA . ALA B 1 9 ? 4.672 -20.078 29.594 1 89.25 9 ALA B CA 1
ATOM 2688 C C . ALA B 1 9 ? 4.379 -20.297 28.109 1 89.25 9 ALA B C 1
ATOM 2690 O O . ALA B 1 9 ? 5.297 -20.422 27.297 1 89.25 9 ALA B O 1
ATOM 2691 N N . PHE B 1 10 ? 3.186 -20.312 27.812 1 88.62 10 PHE B N 1
ATOM 2692 C CA . PHE B 1 10 ? 2.77 -20.484 26.438 1 88.62 10 PHE B CA 1
ATOM 2693 C C . PHE B 1 10 ? 3.258 -19.328 25.562 1 88.62 10 PHE B C 1
ATOM 2695 O O . PHE B 1 10 ? 3.812 -19.547 24.484 1 88.62 10 PHE B O 1
ATOM 2702 N N . THR B 1 11 ? 3.076 -18.156 26.016 1 86.19 11 THR B N 1
ATOM 2703 C CA . THR B 1 11 ? 3.479 -16.984 25.266 1 86.19 11 THR B CA 1
ATOM 2704 C C . THR B 1 11 ? 4.992 -16.953 25.062 1 86.19 11 THR B C 1
ATOM 2706 O O . THR B 1 11 ? 5.48 -16.625 23.984 1 86.19 11 THR B O 1
ATOM 2709 N N . PHE B 1 12 ? 5.617 -17.281 26.094 1 87.31 12 PHE B N 1
ATOM 2710 C CA . PHE B 1 12 ? 7.074 -17.281 26.047 1 87.31 12 PHE B CA 1
ATOM 2711 C C . PHE B 1 12 ? 7.574 -18.328 25.062 1 87.31 12 PHE B C 1
ATOM 2713 O O . PHE B 1 12 ? 8.398 -18.031 24.188 1 87.31 12 PHE B O 1
ATOM 2720 N N . LEU B 1 13 ? 7.07 -19.516 25.219 1 89 13 LEU B N 1
ATOM 2721 C CA . LEU B 1 13 ? 7.516 -20.609 24.359 1 89 13 LEU B CA 1
ATOM 2722 C C . LEU B 1 13 ? 7.102 -20.375 22.906 1 89 13 LEU B C 1
ATOM 2724 O O . LEU B 1 13 ? 7.852 -20.703 21.984 1 89 13 LEU B O 1
ATOM 2728 N N . TYR B 1 14 ? 5.977 -19.828 22.734 1 86.31 14 TYR B N 1
ATOM 2729 C CA . TYR B 1 14 ? 5.473 -19.5 21.406 1 86.31 14 TYR B CA 1
ATOM 2730 C C . TYR B 1 14 ? 6.375 -18.484 20.703 1 86.31 14 TYR B C 1
ATOM 2732 O O . TYR B 1 14 ? 6.781 -18.688 19.562 1 86.31 14 TYR B O 1
ATOM 2740 N N . THR B 1 15 ? 6.707 -17.484 21.422 1 85.38 15 THR B N 1
ATOM 2741 C CA . THR B 1 15 ? 7.551 -16.422 20.875 1 85.38 15 THR B CA 1
ATOM 2742 C C . THR B 1 15 ? 8.961 -16.953 20.594 1 85.38 15 THR B C 1
ATOM 2744 O O . THR B 1 15 ? 9.555 -16.641 19.562 1 85.38 15 THR B O 1
ATOM 2747 N N . LEU B 1 16 ? 9.438 -17.719 21.516 1 86.88 16 LEU B N 1
ATOM 2748 C CA . LEU B 1 16 ? 10.773 -18.297 21.359 1 86.88 16 LEU B CA 1
ATOM 2749 C C . LEU B 1 16 ? 10.82 -19.219 20.141 1 86.88 16 LEU B C 1
ATOM 2751 O O . LEU B 1 16 ? 11.805 -19.219 19.391 1 86.88 16 LEU B O 1
ATOM 2755 N N . ALA B 1 17 ? 9.828 -20.016 20.016 1 88.56 17 ALA B N 1
ATOM 2756 C CA . ALA B 1 17 ? 9.766 -20.938 18.875 1 88.56 17 ALA B CA 1
ATOM 2757 C C . ALA B 1 17 ? 9.781 -20.172 17.547 1 88.56 17 ALA B C 1
ATOM 2759 O O . ALA B 1 17 ? 10.461 -20.562 16.609 1 88.56 17 ALA B O 1
ATOM 2760 N N . TYR B 1 18 ? 9.062 -19.062 17.5 1 87.31 18 TYR B N 1
ATOM 2761 C CA . TYR B 1 18 ? 9.047 -18.234 16.297 1 87.31 18 TYR B CA 1
ATOM 2762 C C . TYR B 1 18 ? 10.43 -17.672 16.016 1 87.31 18 TYR B C 1
ATOM 2764 O O . TYR B 1 18 ? 10.898 -17.688 14.867 1 87.31 18 TYR B O 1
ATOM 2772 N N . ILE B 1 19 ? 11.039 -17.234 17.078 1 85.25 19 ILE B N 1
ATOM 2773 C CA . ILE B 1 19 ? 12.352 -16.625 16.922 1 85.25 19 ILE B CA 1
ATOM 2774 C C . ILE B 1 19 ? 13.352 -17.641 16.391 1 85.25 19 ILE B C 1
ATOM 2776 O O . ILE B 1 19 ? 14.094 -17.375 15.445 1 85.25 19 ILE B O 1
ATOM 2780 N N . VAL B 1 20 ? 13.297 -18.797 16.875 1 89.38 20 VAL B N 1
ATOM 2781 C CA . VAL B 1 20 ? 14.242 -19.844 16.5 1 89.38 20 VAL B CA 1
ATOM 2782 C C . VAL B 1 20 ? 13.93 -20.344 15.086 1 89.38 20 VAL B C 1
ATOM 2784 O O . VAL B 1 20 ? 14.828 -20.453 14.25 1 89.38 20 VAL B O 1
ATOM 2787 N N . LEU B 1 21 ? 12.711 -20.594 14.82 1 91.25 21 LEU B N 1
ATOM 2788 C CA . LEU B 1 21 ? 12.328 -21.156 13.531 1 91.25 21 LEU B CA 1
ATOM 2789 C C . LEU B 1 21 ? 12.625 -20.172 12.398 1 91.25 21 LEU B C 1
ATOM 2791 O O . LEU B 1 21 ? 13.102 -20.578 11.336 1 91.25 21 LEU B O 1
ATOM 2795 N N . LEU B 1 22 ? 12.383 -18.953 12.664 1 91.06 22 LEU B N 1
ATOM 2796 C CA . LEU B 1 22 ? 12.531 -17.953 11.609 1 91.06 22 LEU B CA 1
ATOM 2797 C C . LEU B 1 22 ? 14 -17.75 11.258 1 91.06 22 LEU B C 1
ATOM 2799 O O . LEU B 1 22 ? 14.32 -17.234 10.188 1 91.06 22 LEU B O 1
ATOM 2803 N N . ALA B 1 23 ? 14.852 -18.156 12.133 1 90.56 23 ALA B N 1
ATOM 2804 C CA . ALA B 1 23 ? 16.281 -18.031 11.867 1 90.56 23 ALA B CA 1
ATOM 2805 C C . ALA B 1 23 ? 16.75 -19.062 10.844 1 90.56 23 ALA B C 1
ATOM 2807 O O . ALA B 1 23 ? 17.781 -18.891 10.203 1 90.56 23 ALA B O 1
ATOM 2808 N N . PHE B 1 24 ? 15.914 -20.094 10.617 1 92.81 24 PHE B N 1
ATOM 2809 C CA . PHE B 1 24 ? 16.375 -21.188 9.766 1 92.81 24 PHE B CA 1
ATOM 2810 C C . PHE B 1 24 ? 15.477 -21.359 8.555 1 92.81 24 PHE B C 1
ATOM 2812 O O . PHE B 1 24 ? 15.828 -22.062 7.609 1 92.81 24 PHE B O 1
ATOM 2819 N N . LEU B 1 25 ? 14.422 -20.703 8.602 1 95.5 25 LEU B N 1
ATOM 2820 C CA . LEU B 1 25 ? 13.453 -20.875 7.52 1 95.5 25 LEU B CA 1
ATOM 2821 C C . LEU B 1 25 ? 13.742 -19.906 6.375 1 95.5 25 LEU B C 1
ATOM 2823 O O . LEU B 1 25 ? 14.352 -18.859 6.582 1 95.5 25 LEU B O 1
ATOM 2827 N N . ASP B 1 26 ? 13.352 -20.297 5.211 1 97.44 26 ASP B N 1
ATOM 2828 C CA . ASP B 1 26 ? 13.5 -19.438 4.035 1 97.44 26 ASP B CA 1
ATOM 2829 C C . ASP B 1 26 ? 12.141 -18.969 3.525 1 97.44 26 ASP B C 1
ATOM 2831 O O . ASP B 1 26 ? 12.031 -18.453 2.412 1 97.44 26 ASP B O 1
ATOM 2835 N N . CYS B 1 27 ? 11.086 -19.219 4.262 1 98.12 27 CYS B N 1
ATOM 2836 C CA . CYS B 1 27 ? 9.742 -18.719 3.998 1 98.12 27 CYS B CA 1
ATOM 2837 C C . CYS B 1 27 ? 8.945 -18.609 5.293 1 98.12 27 CYS B C 1
ATOM 2839 O O . CYS B 1 27 ? 9.398 -19.047 6.348 1 98.12 27 CYS B O 1
ATOM 2841 N N . ASP B 1 28 ? 7.844 -17.906 5.262 1 96.56 28 ASP B N 1
ATOM 2842 C CA . ASP B 1 28 ? 7.062 -17.703 6.477 1 96.56 28 ASP B CA 1
ATOM 2843 C C . ASP B 1 28 ? 6.477 -19.016 6.984 1 96.56 28 ASP B C 1
ATOM 2845 O O . ASP B 1 28 ? 6.457 -20.016 6.262 1 96.56 28 ASP B O 1
ATOM 2849 N N . LEU B 1 29 ? 5.988 -19.078 8.148 1 94.81 29 LEU B N 1
ATOM 2850 C CA . LEU B 1 29 ? 5.602 -20.297 8.844 1 94.81 29 LEU B CA 1
ATOM 2851 C C . LEU B 1 29 ? 4.418 -20.969 8.148 1 94.81 29 LEU B C 1
ATOM 2853 O O . LEU B 1 29 ? 4.355 -22.188 8.055 1 94.81 29 LEU B O 1
ATOM 2857 N N . ARG B 1 30 ? 3.488 -20.219 7.684 1 94.81 30 ARG B N 1
ATOM 2858 C CA . ARG B 1 30 ? 2.326 -20.797 7.016 1 94.81 30 ARG B CA 1
ATOM 2859 C C . ARG B 1 30 ? 2.732 -21.516 5.734 1 94.81 30 ARG B C 1
ATOM 2861 O O . ARG B 1 30 ? 2.244 -22.609 5.453 1 94.81 30 ARG B O 1
ATOM 2868 N N . LEU B 1 31 ? 3.566 -20.844 4.969 1 98.19 31 LEU B N 1
ATOM 2869 C CA . LEU B 1 31 ? 4.066 -21.453 3.74 1 98.19 31 LEU B CA 1
ATOM 2870 C C . LEU B 1 31 ? 4.902 -22.688 4.051 1 98.19 31 LEU B C 1
ATOM 2872 O O . LEU B 1 31 ? 4.832 -23.688 3.33 1 98.19 31 LEU B O 1
ATOM 2876 N N . LYS B 1 32 ? 5.684 -22.625 5.102 1 97.75 32 LYS B N 1
ATOM 2877 C CA . LYS B 1 32 ? 6.48 -23.781 5.5 1 97.75 32 LYS B CA 1
ATOM 2878 C C . LYS B 1 32 ? 5.59 -24.953 5.895 1 97.75 32 LYS B C 1
ATOM 2880 O O . LYS B 1 32 ? 5.879 -26.109 5.551 1 97.75 32 LYS B O 1
ATOM 2885 N N . VAL B 1 33 ? 4.559 -24.672 6.641 1 97.25 33 VAL B N 1
ATOM 2886 C CA . VAL B 1 33 ? 3.613 -25.719 7.031 1 97.25 33 VAL B CA 1
ATOM 2887 C C . VAL B 1 33 ? 2.965 -26.328 5.789 1 97.25 33 VAL B C 1
ATOM 2889 O O . VAL B 1 33 ? 2.83 -27.547 5.684 1 97.25 33 VAL B O 1
ATOM 2892 N N . ALA B 1 34 ? 2.588 -25.5 4.836 1 98.31 34 ALA B N 1
ATOM 2893 C CA . ALA B 1 34 ? 2.025 -25.984 3.58 1 98.31 34 ALA B CA 1
ATOM 2894 C C . ALA B 1 34 ? 3.021 -26.859 2.84 1 98.31 34 ALA B C 1
ATOM 2896 O O . ALA B 1 34 ? 2.645 -27.891 2.262 1 98.31 34 ALA B O 1
ATOM 2897 N N . GLU B 1 35 ? 4.293 -26.422 2.861 1 98.12 35 GLU B N 1
ATOM 2898 C CA . GLU B 1 35 ? 5.344 -27.203 2.209 1 98.12 35 GLU B CA 1
ATOM 2899 C C . GLU B 1 35 ? 5.488 -28.578 2.842 1 98.12 35 GLU B C 1
ATOM 2901 O O . GLU B 1 35 ? 5.688 -29.562 2.141 1 98.12 35 GLU B O 1
ATOM 2906 N N . MET B 1 36 ? 5.32 -28.641 4.125 1 97.75 36 MET B N 1
ATOM 2907 C CA . MET B 1 36 ? 5.598 -29.859 4.863 1 97.75 36 MET B CA 1
ATOM 2908 C C . MET B 1 36 ? 4.383 -30.797 4.859 1 97.75 36 MET B C 1
ATOM 2910 O O . MET B 1 36 ? 4.523 -32 4.703 1 97.75 36 MET B O 1
ATOM 2914 N N . VAL B 1 37 ? 3.154 -30.203 5.09 1 97.75 37 VAL B N 1
ATOM 2915 C CA . VAL B 1 37 ? 2.037 -31.094 5.352 1 97.75 37 VAL B CA 1
ATOM 2916 C C . VAL B 1 37 ? 0.827 -30.688 4.52 1 97.75 37 VAL B C 1
ATOM 2918 O O . VAL B 1 37 ? -0.239 -31.297 4.609 1 97.75 37 VAL B O 1
ATOM 2921 N N . GLY B 1 38 ? 0.917 -29.594 3.729 1 98.12 38 GLY B N 1
ATOM 2922 C CA . GLY B 1 38 ? -0.199 -29.156 2.904 1 98.12 38 GLY B CA 1
ATOM 2923 C C . GLY B 1 38 ? -0.366 -29.984 1.64 1 98.12 38 GLY B C 1
ATOM 2924 O O . GLY B 1 38 ? 0.126 -31.109 1.556 1 98.12 38 GLY B O 1
ATOM 2925 N N . LYS B 1 39 ? -1.138 -29.406 0.75 1 98.25 39 LYS B N 1
ATOM 2926 C CA . LYS B 1 39 ? -1.3 -30.031 -0.561 1 98.25 39 LYS B CA 1
ATOM 2927 C C . LYS B 1 39 ? 0.002 -30 -1.354 1 98.25 39 LYS B C 1
ATOM 2929 O O . LYS B 1 39 ? 0.721 -29 -1.327 1 98.25 39 LYS B O 1
ATOM 2934 N N . LYS B 1 40 ? 0.24 -31.047 -1.988 1 98.19 40 LYS B N 1
ATOM 2935 C CA . LYS B 1 40 ? 1.388 -31.078 -2.891 1 98.19 40 LYS B CA 1
ATOM 2936 C C . LYS B 1 40 ? 1.107 -30.266 -4.156 1 98.19 40 LYS B C 1
ATOM 2938 O O . LYS B 1 40 ? -0.05 -30 -4.48 1 98.19 40 LYS B O 1
ATOM 2943 N N . ILE B 1 41 ? 2.119 -29.891 -4.855 1 98.31 41 ILE B N 1
ATOM 2944 C CA . ILE B 1 41 ? 1.976 -29.109 -6.086 1 98.31 41 ILE B CA 1
ATOM 2945 C C . ILE B 1 41 ? 1.104 -29.875 -7.078 1 98.31 41 ILE B C 1
ATOM 2947 O O . ILE B 1 41 ? 0.357 -29.281 -7.852 1 98.31 41 ILE B O 1
ATOM 2951 N N . ALA B 1 42 ? 1.049 -31.203 -6.949 1 97.88 42 ALA B N 1
ATOM 2952 C CA . ALA B 1 42 ? 0.278 -32.062 -7.836 1 97.88 42 ALA B CA 1
ATOM 2953 C C . ALA B 1 42 ? -1.219 -31.812 -7.699 1 97.88 42 ALA B C 1
ATOM 2955 O O . ALA B 1 42 ? -2.01 -32.219 -8.547 1 97.88 42 ALA B O 1
ATOM 2956 N N . ALA B 1 43 ? -1.575 -31.094 -6.695 1 98.25 43 ALA B N 1
ATOM 2957 C CA . ALA B 1 43 ? -2.979 -30.75 -6.492 1 98.25 43 ALA B CA 1
ATOM 2958 C C . ALA B 1 43 ? -3.488 -29.859 -7.625 1 98.25 43 ALA B C 1
ATOM 2960 O O . ALA B 1 43 ? -4.699 -29.703 -7.801 1 98.25 43 ALA B O 1
ATOM 2961 N N . VAL B 1 44 ? -2.625 -29.281 -8.492 1 98.31 44 VAL B N 1
ATOM 2962 C CA . VAL B 1 44 ? -3.027 -28.391 -9.578 1 98.31 44 VAL B CA 1
ATOM 2963 C C . VAL B 1 44 ? -3.211 -29.203 -10.859 1 98.31 44 VAL B C 1
ATOM 2965 O O . VAL B 1 44 ? -3.43 -28.625 -11.93 1 98.31 44 VAL B O 1
ATOM 2968 N N . ARG B 1 45 ? -3.104 -30.531 -10.719 1 98.44 45 ARG B N 1
ATOM 2969 C CA . ARG B 1 45 ? -3.193 -31.375 -11.906 1 98.44 45 ARG B CA 1
ATOM 2970 C C . ARG B 1 45 ? -4.477 -31.109 -12.68 1 98.44 45 ARG B C 1
ATOM 2972 O O . ARG B 1 45 ? -5.566 -31.094 -12.102 1 98.44 45 ARG B O 1
ATOM 2979 N N . GLY B 1 46 ? -4.293 -30.781 -13.938 1 98.38 46 GLY B N 1
ATOM 2980 C CA . GLY B 1 46 ? -5.43 -30.594 -14.828 1 98.38 46 GLY B CA 1
ATOM 2981 C C . GLY B 1 46 ? -5.969 -29.188 -14.812 1 98.38 46 GLY B C 1
ATOM 2982 O O . GLY B 1 46 ? -6.734 -28.797 -15.695 1 98.38 46 GLY B O 1
ATOM 2983 N N . LYS B 1 47 ? -5.637 -28.375 -13.836 1 98.75 47 LYS B N 1
ATOM 2984 C CA . LYS B 1 47 ? -6.074 -26.984 -13.781 1 98.75 47 LYS B CA 1
ATOM 2985 C C . LYS B 1 47 ? -5.398 -26.156 -14.875 1 98.75 47 LYS B C 1
ATOM 2987 O O . LYS B 1 47 ? -4.246 -26.422 -15.227 1 98.75 47 LYS B O 1
ATOM 2992 N N . VAL B 1 48 ? -6.102 -25.203 -15.406 1 98.94 48 VAL B N 1
ATOM 2993 C CA . VAL B 1 48 ? -5.543 -24.25 -16.375 1 98.94 48 VAL B CA 1
ATOM 2994 C C . VAL B 1 48 ? -5.039 -23.016 -15.641 1 98.94 48 VAL B C 1
ATOM 2996 O O . VAL B 1 48 ? -5.824 -22.281 -15.039 1 98.94 48 VAL B O 1
ATOM 2999 N N . ILE B 1 49 ? -3.73 -22.781 -15.711 1 98.94 49 ILE B N 1
ATOM 3000 C CA . ILE B 1 49 ? -3.094 -21.672 -15 1 98.94 49 ILE B CA 1
ATOM 3001 C C . ILE B 1 49 ? -2.422 -20.75 -16.016 1 98.94 49 ILE B C 1
ATOM 3003 O O . ILE B 1 49 ? -1.599 -21.188 -16.812 1 98.94 49 ILE B O 1
ATOM 3007 N N . TRP B 1 50 ? -2.824 -19.469 -16.031 1 99 50 TRP B N 1
ATOM 3008 C CA . TRP B 1 50 ? -2.268 -18.438 -16.891 1 99 50 TRP B CA 1
ATOM 3009 C C . TRP B 1 50 ? -1.225 -17.609 -16.141 1 99 50 TRP B C 1
ATOM 3011 O O . TRP B 1 50 ? -1.555 -16.891 -15.203 1 99 50 TRP B O 1
ATOM 3021 N N . ILE B 1 51 ? 0.042 -17.734 -16.562 1 98.94 51 ILE B N 1
ATOM 3022 C CA . ILE B 1 51 ? 1.145 -17.016 -15.914 1 98.94 51 ILE B CA 1
ATOM 3023 C C . ILE B 1 51 ? 1.595 -15.859 -16.812 1 98.94 51 ILE B C 1
ATOM 3025 O O . ILE B 1 51 ? 2.08 -16.078 -17.922 1 98.94 51 ILE B O 1
ATOM 3029 N N . VAL B 1 52 ? 1.421 -14.664 -16.312 1 98.75 52 VAL B N 1
ATOM 3030 C CA . VAL B 1 52 ? 1.945 -13.469 -16.969 1 98.75 52 VAL B CA 1
ATOM 3031 C C . VAL B 1 52 ? 3.314 -13.125 -16.391 1 98.75 52 VAL B C 1
ATOM 3033 O O . VAL B 1 52 ? 3.469 -13 -15.172 1 98.75 52 VAL B O 1
ATOM 3036 N N . GLY B 1 53 ? 4.273 -12.875 -17.219 1 98.06 53 GLY B N 1
ATOM 3037 C CA . GLY B 1 53 ? 5.656 -12.758 -16.797 1 98.06 53 GLY B CA 1
ATOM 3038 C C . GLY B 1 53 ? 6.344 -14.102 -16.625 1 98.06 53 GLY B C 1
ATOM 3039 O O . GLY B 1 53 ? 6.969 -14.359 -15.594 1 98.06 53 GLY B O 1
ATOM 3040 N N . ALA B 1 54 ? 6.211 -14.961 -17.641 1 98.38 54 ALA B N 1
ATOM 3041 C CA . ALA B 1 54 ? 6.621 -16.359 -17.516 1 98.38 54 ALA B CA 1
ATOM 3042 C C . ALA B 1 54 ? 7.961 -16.594 -18.219 1 98.38 54 ALA B C 1
ATOM 3044 O O . ALA B 1 54 ? 8.477 -17.719 -18.203 1 98.38 54 ALA B O 1
ATOM 3045 N N . SER B 1 55 ? 8.625 -15.594 -18.734 1 97.06 55 SER B N 1
ATOM 3046 C CA . SER B 1 55 ? 9.719 -15.805 -19.688 1 97.06 55 SER B CA 1
ATOM 3047 C C . SER B 1 55 ? 11.055 -15.953 -18.953 1 97.06 55 SER B C 1
ATOM 3049 O O . SER B 1 55 ? 12.055 -16.328 -19.562 1 97.06 55 SER B O 1
ATOM 3051 N N . SER B 1 56 ? 11.125 -15.586 -17.656 1 95.06 56 SER B N 1
ATOM 3052 C CA . SER B 1 56 ? 12.391 -15.664 -16.938 1 95.06 56 SER B CA 1
ATOM 3053 C C . SER B 1 56 ? 12.172 -15.664 -15.438 1 95.06 56 SER B C 1
ATOM 3055 O O . SER B 1 56 ? 11.031 -15.57 -14.969 1 95.06 56 SER B O 1
ATOM 3057 N N . GLY B 1 57 ? 13.18 -15.961 -14.727 1 95.81 57 GLY B N 1
ATOM 3058 C CA . GLY B 1 57 ? 13.219 -15.75 -13.289 1 95.81 57 GLY B CA 1
ATOM 3059 C C . GLY B 1 57 ? 12.188 -16.578 -12.539 1 95.81 57 GLY B C 1
ATOM 3060 O O . GLY B 1 57 ? 12.094 -17.781 -12.727 1 95.81 57 GLY B O 1
ATOM 3061 N N . ILE B 1 58 ? 11.5 -15.914 -11.68 1 97.69 58 ILE B N 1
ATOM 3062 C CA . ILE B 1 58 ? 10.523 -16.547 -10.805 1 97.69 58 ILE B CA 1
ATOM 3063 C C . ILE B 1 58 ? 9.391 -17.156 -11.648 1 97.69 58 ILE B C 1
ATOM 3065 O O . ILE B 1 58 ? 8.961 -18.281 -11.398 1 97.69 58 ILE B O 1
ATOM 3069 N N . GLY B 1 59 ? 8.961 -16.422 -12.695 1 98.44 59 GLY B N 1
ATOM 3070 C CA . GLY B 1 59 ? 7.879 -16.891 -13.555 1 98.44 59 GLY B CA 1
ATOM 3071 C C . GLY B 1 59 ? 8.203 -18.188 -14.281 1 98.44 59 GLY B C 1
ATOM 3072 O O . GLY B 1 59 ? 7.371 -19.094 -14.359 1 98.44 59 GLY B O 1
ATOM 3073 N N . GLU B 1 60 ? 9.422 -18.25 -14.766 1 98.56 60 GLU B N 1
ATOM 3074 C CA . GLU B 1 60 ? 9.883 -19.453 -15.453 1 98.56 60 GLU B CA 1
ATOM 3075 C C . GLU B 1 60 ? 9.906 -20.656 -14.508 1 98.56 60 GLU B C 1
ATOM 3077 O O . GLU B 1 60 ? 9.391 -21.719 -14.844 1 98.56 60 GLU B O 1
ATOM 3082 N N . GLN B 1 61 ? 10.461 -20.453 -13.32 1 98.75 61 GLN B N 1
ATOM 3083 C CA . GLN B 1 61 ? 10.594 -21.562 -12.383 1 98.75 61 GLN B CA 1
ATOM 3084 C C . GLN B 1 61 ? 9.242 -21.953 -11.789 1 98.75 61 GLN B C 1
ATOM 3086 O O . GLN B 1 61 ? 9 -23.141 -11.508 1 98.75 61 GLN B O 1
ATOM 3091 N N . LEU B 1 62 ? 8.391 -20.969 -11.656 1 98.88 62 LEU B N 1
ATOM 3092 C CA . LEU B 1 62 ? 7.016 -21.266 -11.258 1 98.88 62 LEU B CA 1
ATOM 3093 C C . LEU B 1 62 ? 6.328 -22.141 -12.297 1 98.88 62 LEU B C 1
ATOM 3095 O O . LEU B 1 62 ? 5.684 -23.141 -11.953 1 98.88 62 LEU B O 1
ATOM 3099 N N . ALA B 1 63 ? 6.438 -21.781 -13.562 1 98.94 63 ALA B N 1
ATOM 3100 C CA . ALA B 1 63 ? 5.84 -22.547 -14.656 1 98.94 63 ALA B CA 1
ATOM 3101 C C . ALA B 1 63 ? 6.328 -24 -14.641 1 98.94 63 ALA B C 1
ATOM 3103 O O . ALA B 1 63 ? 5.527 -24.938 -14.734 1 98.94 63 ALA B O 1
ATOM 3104 N N . VAL B 1 64 ? 7.621 -24.156 -14.438 1 98.88 64 VAL B N 1
ATOM 3105 C CA . VAL B 1 64 ? 8.227 -25.484 -14.445 1 98.88 64 VAL B CA 1
ATOM 3106 C C . VAL B 1 64 ? 7.68 -26.312 -13.281 1 98.88 64 VAL B C 1
ATOM 3108 O O . VAL B 1 64 ? 7.324 -27.484 -13.461 1 98.88 64 VAL B O 1
ATOM 3111 N N . ASN B 1 65 ? 7.574 -25.703 -12.117 1 98.88 65 ASN B N 1
ATOM 3112 C CA . ASN B 1 65 ? 7.078 -26.422 -10.945 1 98.88 65 ASN B CA 1
ATOM 3113 C C . ASN B 1 65 ? 5.605 -26.797 -11.094 1 98.88 65 ASN B C 1
ATOM 3115 O O . ASN B 1 65 ? 5.199 -27.891 -10.727 1 98.88 65 ASN B O 1
ATOM 3119 N N . LEU B 1 66 ? 4.793 -25.922 -11.672 1 98.88 66 LEU B N 1
ATOM 3120 C CA . LEU B 1 66 ? 3.375 -26.203 -11.875 1 98.88 66 LEU B CA 1
ATOM 3121 C C . LEU B 1 66 ? 3.186 -27.281 -12.938 1 98.88 66 LEU B C 1
ATOM 3123 O O . LEU B 1 66 ? 2.289 -28.125 -12.828 1 98.88 66 LEU B O 1
ATOM 3127 N N . ALA B 1 67 ? 4.031 -27.25 -13.969 1 98.88 67 ALA B N 1
ATOM 3128 C CA . ALA B 1 67 ? 4.012 -28.297 -14.984 1 98.88 67 ALA B CA 1
ATOM 3129 C C . ALA B 1 67 ? 4.34 -29.656 -14.375 1 98.88 67 ALA B C 1
ATOM 3131 O O . ALA B 1 67 ? 3.689 -30.656 -14.695 1 98.88 67 ALA B O 1
ATOM 3132 N N . LYS B 1 68 ? 5.34 -29.656 -13.477 1 98.5 68 LYS B N 1
ATOM 3133 C CA . LYS B 1 68 ? 5.668 -30.875 -12.766 1 98.5 68 LYS B CA 1
ATOM 3134 C C . LYS B 1 68 ? 4.441 -31.453 -12.055 1 98.5 68 LYS B C 1
ATOM 3136 O O . LYS B 1 68 ? 4.27 -32.656 -11.984 1 98.5 68 LYS B O 1
ATOM 3141 N N . GLY B 1 69 ? 3.65 -30.547 -11.578 1 98.44 69 GLY B N 1
ATOM 3142 C CA . GLY B 1 69 ? 2.443 -30.938 -10.867 1 98.44 69 GLY B CA 1
ATOM 3143 C C . GLY B 1 69 ? 1.309 -31.344 -11.789 1 98.44 69 GLY B C 1
ATOM 3144 O O . GLY B 1 69 ? 0.266 -31.812 -11.328 1 98.44 69 GLY B O 1
ATOM 3145 N N . GLY B 1 70 ? 1.434 -31.078 -13.109 1 98.69 70 GLY B N 1
ATOM 3146 C CA . GLY B 1 70 ? 0.463 -31.562 -14.086 1 98.69 70 GLY B CA 1
ATOM 3147 C C . GLY B 1 70 ? -0.525 -30.484 -14.508 1 98.69 70 GLY B C 1
ATOM 3148 O O . GLY B 1 70 ? -1.551 -30.781 -15.117 1 98.69 70 GLY B O 1
ATOM 3149 N N . ALA B 1 71 ? -0.262 -29.266 -14.242 1 98.88 71 ALA B N 1
ATOM 3150 C CA . ALA B 1 71 ? -1.142 -28.188 -14.664 1 98.88 71 ALA B CA 1
ATOM 3151 C C . ALA B 1 71 ? -1.011 -27.922 -16.156 1 98.88 71 ALA B C 1
ATOM 3153 O O . ALA B 1 71 ? 0.052 -28.141 -16.75 1 98.88 71 ALA B O 1
ATOM 3154 N N . LYS B 1 72 ? -2.086 -27.5 -16.75 1 98.88 72 LYS B N 1
ATOM 3155 C CA . LYS B 1 72 ? -2.045 -26.891 -18.078 1 98.88 72 LYS B CA 1
ATOM 3156 C C . LYS B 1 72 ? -1.72 -25.406 -18 1 98.88 72 LYS B C 1
ATOM 3158 O O . LYS B 1 72 ? -2.281 -24.688 -17.172 1 98.88 72 LYS B O 1
ATOM 3163 N N . LEU B 1 73 ? -0.775 -24.969 -18.828 1 98.94 73 LEU B N 1
ATOM 3164 C CA . LEU B 1 73 ? -0.233 -23.641 -18.594 1 98.94 73 LEU B CA 1
ATOM 3165 C C . LEU B 1 73 ? -0.436 -22.75 -19.812 1 98.94 73 LEU B C 1
ATOM 3167 O O . LEU B 1 73 ? -0.319 -23.203 -20.953 1 98.94 73 LEU B O 1
ATOM 3171 N N . VAL B 1 74 ? -0.789 -21.516 -19.609 1 98.94 74 VAL B N 1
ATOM 3172 C CA . VAL B 1 74 ? -0.642 -20.422 -20.562 1 98.94 74 VAL B CA 1
ATOM 3173 C C . VAL B 1 74 ? 0.535 -19.531 -20.156 1 98.94 74 VAL B C 1
ATOM 3175 O O . VAL B 1 74 ? 0.558 -18.984 -19.062 1 98.94 74 VAL B O 1
ATOM 3178 N N . LEU B 1 75 ? 1.521 -19.469 -21.016 1 98.94 75 LEU B N 1
ATOM 3179 C CA . LEU B 1 75 ? 2.715 -18.672 -20.734 1 98.94 75 LEU B CA 1
ATOM 3180 C C . LEU B 1 75 ? 2.688 -17.359 -21.516 1 98.94 75 LEU B C 1
ATOM 3182 O O . LEU B 1 75 ? 2.658 -17.359 -22.75 1 98.94 75 LEU B O 1
ATOM 3186 N N . SER B 1 76 ? 2.686 -16.266 -20.781 1 98.88 76 SER B N 1
ATOM 3187 C CA . SER B 1 76 ? 2.627 -14.969 -21.453 1 98.88 76 SER B CA 1
ATOM 3188 C C . SER B 1 76 ? 3.789 -14.078 -21.031 1 98.88 76 SER B C 1
ATOM 3190 O O . SER B 1 76 ? 4.184 -14.078 -19.859 1 98.88 76 SER B O 1
ATOM 3192 N N . ALA B 1 77 ? 4.375 -13.398 -21.859 1 98.25 77 ALA B N 1
ATOM 3193 C CA . ALA B 1 77 ? 5.375 -12.336 -21.812 1 98.25 77 ALA B CA 1
ATOM 3194 C C . ALA B 1 77 ? 5.562 -11.703 -23.188 1 98.25 77 ALA B C 1
ATOM 3196 O O . ALA B 1 77 ? 4.836 -12.031 -24.125 1 98.25 77 ALA B O 1
ATOM 3197 N N . ARG B 1 78 ? 6.457 -10.828 -23.297 1 95.69 78 ARG B N 1
ATOM 3198 C CA . ARG B 1 78 ? 6.629 -10.125 -24.562 1 95.69 78 ARG B CA 1
ATOM 3199 C C . ARG B 1 78 ? 7.492 -10.922 -25.531 1 95.69 78 ARG B C 1
ATOM 3201 O O . ARG B 1 78 ? 7.301 -10.852 -26.75 1 95.69 78 ARG B O 1
ATOM 3208 N N . ARG B 1 79 ? 8.43 -11.75 -25.031 1 95.5 79 ARG B N 1
ATOM 3209 C CA . ARG B 1 79 ? 9.422 -12.414 -25.859 1 95.5 79 ARG B CA 1
ATOM 3210 C C . ARG B 1 79 ? 9.016 -13.852 -26.156 1 95.5 79 ARG B C 1
ATOM 3212 O O . ARG B 1 79 ? 9.258 -14.75 -25.344 1 95.5 79 ARG B O 1
ATOM 3219 N N . ARG B 1 80 ? 8.625 -14.141 -27.375 1 97.69 80 ARG B N 1
ATOM 3220 C CA . ARG B 1 80 ? 8.094 -15.445 -27.75 1 97.69 80 ARG B CA 1
ATOM 3221 C C . ARG B 1 80 ? 9.164 -16.531 -27.641 1 97.69 80 ARG B C 1
ATOM 3223 O O . ARG B 1 80 ? 8.891 -17.625 -27.156 1 97.69 80 ARG B O 1
ATOM 3230 N N . ASP B 1 81 ? 10.375 -16.203 -28.047 1 98.44 81 ASP B N 1
ATOM 3231 C CA . ASP B 1 81 ? 11.445 -17.188 -28.031 1 98.44 81 ASP B CA 1
ATOM 3232 C C . ASP B 1 81 ? 11.727 -17.688 -26.625 1 98.44 81 ASP B C 1
ATOM 3234 O O . ASP B 1 81 ? 11.969 -18.875 -26.406 1 98.44 81 ASP B O 1
ATOM 3238 N N . GLU B 1 82 ? 11.703 -16.75 -25.703 1 98.31 82 GLU B N 1
ATOM 3239 C CA . GLU B 1 82 ? 11.914 -17.125 -24.312 1 98.31 82 GLU B CA 1
ATOM 3240 C C . GLU B 1 82 ? 10.773 -17.984 -23.781 1 98.31 82 GLU B C 1
ATOM 3242 O O . GLU B 1 82 ? 10.992 -18.906 -22.984 1 98.31 82 GLU B O 1
ATOM 3247 N N . LEU B 1 83 ? 9.57 -17.703 -24.25 1 98.75 83 LEU B N 1
ATOM 3248 C CA . LEU B 1 83 ? 8.414 -18.5 -23.844 1 98.75 83 LEU B CA 1
ATOM 3249 C C . LEU B 1 83 ? 8.508 -19.922 -24.375 1 98.75 83 LEU B C 1
ATOM 3251 O O . LEU B 1 83 ? 8.148 -20.875 -23.688 1 98.75 83 LEU B O 1
ATOM 3255 N N . GLU B 1 84 ? 9.008 -20.047 -25.594 1 98.69 84 GLU B N 1
ATOM 3256 C CA . GLU B 1 84 ? 9.203 -21.375 -26.188 1 98.69 84 GLU B CA 1
ATOM 3257 C C . GLU B 1 84 ? 10.242 -22.172 -25.406 1 98.69 84 GLU B C 1
ATOM 3259 O O . GLU B 1 84 ? 10.078 -23.375 -25.203 1 98.69 84 GLU B O 1
ATOM 3264 N N . ARG B 1 85 ? 11.266 -21.453 -25 1 98.75 85 ARG B N 1
ATOM 3265 C CA . ARG B 1 85 ? 12.273 -22.094 -24.156 1 98.75 85 ARG B CA 1
ATOM 3266 C C . ARG B 1 85 ? 11.672 -22.594 -22.859 1 98.75 85 ARG B C 1
ATOM 3268 O O . ARG B 1 85 ? 11.953 -23.719 -22.422 1 98.75 85 ARG B O 1
ATOM 3275 N N . VAL B 1 86 ? 10.828 -21.797 -22.203 1 98.81 86 VAL B N 1
ATOM 3276 C CA . VAL B 1 86 ? 10.18 -22.188 -20.953 1 98.81 86 VAL B CA 1
ATOM 3277 C C . VAL B 1 86 ? 9.227 -23.344 -21.188 1 98.81 86 VAL B C 1
ATOM 3279 O O . VAL B 1 86 ? 9.141 -24.266 -20.391 1 98.81 86 VAL B O 1
ATOM 3282 N N . LYS B 1 87 ? 8.508 -23.328 -22.328 1 98.81 87 LYS B N 1
ATOM 3283 C CA . LYS B 1 87 ? 7.621 -24.422 -22.672 1 98.81 87 LYS B CA 1
ATOM 3284 C C . LYS B 1 87 ? 8.391 -25.75 -22.766 1 98.81 87 LYS B C 1
ATOM 3286 O O . LYS B 1 87 ? 7.938 -26.766 -22.25 1 98.81 87 LYS B O 1
ATOM 3291 N N . ALA B 1 88 ? 9.508 -25.703 -23.406 1 98.75 88 ALA B N 1
ATOM 3292 C CA . ALA B 1 88 ? 10.328 -26.906 -23.531 1 98.75 88 ALA B CA 1
ATOM 3293 C C . ALA B 1 88 ? 10.75 -27.422 -22.156 1 98.75 88 ALA B C 1
ATOM 3295 O O . ALA B 1 88 ? 10.734 -28.641 -21.922 1 98.75 88 ALA B O 1
ATOM 3296 N N . ALA B 1 89 ? 11.117 -26.516 -21.281 1 98.75 89 ALA B N 1
ATOM 3297 C CA . ALA B 1 89 ? 11.516 -26.891 -19.938 1 98.75 89 ALA B CA 1
ATOM 3298 C C . ALA B 1 89 ? 10.352 -27.516 -19.172 1 98.75 89 ALA B C 1
ATOM 3300 O O . ALA B 1 89 ? 10.531 -28.484 -18.422 1 98.75 89 ALA B O 1
ATOM 3301 N N . CYS B 1 90 ? 9.172 -26.969 -19.359 1 98.81 90 CYS B N 1
ATOM 3302 C CA . CYS B 1 90 ? 7.977 -27.5 -18.703 1 98.81 90 CYS B CA 1
ATOM 3303 C C . CYS B 1 90 ? 7.676 -28.906 -19.188 1 98.81 90 CYS B C 1
ATOM 3305 O O . CYS B 1 90 ? 7.391 -29.797 -18.375 1 98.81 90 CYS B O 1
ATOM 3307 N N . LEU B 1 91 ? 7.738 -29.141 -20.484 1 98.5 91 LEU B N 1
ATOM 3308 C CA . LEU B 1 91 ? 7.449 -30.453 -21.062 1 98.5 91 LEU B CA 1
ATOM 3309 C C . LEU B 1 91 ? 8.492 -31.469 -20.625 1 98.5 91 LEU B C 1
ATOM 3311 O O . LEU B 1 91 ? 8.164 -32.656 -20.438 1 98.5 91 LEU B O 1
ATOM 3315 N N . ALA B 1 92 ? 9.695 -31.031 -20.484 1 98.44 92 ALA B N 1
ATOM 3316 C CA . ALA B 1 92 ? 10.758 -31.906 -20.016 1 98.44 92 ALA B CA 1
ATOM 3317 C C . ALA B 1 92 ? 10.539 -32.281 -18.547 1 98.44 92 ALA B C 1
ATOM 3319 O O . ALA B 1 92 ? 10.867 -33.406 -18.141 1 98.44 92 ALA B O 1
ATOM 3320 N N . ALA B 1 93 ? 9.969 -31.422 -17.797 1 97.88 93 ALA B N 1
ATOM 3321 C CA . ALA B 1 93 ? 9.781 -31.609 -16.359 1 97.88 93 ALA B CA 1
ATOM 3322 C C . ALA B 1 93 ? 8.656 -32.594 -16.094 1 97.88 93 ALA B C 1
ATOM 3324 O O . ALA B 1 93 ? 8.633 -33.25 -15.047 1 97.88 93 ALA B O 1
ATOM 3325 N N . ASN B 1 94 ? 7.676 -32.688 -17 1 98.06 94 ASN B N 1
ATOM 3326 C CA . ASN B 1 94 ? 6.562 -33.625 -16.859 1 98.06 94 ASN B CA 1
ATOM 3327 C C . ASN B 1 94 ? 6.215 -34.281 -18.188 1 98.06 94 ASN B C 1
ATOM 3329 O O . ASN B 1 94 ? 5.414 -33.75 -18.953 1 98.06 94 ASN B O 1
ATOM 3333 N N . PRO B 1 95 ? 6.598 -35.5 -18.375 1 96.38 95 PRO B N 1
ATOM 3334 C CA . PRO B 1 95 ? 6.406 -36.188 -19.656 1 96.38 95 PRO B CA 1
ATOM 3335 C C . PRO B 1 95 ? 4.941 -36.5 -19.938 1 96.38 95 PRO B C 1
ATOM 3337 O O . PRO B 1 95 ? 4.59 -36.875 -21.078 1 96.38 95 PRO B O 1
ATOM 3340 N N . SER B 1 96 ? 4.156 -36.375 -18.922 1 97.5 96 SER B N 1
ATOM 3341 C CA . SER B 1 96 ? 2.742 -36.688 -19.141 1 97.5 96 SER B CA 1
ATOM 3342 C C . SER B 1 96 ? 2.039 -35.5 -19.828 1 97.5 96 SER B C 1
ATOM 3344 O O . SER B 1 96 ? 0.929 -35.656 -20.344 1 97.5 96 SER B O 1
ATOM 3346 N N . LEU B 1 97 ? 2.631 -34.344 -19.875 1 98.19 97 LEU B N 1
ATOM 3347 C CA . LEU B 1 97 ? 2.057 -33.188 -20.547 1 98.19 97 LEU B CA 1
ATOM 3348 C C . LEU B 1 97 ? 2.383 -33.188 -22.047 1 98.19 97 LEU B C 1
ATOM 3350 O O . LEU B 1 97 ? 3.484 -33.594 -22.438 1 98.19 97 LEU B O 1
ATOM 3354 N N . GLN B 1 98 ? 1.431 -32.781 -22.812 1 98.12 98 GLN B N 1
ATOM 3355 C CA . GLN B 1 98 ? 1.6 -32.656 -24.25 1 98.12 98 GLN B CA 1
ATOM 3356 C C . GLN B 1 98 ? 1.81 -31.203 -24.656 1 98.12 98 GLN B C 1
ATOM 3358 O O . GLN B 1 98 ? 1.563 -30.297 -23.859 1 98.12 98 GLN B O 1
ATOM 3363 N N . HIS B 1 99 ? 2.225 -31.016 -25.859 1 98.06 99 HIS B N 1
ATOM 3364 C CA . HIS B 1 99 ? 2.502 -29.688 -26.391 1 98.06 99 HIS B CA 1
ATOM 3365 C C . HIS B 1 99 ? 1.293 -28.766 -26.25 1 98.06 99 HIS B C 1
ATOM 3367 O O . HIS B 1 99 ? 1.442 -27.578 -25.953 1 98.06 99 HIS B O 1
ATOM 3373 N N . GLN B 1 100 ? 0.102 -29.359 -26.391 1 98 100 GLN B N 1
ATOM 3374 C CA . GLN B 1 100 ? -1.122 -28.578 -26.359 1 98 100 GLN B CA 1
ATOM 3375 C C . GLN B 1 100 ? -1.464 -28.156 -24.922 1 98 100 GLN B C 1
ATOM 3377 O O . GLN B 1 100 ? -2.309 -27.281 -24.719 1 98 100 GLN B O 1
ATOM 3382 N N . ASP B 1 101 ? -0.801 -28.828 -23.938 1 98.75 101 ASP B N 1
ATOM 3383 C CA . ASP B 1 101 ? -1.072 -28.516 -22.531 1 98.75 101 ASP B CA 1
ATOM 3384 C C . ASP B 1 101 ? -0.329 -27.266 -22.094 1 98.75 101 ASP B C 1
ATOM 3386 O O . ASP B 1 101 ? -0.585 -26.734 -21 1 98.75 101 ASP B O 1
ATOM 3390 N N . ILE B 1 102 ? 0.603 -26.797 -22.938 1 98.88 102 ILE B N 1
ATOM 3391 C CA . ILE B 1 102 ? 1.319 -25.547 -22.688 1 98.88 102 ILE B CA 1
ATOM 3392 C C . ILE B 1 102 ? 1.089 -24.578 -23.844 1 98.88 102 ILE B C 1
ATOM 3394 O O . ILE B 1 102 ? 1.635 -24.766 -24.938 1 98.88 102 ILE B O 1
ATOM 3398 N N . PHE B 1 103 ? 0.338 -23.531 -23.609 1 98.88 103 PHE B N 1
ATOM 3399 C CA . PHE B 1 103 ? -0.042 -22.562 -24.641 1 98.88 103 PHE B CA 1
ATOM 3400 C C . PHE B 1 103 ? 0.795 -21.297 -24.516 1 98.88 103 PHE B C 1
ATOM 3402 O O . PHE B 1 103 ? 0.822 -20.656 -23.453 1 98.88 103 PHE B O 1
ATOM 3409 N N . ILE B 1 104 ? 1.524 -20.984 -25.609 1 98.81 104 ILE B N 1
ATOM 3410 C CA . ILE B 1 104 ? 2.314 -19.766 -25.672 1 98.81 104 ILE B CA 1
ATOM 3411 C C . ILE B 1 104 ? 1.438 -18.609 -26.141 1 98.81 104 ILE B C 1
ATOM 3413 O O . ILE B 1 104 ? 0.896 -18.641 -27.25 1 98.81 104 ILE B O 1
ATOM 3417 N N . LEU B 1 105 ? 1.297 -17.578 -25.344 1 98.75 105 LEU B N 1
ATOM 3418 C CA . LEU B 1 105 ? 0.482 -16.406 -25.656 1 98.75 105 LEU B CA 1
ATOM 3419 C C . LEU B 1 105 ? 1.267 -15.125 -25.438 1 98.75 105 LEU B C 1
ATOM 3421 O O . LEU B 1 105 ? 1.142 -14.492 -24.391 1 98.75 105 LEU B O 1
ATOM 3425 N N . PRO B 1 106 ? 2.098 -14.727 -26.469 1 98.38 106 PRO B N 1
ATOM 3426 C CA . PRO B 1 106 ? 2.818 -13.461 -26.312 1 98.38 106 PRO B CA 1
ATOM 3427 C C . PRO B 1 106 ? 1.887 -12.273 -26.094 1 98.38 106 PRO B C 1
ATOM 3429 O O . PRO B 1 106 ? 0.842 -12.164 -26.734 1 98.38 106 PRO B O 1
ATOM 3432 N N . MET B 1 107 ? 2.285 -11.477 -25.078 1 96.75 107 MET B N 1
ATOM 3433 C CA . MET B 1 107 ? 1.412 -10.359 -24.719 1 96.75 107 MET B CA 1
ATOM 3434 C C . MET B 1 107 ? 2.209 -9.219 -24.094 1 96.75 107 MET B C 1
ATOM 3436 O O . MET B 1 107 ? 3.174 -9.453 -23.375 1 96.75 107 MET B O 1
ATOM 3440 N N . ASP B 1 108 ? 1.822 -8 -24.484 1 97.5 108 ASP B N 1
ATOM 3441 C CA . ASP B 1 108 ? 2.266 -6.801 -23.781 1 97.5 108 ASP B CA 1
ATOM 3442 C C . ASP B 1 108 ? 1.235 -6.363 -22.734 1 97.5 108 ASP B C 1
ATOM 3444 O O . ASP B 1 108 ? 0.19 -5.812 -23.094 1 97.5 108 ASP B O 1
ATOM 3448 N N . LEU B 1 109 ? 1.637 -6.559 -21.547 1 97.69 109 LEU B N 1
ATOM 3449 C CA . LEU B 1 109 ? 0.717 -6.324 -20.438 1 97.69 109 LEU B CA 1
ATOM 3450 C C . LEU B 1 109 ? 0.269 -4.867 -20.391 1 97.69 109 LEU B C 1
ATOM 3452 O O . LEU B 1 109 ? -0.771 -4.547 -19.812 1 97.69 109 LEU B O 1
ATOM 3456 N N . LEU B 1 110 ? 1.008 -3.938 -20.984 1 97.81 110 LEU B N 1
ATOM 3457 C CA . LEU B 1 110 ? 0.704 -2.512 -20.953 1 97.81 110 LEU B CA 1
ATOM 3458 C C . LEU B 1 110 ? -0.434 -2.178 -21.906 1 97.81 110 LEU B C 1
ATOM 3460 O O . LEU B 1 110 ? -1.002 -1.086 -21.844 1 97.81 110 LEU B O 1
ATOM 3464 N N . GLN B 1 111 ? -0.723 -3.146 -22.812 1 98.19 111 GLN B N 1
ATOM 3465 C CA . GLN B 1 111 ? -1.86 -2.949 -23.703 1 98.19 111 GLN B CA 1
ATOM 3466 C C . GLN B 1 111 ? -3.164 -3.375 -23.047 1 98.19 111 GLN B C 1
ATOM 3468 O O . GLN B 1 111 ? -3.777 -4.367 -23.438 1 98.19 111 GLN B O 1
ATOM 3473 N N . VAL B 1 112 ? -3.646 -2.58 -22.188 1 97.56 112 VAL B N 1
ATOM 3474 C CA . VAL B 1 112 ? -4.754 -2.879 -21.281 1 97.56 112 VAL B CA 1
ATOM 3475 C C . VAL B 1 112 ? -6.02 -3.154 -22.094 1 97.56 112 VAL B C 1
ATOM 3477 O O . VAL B 1 112 ? -6.844 -3.986 -21.703 1 97.56 112 VAL B O 1
ATOM 3480 N N . ASP B 1 113 ? -6.195 -2.537 -23.188 1 96.56 113 ASP B N 1
ATOM 3481 C CA . ASP B 1 113 ? -7.395 -2.668 -24.016 1 96.56 113 ASP B CA 1
ATOM 3482 C C . ASP B 1 113 ? -7.469 -4.051 -24.656 1 96.56 113 ASP B C 1
ATOM 3484 O O . ASP B 1 113 ? -8.523 -4.453 -25.156 1 96.56 113 ASP B O 1
ATOM 3488 N N . ASN B 1 114 ? -6.379 -4.809 -24.625 1 97.81 114 ASN B N 1
ATOM 3489 C CA . ASN B 1 114 ? -6.316 -6.113 -25.281 1 97.81 114 ASN B CA 1
ATOM 3490 C C . ASN B 1 114 ? -6.508 -7.25 -24.281 1 97.81 114 ASN B C 1
ATOM 3492 O O . ASN B 1 114 ? -6.535 -8.422 -24.656 1 97.81 114 ASN B O 1
ATOM 3496 N N . HIS B 1 115 ? -6.688 -6.965 -23.016 1 98.62 115 HIS B N 1
ATOM 3497 C CA . HIS B 1 115 ? -6.703 -7.996 -21.984 1 98.62 115 HIS B CA 1
ATOM 3498 C C . HIS B 1 115 ? -7.883 -8.945 -22.172 1 98.62 115 HIS B C 1
ATOM 3500 O O . HIS B 1 115 ? -7.754 -10.156 -21.969 1 98.62 115 HIS B O 1
ATOM 3506 N N . ARG B 1 116 ? -8.977 -8.422 -22.562 1 98.12 116 ARG B N 1
ATOM 3507 C CA . ARG B 1 116 ? -10.133 -9.273 -22.812 1 98.12 116 ARG B CA 1
ATOM 3508 C C . ARG B 1 116 ? -9.883 -10.203 -23.984 1 98.12 116 ARG B C 1
ATOM 3510 O O . ARG B 1 116 ? -10.258 -11.375 -23.953 1 98.12 116 ARG B O 1
ATOM 3517 N N . PHE B 1 117 ? -9.305 -9.617 -24.984 1 98.44 117 PHE B N 1
ATOM 3518 C CA . PHE B 1 117 ? -8.961 -10.422 -26.156 1 98.44 117 PHE B CA 1
ATOM 3519 C C . PHE B 1 117 ? -8.016 -11.555 -25.766 1 98.44 117 PHE B C 1
ATOM 3521 O O . PHE B 1 117 ? -8.18 -12.688 -26.219 1 98.44 117 PHE B O 1
ATOM 3528 N N . GLN B 1 118 ? -7.059 -11.266 -24.922 1 98.75 118 GLN B N 1
ATOM 3529 C CA . GLN B 1 118 ? -6.102 -12.281 -24.484 1 98.75 118 GLN B CA 1
ATOM 3530 C C . GLN B 1 118 ? -6.793 -13.375 -23.672 1 98.75 118 GLN B C 1
ATOM 3532 O O . GLN B 1 118 ? -6.48 -14.562 -23.844 1 98.75 118 GLN B O 1
ATOM 3537 N N . LEU B 1 119 ? -7.727 -12.992 -22.781 1 98.88 119 LEU B N 1
ATOM 3538 C CA . LEU B 1 119 ? -8.5 -14 -22.047 1 98.88 119 LEU B CA 1
ATOM 3539 C C . LEU B 1 119 ? -9.273 -14.891 -23.016 1 98.88 119 LEU B C 1
ATOM 3541 O O . LEU B 1 119 ? -9.336 -16.109 -22.812 1 98.88 119 LEU B O 1
ATOM 3545 N N . ASN B 1 120 ? -9.852 -14.281 -24.031 1 98.75 120 ASN B N 1
ATOM 3546 C CA . ASN B 1 120 ? -10.602 -15.062 -25.016 1 98.75 120 ASN B CA 1
ATOM 3547 C C . ASN B 1 120 ? -9.711 -16.078 -25.719 1 98.75 120 ASN B C 1
ATOM 3549 O O . ASN B 1 120 ? -10.164 -17.172 -26.047 1 98.75 120 ASN B O 1
ATOM 3553 N N . GLU B 1 121 ? -8.438 -15.727 -25.984 1 98.81 121 GLU B N 1
ATOM 3554 C CA . GLU B 1 121 ? -7.5 -16.672 -26.578 1 98.81 121 GLU B CA 1
ATOM 3555 C C . GLU B 1 121 ? -7.254 -17.859 -25.641 1 98.81 121 GLU B C 1
ATOM 3557 O O . GLU B 1 121 ? -7.168 -19 -26.094 1 98.81 121 GLU B O 1
ATOM 3562 N N . VAL B 1 122 ? -7.133 -17.594 -24.344 1 98.88 122 VAL B N 1
ATOM 3563 C CA . VAL B 1 122 ? -6.961 -18.641 -23.344 1 98.88 122 VAL B CA 1
ATOM 3564 C C . VAL B 1 122 ? -8.164 -19.578 -23.375 1 98.88 122 VAL B C 1
ATOM 3566 O O . VAL B 1 122 ? -8.016 -20.797 -23.391 1 98.88 122 VAL B O 1
ATOM 3569 N N . LEU B 1 123 ? -9.375 -19 -23.438 1 98.81 123 LEU B N 1
ATOM 3570 C CA . LEU B 1 123 ? -10.609 -19.766 -23.391 1 98.81 123 LEU B CA 1
ATOM 3571 C C . LEU B 1 123 ? -10.828 -20.547 -24.672 1 98.81 123 LEU B C 1
ATOM 3573 O O . LEU B 1 123 ? -11.383 -21.641 -24.656 1 98.81 123 LEU B O 1
ATOM 3577 N N . ARG B 1 124 ? -10.406 -19.953 -25.734 1 98.62 124 ARG B N 1
ATOM 3578 C CA . ARG B 1 124 ? -10.492 -20.672 -27.016 1 98.62 124 ARG B CA 1
ATOM 3579 C C . ARG B 1 124 ? -9.625 -21.922 -27 1 98.62 124 ARG B C 1
ATOM 3581 O O . ARG B 1 124 ? -10.016 -22.969 -27.516 1 98.62 124 ARG B O 1
ATOM 3588 N N . HIS B 1 125 ? -8.5 -21.859 -26.359 1 98.75 125 HIS B N 1
ATOM 3589 C CA . HIS B 1 125 ? -7.539 -22.953 -26.375 1 98.75 125 HIS B CA 1
ATOM 3590 C C . HIS B 1 125 ? -7.93 -24.031 -25.375 1 98.75 125 HIS B C 1
ATOM 3592 O O . HIS B 1 125 ? -7.895 -25.234 -25.688 1 98.75 125 HIS B O 1
ATOM 3598 N N . PHE B 1 126 ? -8.32 -23.641 -24.125 1 98.75 126 PHE B N 1
ATOM 3599 C CA . PHE B 1 126 ? -8.484 -24.609 -23.062 1 98.75 126 PHE B CA 1
ATOM 3600 C C . PHE B 1 126 ? -9.945 -24.734 -22.656 1 98.75 126 PHE B C 1
ATOM 3602 O O . PHE B 1 126 ? -10.32 -25.656 -21.922 1 98.75 126 PHE B O 1
ATOM 3609 N N . GLY B 1 127 ? -10.797 -23.75 -23.016 1 98.44 127 GLY B N 1
ATOM 3610 C CA . GLY B 1 127 ? -12.211 -23.766 -22.656 1 98.44 127 GLY B CA 1
ATOM 3611 C C . GLY B 1 127 ? -12.469 -23.234 -21.266 1 98.44 127 GLY B C 1
ATOM 3612 O O . GLY B 1 127 ? -13.625 -22.984 -20.906 1 98.44 127 GLY B O 1
ATOM 3613 N N . THR B 1 128 ? -11.406 -23.078 -20.484 1 98.5 128 THR B N 1
ATOM 3614 C CA . THR B 1 128 ? -11.578 -22.625 -19.125 1 98.5 128 THR B CA 1
ATOM 3615 C C . THR B 1 128 ? -10.297 -21.984 -18.594 1 98.5 128 THR B C 1
ATOM 3617 O O . THR B 1 128 ? -9.258 -22.047 -19.266 1 98.5 128 THR B O 1
ATOM 3620 N N . LEU B 1 129 ? -10.375 -21.266 -17.5 1 98.88 129 LEU B N 1
ATOM 3621 C CA . LEU B 1 129 ? -9.258 -20.75 -16.703 1 98.88 129 LEU B CA 1
ATOM 3622 C C . LEU B 1 129 ? -9.531 -20.922 -15.219 1 98.88 129 LEU B C 1
ATOM 3624 O O . LEU B 1 129 ? -10.586 -20.531 -14.719 1 98.88 129 LEU B O 1
ATOM 3628 N N . ASP B 1 130 ? -8.547 -21.5 -14.547 1 98.88 130 ASP B N 1
ATOM 3629 C CA . ASP B 1 130 ? -8.75 -21.766 -13.125 1 98.88 130 ASP B CA 1
ATOM 3630 C C . ASP B 1 130 ? -7.969 -20.766 -12.273 1 98.88 130 ASP B C 1
ATOM 3632 O O . ASP B 1 130 ? -8.445 -20.344 -11.219 1 98.88 130 ASP B O 1
ATOM 3636 N N . VAL B 1 131 ? -6.73 -20.406 -12.703 1 98.94 131 VAL B N 1
ATOM 3637 C CA . VAL B 1 131 ? -5.844 -19.547 -11.906 1 98.94 131 VAL B CA 1
ATOM 3638 C C . VAL B 1 131 ? -5.148 -18.547 -12.812 1 98.94 131 VAL B C 1
ATOM 3640 O O . VAL B 1 131 ? -4.613 -18.906 -13.867 1 98.94 131 VAL B O 1
ATOM 3643 N N . LEU B 1 132 ? -5.211 -17.281 -12.469 1 98.94 132 LEU B N 1
ATOM 3644 C CA . LEU B 1 132 ? -4.367 -16.25 -13.062 1 98.94 132 LEU B CA 1
ATOM 3645 C C . LEU B 1 132 ? -3.205 -15.898 -12.141 1 98.94 132 LEU B C 1
ATOM 3647 O O . LEU B 1 132 ? -3.412 -15.594 -10.961 1 98.94 132 LEU B O 1
ATOM 3651 N N . VAL B 1 133 ? -1.975 -16 -12.656 1 98.94 133 VAL B N 1
ATOM 3652 C CA . VAL B 1 133 ? -0.785 -15.602 -11.914 1 98.94 133 VAL B CA 1
ATOM 3653 C C . VAL B 1 133 ? -0.175 -14.352 -12.547 1 98.94 133 VAL B C 1
ATOM 3655 O O . VAL B 1 133 ? 0.403 -14.422 -13.633 1 98.94 133 VAL B O 1
ATOM 3658 N N . ASN B 1 134 ? -0.321 -13.281 -11.859 1 98.81 134 ASN B N 1
ATOM 3659 C CA . ASN B 1 134 ? 0.328 -12.031 -12.25 1 98.81 134 ASN B CA 1
ATOM 3660 C C . ASN B 1 134 ? 1.743 -11.938 -11.688 1 98.81 134 ASN B C 1
ATOM 3662 O O . ASN B 1 134 ? 1.93 -11.555 -10.531 1 98.81 134 ASN B O 1
ATOM 3666 N N . ASN B 1 135 ? 2.715 -12.156 -12.539 1 98.38 135 ASN B N 1
ATOM 3667 C CA . ASN B 1 135 ? 4.09 -12.203 -12.055 1 98.38 135 ASN B CA 1
ATOM 3668 C C . ASN B 1 135 ? 4.949 -11.125 -12.703 1 98.38 135 ASN B C 1
ATOM 3670 O O . ASN B 1 135 ? 6.074 -10.875 -12.266 1 98.38 135 ASN B O 1
ATOM 3674 N N . ALA B 1 136 ? 4.422 -10.43 -13.688 1 95.5 136 ALA B N 1
ATOM 3675 C CA . ALA B 1 136 ? 5.184 -9.398 -14.383 1 95.5 136 ALA B CA 1
ATOM 3676 C C . ALA B 1 136 ? 5.43 -8.195 -13.484 1 95.5 136 ALA B C 1
ATOM 3678 O O . ALA B 1 136 ? 4.59 -7.855 -12.648 1 95.5 136 ALA B O 1
ATOM 3679 N N . GLY B 1 137 ? 6.578 -7.539 -13.617 1 95.56 137 GLY B N 1
ATOM 3680 C CA . GLY B 1 137 ? 6.918 -6.328 -12.883 1 95.56 137 GLY B CA 1
ATOM 3681 C C . GLY B 1 137 ? 8.383 -5.945 -13 1 95.56 137 GLY B C 1
ATOM 3682 O O . GLY B 1 137 ? 9.172 -6.684 -13.594 1 95.56 137 GLY B O 1
ATOM 3683 N N . ARG B 1 138 ? 8.68 -4.789 -12.562 1 96.25 138 ARG B N 1
ATOM 3684 C CA . ARG B 1 138 ? 10.039 -4.277 -12.484 1 96.25 138 ARG B CA 1
ATOM 3685 C C . ARG B 1 138 ? 10.281 -3.547 -11.164 1 96.25 138 ARG B C 1
ATOM 3687 O O . ARG B 1 138 ? 9.359 -2.959 -10.602 1 96.25 138 ARG B O 1
ATOM 3694 N N . SER B 1 139 ? 11.5 -3.615 -10.742 1 96.62 139 SER B N 1
ATOM 3695 C CA . SER B 1 139 ? 11.898 -2.877 -9.547 1 96.62 139 SER B CA 1
ATOM 3696 C C . SER B 1 139 ? 12.391 -1.477 -9.906 1 96.62 139 SER B C 1
ATOM 3698 O O . SER B 1 139 ? 12.188 -1.011 -11.031 1 96.62 139 SER B O 1
ATOM 3700 N N . GLN B 1 140 ? 12.938 -0.747 -8.883 1 96.75 140 GLN B N 1
ATOM 3701 C CA . GLN B 1 140 ? 13.438 0.614 -9.047 1 96.75 140 GLN B CA 1
ATOM 3702 C C . GLN B 1 140 ? 14.477 0.95 -7.973 1 96.75 140 GLN B C 1
ATOM 3704 O O . GLN B 1 140 ? 14.312 0.583 -6.809 1 96.75 140 GLN B O 1
ATOM 3709 N N . ARG B 1 141 ? 15.539 1.632 -8.391 1 95.81 141 ARG B N 1
ATOM 3710 C CA . ARG B 1 141 ? 16.562 2.119 -7.465 1 95.81 141 ARG B CA 1
ATOM 3711 C C . ARG B 1 141 ? 16.844 3.602 -7.691 1 95.81 141 ARG B C 1
ATOM 3713 O O . ARG B 1 141 ? 17.125 4.02 -8.812 1 95.81 141 ARG B O 1
ATOM 3720 N N . ALA B 1 142 ? 16.766 4.367 -6.668 1 96.69 142 ALA B N 1
ATOM 3721 C CA . ALA B 1 142 ? 17.109 5.785 -6.688 1 96.69 142 ALA B CA 1
ATOM 3722 C C . ALA B 1 142 ? 16.875 6.426 -5.32 1 96.69 142 ALA B C 1
ATOM 3724 O O . ALA B 1 142 ? 16.109 5.895 -4.504 1 96.69 142 ALA B O 1
ATOM 3725 N N . ALA B 1 143 ? 17.562 7.484 -5.07 1 96.25 143 ALA B N 1
ATOM 3726 C CA . ALA B 1 143 ? 17.219 8.289 -3.902 1 96.25 143 ALA B CA 1
ATOM 3727 C C . ALA B 1 143 ? 15.805 8.844 -4.016 1 96.25 143 ALA B C 1
ATOM 3729 O O . ALA B 1 143 ? 15.375 9.258 -5.094 1 96.25 143 ALA B O 1
ATOM 3730 N N . TRP B 1 144 ? 15.133 8.875 -2.906 1 97.44 144 TRP B N 1
ATOM 3731 C CA . TRP B 1 144 ? 13.703 9.172 -2.844 1 97.44 144 TRP B CA 1
ATOM 3732 C C . TRP B 1 144 ? 13.391 10.492 -3.545 1 97.44 144 TRP B C 1
ATOM 3734 O O . TRP B 1 144 ? 12.461 10.562 -4.355 1 97.44 144 TRP B O 1
ATOM 3744 N N . GLU B 1 145 ? 14.18 11.516 -3.318 1 95.56 145 GLU B N 1
ATOM 3745 C CA . GLU B 1 145 ? 13.844 12.867 -3.764 1 95.56 145 GLU B CA 1
ATOM 3746 C C . GLU B 1 145 ? 14.281 13.094 -5.207 1 95.56 145 GLU B C 1
ATOM 3748 O O . GLU B 1 145 ? 13.914 14.094 -5.82 1 95.56 145 GLU B O 1
ATOM 3753 N N . THR B 1 146 ? 15.008 12.086 -5.809 1 95.44 146 THR B N 1
ATOM 3754 C CA . THR B 1 146 ? 15.578 12.328 -7.129 1 95.44 146 THR B CA 1
ATOM 3755 C C . THR B 1 146 ? 14.758 11.625 -8.211 1 95.44 146 THR B C 1
ATOM 3757 O O . THR B 1 146 ? 15.023 11.789 -9.398 1 95.44 146 THR B O 1
ATOM 3760 N N . VAL B 1 147 ? 13.781 10.875 -7.836 1 97.69 147 VAL B N 1
ATOM 3761 C CA . VAL B 1 147 ? 13 10.094 -8.789 1 97.69 147 VAL B CA 1
ATOM 3762 C C . VAL B 1 147 ? 12.102 11.031 -9.609 1 97.69 147 VAL B C 1
ATOM 3764 O O . VAL B 1 147 ? 11.383 11.852 -9.047 1 97.69 147 VAL B O 1
ATOM 3767 N N . ASP B 1 148 ? 12.195 10.914 -10.898 1 97.88 148 ASP B N 1
ATOM 3768 C CA . ASP B 1 148 ? 11.297 11.641 -11.797 1 97.88 148 ASP B CA 1
ATOM 3769 C C . ASP B 1 148 ? 9.883 11.078 -11.734 1 97.88 148 ASP B C 1
ATOM 3771 O O . ASP B 1 148 ? 9.695 9.859 -11.727 1 97.88 148 ASP B O 1
ATOM 3775 N N . THR B 1 149 ? 8.922 11.953 -11.773 1 98 149 THR B N 1
ATOM 3776 C CA . THR B 1 149 ? 7.527 11.539 -11.672 1 98 149 THR B CA 1
ATOM 3777 C C . THR B 1 149 ? 7.145 10.625 -12.828 1 98 149 THR B C 1
ATOM 3779 O O . THR B 1 149 ? 6.316 9.719 -12.664 1 98 149 THR B O 1
ATOM 3782 N N . ILE B 1 150 ? 7.75 10.781 -13.945 1 98.12 150 ILE B N 1
ATOM 3783 C CA . ILE B 1 150 ? 7.496 9.938 -15.102 1 98.12 150 ILE B CA 1
ATOM 3784 C C . ILE B 1 150 ? 7.852 8.484 -14.773 1 98.12 150 ILE B C 1
ATOM 3786 O O . ILE B 1 150 ? 7.168 7.559 -15.211 1 98.12 150 ILE B O 1
ATOM 3790 N N . VAL B 1 151 ? 8.891 8.273 -13.961 1 98.38 151 VAL B N 1
ATOM 3791 C CA . VAL B 1 151 ? 9.297 6.934 -13.539 1 98.38 151 VAL B CA 1
ATOM 3792 C C . VAL B 1 151 ? 8.219 6.32 -12.656 1 98.38 151 VAL B C 1
ATOM 3794 O O . VAL B 1 151 ? 7.879 5.145 -12.805 1 98.38 151 VAL B O 1
ATOM 3797 N N . ASP B 1 152 ? 7.672 7.156 -11.742 1 98.75 152 ASP B N 1
ATOM 3798 C CA . ASP B 1 152 ? 6.559 6.688 -10.922 1 98.75 152 ASP B CA 1
ATOM 3799 C C . ASP B 1 152 ? 5.414 6.18 -11.797 1 98.75 152 ASP B C 1
ATOM 3801 O O . ASP B 1 152 ? 4.922 5.066 -11.594 1 98.75 152 ASP B O 1
ATOM 3805 N N . ARG B 1 153 ? 5.031 7.02 -12.742 1 98.62 153 ARG B N 1
ATOM 3806 C CA . ARG B 1 153 ? 3.889 6.719 -13.594 1 98.62 153 ARG B CA 1
ATOM 3807 C C . ARG B 1 153 ? 4.129 5.449 -14.406 1 98.62 153 ARG B C 1
ATOM 3809 O O . ARG B 1 153 ? 3.262 4.578 -14.484 1 98.62 153 ARG B O 1
ATOM 3816 N N . GLN B 1 154 ? 5.312 5.332 -14.984 1 98.25 154 GLN B N 1
ATOM 3817 C CA . GLN B 1 154 ? 5.637 4.172 -15.812 1 98.25 154 GLN B CA 1
ATOM 3818 C C . GLN B 1 154 ? 5.672 2.895 -14.977 1 98.25 154 GLN B C 1
ATOM 3820 O O . GLN B 1 154 ? 5.188 1.85 -15.414 1 98.25 154 GLN B O 1
ATOM 3825 N N . LEU B 1 155 ? 6.238 2.996 -13.844 1 98.62 155 LEU B N 1
ATOM 3826 C CA . LEU B 1 155 ? 6.316 1.824 -12.977 1 98.62 155 LEU B CA 1
ATOM 3827 C C . LEU B 1 155 ? 4.926 1.37 -12.547 1 98.62 155 LEU B C 1
ATOM 3829 O O . LEU B 1 155 ? 4.637 0.171 -12.539 1 98.62 155 LEU B O 1
ATOM 3833 N N . PHE B 1 156 ? 4.043 2.295 -12.227 1 98.81 156 PHE B N 1
ATOM 3834 C CA . PHE B 1 156 ? 2.699 1.942 -11.781 1 98.81 156 PHE B CA 1
ATOM 3835 C C . PHE B 1 156 ? 1.878 1.383 -12.938 1 98.81 156 PHE B C 1
ATOM 3837 O O . PHE B 1 156 ? 1.019 0.522 -12.734 1 98.81 156 PHE B O 1
ATOM 3844 N N . GLU B 1 157 ? 2.121 1.873 -14.141 1 98.69 157 GLU B N 1
ATOM 3845 C CA . GLU B 1 157 ? 1.439 1.294 -15.297 1 98.69 157 GLU B CA 1
ATOM 3846 C C . GLU B 1 157 ? 1.734 -0.198 -15.414 1 98.69 157 GLU B C 1
ATOM 3848 O O . GLU B 1 157 ? 0.835 -0.994 -15.695 1 98.69 157 GLU B O 1
ATOM 3853 N N . LEU B 1 158 ? 2.938 -0.561 -15.172 1 98.19 158 LEU B N 1
ATOM 3854 C CA . LEU B 1 158 ? 3.369 -1.944 -15.344 1 98.19 158 LEU B CA 1
ATOM 3855 C C . LEU B 1 158 ? 3.029 -2.771 -14.109 1 98.19 158 LEU B C 1
ATOM 3857 O O . LEU B 1 158 ? 2.424 -3.84 -14.219 1 98.19 158 LEU B O 1
ATOM 3861 N N . ASN B 1 159 ? 3.406 -2.266 -12.906 1 98.75 159 ASN B N 1
ATOM 3862 C CA . ASN B 1 159 ? 3.348 -3.049 -11.672 1 98.75 159 ASN B CA 1
ATOM 3863 C C . ASN B 1 159 ? 1.936 -3.078 -11.094 1 98.75 159 ASN B C 1
ATOM 3865 O O . ASN B 1 159 ? 1.617 -3.934 -10.266 1 98.75 159 ASN B O 1
ATOM 3869 N N . VAL B 1 160 ? 1.103 -2.115 -11.5 1 98.88 160 VAL B N 1
ATOM 3870 C CA . VAL B 1 160 ? -0.154 -1.996 -10.766 1 98.88 160 VAL B CA 1
ATOM 3871 C C . VAL B 1 160 ? -1.325 -1.997 -11.742 1 98.88 160 VAL B C 1
ATOM 3873 O O . VAL B 1 160 ? -2.057 -2.984 -11.852 1 98.88 160 VAL B O 1
ATOM 3876 N N . PHE B 1 161 ? -1.423 -0.995 -12.633 1 98.88 161 PHE B N 1
ATOM 3877 C CA . PHE B 1 161 ? -2.645 -0.778 -13.406 1 98.88 161 PHE B CA 1
ATOM 3878 C C . PHE B 1 161 ? -2.855 -1.899 -14.414 1 98.88 161 PHE B C 1
ATOM 3880 O O . PHE B 1 161 ? -3.984 -2.344 -14.625 1 98.88 161 PHE B O 1
ATOM 3887 N N . SER B 1 162 ? -1.796 -2.348 -15.047 1 98.75 162 SER B N 1
ATOM 3888 C CA . SER B 1 162 ? -1.929 -3.439 -16 1 98.75 162 SER B CA 1
ATOM 3889 C C . SER B 1 162 ? -2.352 -4.734 -15.312 1 98.75 162 SER B C 1
ATOM 3891 O O . SER B 1 162 ? -3.199 -5.469 -15.82 1 98.75 162 SER B O 1
ATOM 3893 N N . ILE B 1 163 ? -1.793 -5.004 -14.117 1 98.75 163 ILE B N 1
ATOM 3894 C CA . ILE B 1 163 ? -2.104 -6.188 -13.32 1 98.75 163 ILE B CA 1
ATOM 3895 C C . ILE B 1 163 ? -3.557 -6.129 -12.859 1 98.75 163 ILE B C 1
ATOM 3897 O O . ILE B 1 163 ? -4.285 -7.117 -12.961 1 98.75 163 ILE B O 1
ATOM 3901 N N . VAL B 1 164 ? -3.973 -4.988 -12.391 1 98.88 164 VAL B N 1
ATOM 3902 C CA . VAL B 1 164 ? -5.332 -4.797 -11.898 1 98.88 164 VAL B CA 1
ATOM 3903 C C . VAL B 1 164 ? -6.324 -4.953 -13.047 1 98.88 164 VAL B C 1
ATOM 3905 O O . VAL B 1 164 ? -7.363 -5.598 -12.898 1 98.88 164 VAL B O 1
ATOM 3908 N N . SER B 1 165 ? -6.008 -4.402 -14.195 1 98.75 165 SER B N 1
ATOM 3909 C CA . SER B 1 165 ? -6.875 -4.48 -15.359 1 98.75 165 SER B CA 1
ATOM 3910 C C . SER B 1 165 ? -7.09 -5.926 -15.797 1 98.75 165 SER B C 1
ATOM 3912 O O . SER B 1 165 ? -8.227 -6.355 -16 1 98.75 165 SER B O 1
ATOM 3914 N N . LEU B 1 166 ? -6.012 -6.664 -15.938 1 98.88 166 LEU B N 1
ATOM 3915 C CA . LEU B 1 166 ? -6.129 -8.062 -16.344 1 98.88 166 LEU B CA 1
ATOM 3916 C C . LEU B 1 166 ? -6.918 -8.859 -15.305 1 98.88 166 LEU B C 1
ATOM 3918 O O . LEU B 1 166 ? -7.746 -9.703 -15.664 1 98.88 166 LEU B O 1
ATOM 3922 N N . SER B 1 167 ? -6.648 -8.617 -14.047 1 98.88 167 SER B N 1
ATOM 3923 C CA . SER B 1 167 ? -7.359 -9.297 -12.969 1 98.88 167 SER B CA 1
ATOM 3924 C C . SER B 1 167 ? -8.852 -9.0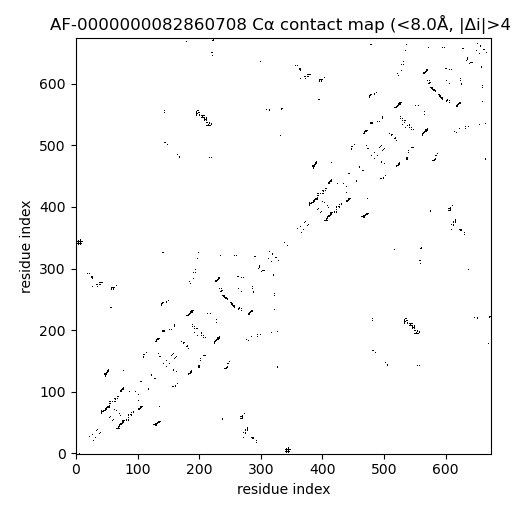08 -13.023 1 98.88 167 SER B C 1
ATOM 3926 O O . SER B 1 167 ? -9.672 -9.891 -12.758 1 98.88 167 SER B O 1
ATOM 3928 N N . ARG B 1 168 ? -9.203 -7.746 -13.344 1 98.69 168 ARG B N 1
ATOM 3929 C CA . ARG B 1 168 ? -10.609 -7.383 -13.445 1 98.69 168 ARG B CA 1
ATOM 3930 C C . ARG B 1 168 ? -11.305 -8.188 -14.539 1 98.69 168 ARG B C 1
ATOM 3932 O O . ARG B 1 168 ? -12.43 -8.664 -14.352 1 98.69 168 ARG B O 1
ATOM 3939 N N . VAL B 1 169 ? -10.664 -8.328 -15.664 1 98.56 169 VAL B N 1
ATOM 3940 C CA . VAL B 1 169 ? -11.195 -9.102 -16.781 1 98.56 169 VAL B CA 1
ATOM 3941 C C . VAL B 1 169 ? -11.414 -10.555 -16.359 1 98.56 169 VAL B C 1
ATOM 3943 O O . VAL B 1 169 ? -12.461 -11.141 -16.625 1 98.56 169 VAL B O 1
ATOM 3946 N N . VAL B 1 170 ? -10.5 -11.094 -15.609 1 98.81 170 VAL B N 1
ATOM 3947 C CA . VAL B 1 170 ? -10.539 -12.508 -15.234 1 98.81 170 VAL B CA 1
ATOM 3948 C C . VAL B 1 170 ? -11.555 -12.711 -14.109 1 98.81 170 VAL B C 1
ATOM 3950 O O . VAL B 1 170 ? -12.281 -13.711 -14.102 1 98.81 170 VAL B O 1
ATOM 3953 N N . VAL B 1 171 ? -11.594 -11.758 -13.148 1 98.44 171 VAL B N 1
ATOM 3954 C CA . VAL B 1 171 ? -12.578 -11.852 -12.078 1 98.44 171 VAL B CA 1
ATOM 3955 C C . VAL B 1 171 ? -13.992 -11.781 -12.664 1 98.44 171 VAL B C 1
ATOM 3957 O O . VAL B 1 171 ? -14.883 -12.508 -12.227 1 98.44 171 VAL B O 1
ATOM 3960 N N . SER B 1 172 ? -14.203 -10.914 -13.656 1 97.75 172 SER B N 1
ATOM 3961 C CA . SER B 1 172 ? -15.492 -10.836 -14.336 1 97.75 172 SER B CA 1
ATOM 3962 C C . SER B 1 172 ? -15.844 -12.156 -15.008 1 97.75 172 SER B C 1
ATOM 3964 O O . SER B 1 172 ? -17 -12.594 -14.961 1 97.75 172 SER B O 1
ATOM 3966 N N . TYR B 1 173 ? -14.883 -12.781 -15.602 1 98.31 173 TYR B N 1
ATOM 3967 C CA . TYR B 1 173 ? -15.078 -14.094 -16.203 1 98.31 173 TYR B CA 1
ATOM 3968 C C . TYR B 1 173 ? -15.453 -15.133 -15.148 1 98.31 173 TYR B C 1
ATOM 3970 O O . TYR B 1 173 ? -16.391 -15.914 -15.344 1 98.31 173 TYR B O 1
ATOM 3978 N N . PHE B 1 174 ? -14.703 -15.156 -13.977 1 98.25 174 PHE B N 1
ATOM 3979 C CA . PHE B 1 174 ? -15.008 -16.094 -12.898 1 98.25 174 PHE B CA 1
ATOM 3980 C C . PHE B 1 174 ? -16.438 -15.906 -12.414 1 98.25 174 PHE B C 1
ATOM 3982 O O . PHE B 1 174 ? -17.141 -16.891 -12.125 1 98.25 174 PHE B O 1
ATOM 3989 N N . ALA B 1 175 ? -16.844 -14.633 -12.336 1 95.81 175 ALA B N 1
ATOM 3990 C CA . ALA B 1 175 ? -18.188 -14.312 -11.852 1 95.81 175 ALA B CA 1
ATOM 3991 C C . ALA B 1 175 ? -19.25 -14.82 -12.828 1 95.81 175 ALA B C 1
ATOM 3993 O O . ALA B 1 175 ? -20.312 -15.266 -12.406 1 95.81 175 ALA B O 1
ATOM 3994 N N . GLN B 1 176 ? -18.969 -14.805 -14.055 1 95.62 176 GLN B N 1
ATOM 3995 C CA . GLN B 1 176 ? -19.891 -15.25 -15.086 1 95.62 176 GLN B CA 1
ATOM 3996 C C . GLN B 1 176 ? -19.953 -16.766 -15.156 1 95.62 176 GLN B C 1
ATOM 3998 O O . GLN B 1 176 ? -21.016 -17.344 -15.391 1 95.62 176 GLN B O 1
ATOM 4003 N N . ARG B 1 177 ? -18.922 -17.359 -14.875 1 95.38 177 ARG B N 1
ATOM 4004 C CA . ARG B 1 177 ? -18.797 -18.812 -15.023 1 95.38 177 ARG B CA 1
ATOM 4005 C C . ARG B 1 177 ? -19.469 -19.547 -13.867 1 95.38 177 ARG B C 1
ATOM 4007 O O . ARG B 1 177 ? -20 -20.641 -14.039 1 95.38 177 ARG B O 1
ATOM 4014 N N . SER B 1 178 ? -19.422 -18.906 -12.688 1 92.25 178 SER B N 1
ATOM 4015 C CA . SER B 1 178 ? -19.906 -19.594 -11.5 1 92.25 178 SER B CA 1
ATOM 4016 C C . SER B 1 178 ? -20.641 -18.641 -10.562 1 92.25 178 SER B C 1
ATOM 4018 O O . SER B 1 178 ? -20.094 -17.594 -10.203 1 92.25 178 SER B O 1
ATOM 4020 N N . PRO B 1 179 ? -21.766 -19.078 -10.078 1 89.69 179 PRO B N 1
ATOM 4021 C CA . PRO B 1 179 ? -22.516 -18.234 -9.141 1 89.69 179 PRO B CA 1
ATOM 4022 C C . PRO B 1 179 ? -21.781 -18.031 -7.816 1 89.69 179 PRO B C 1
ATOM 4024 O O . PRO B 1 179 ? -21.984 -17.031 -7.125 1 89.69 179 PRO B O 1
ATOM 4027 N N . THR B 1 180 ? -20.906 -18.938 -7.527 1 92.75 180 THR B N 1
ATOM 4028 C CA . THR B 1 180 ? -20.172 -18.844 -6.273 1 92.75 180 THR B CA 1
ATOM 4029 C C . THR B 1 180 ? -18.812 -18.188 -6.492 1 92.75 180 THR B C 1
ATOM 4031 O O . THR B 1 180 ? -18 -18.125 -5.57 1 92.75 180 THR B O 1
ATOM 4034 N N . LEU B 1 181 ? -18.562 -17.703 -7.691 1 94.75 181 LEU B N 1
ATOM 4035 C CA . LEU B 1 181 ? -17.328 -17 -8.062 1 94.75 181 LEU B CA 1
ATOM 4036 C C . LEU B 1 181 ? -16.109 -17.844 -7.75 1 94.75 181 LEU B C 1
ATOM 4038 O O . LEU B 1 181 ? -15.195 -17.406 -7.039 1 94.75 181 LEU B O 1
ATOM 4042 N N . GLU B 1 182 ? -16.062 -19.031 -8.383 1 96.69 182 GLU B N 1
ATOM 4043 C CA . GLU B 1 182 ? -14.922 -19.922 -8.25 1 96.69 182 GLU B CA 1
ATOM 4044 C C . GLU B 1 182 ? -13.758 -19.438 -9.117 1 96.69 182 GLU B C 1
ATOM 4046 O O . GLU B 1 182 ? -13.922 -19.203 -10.312 1 96.69 182 GLU B O 1
ATOM 4051 N N . GLY B 1 183 ? -12.609 -19.281 -8.57 1 98.19 183 GLY B N 1
ATOM 4052 C CA . GLY B 1 183 ? -11.406 -18.859 -9.266 1 98.19 183 GLY B CA 1
ATOM 4053 C C . GLY B 1 183 ? -10.281 -18.453 -8.32 1 98.19 183 GLY B C 1
ATOM 4054 O O . GLY B 1 183 ? -10.484 -18.359 -7.113 1 98.19 183 GLY B O 1
ATOM 4055 N N . HIS B 1 184 ? -9.094 -18.359 -8.867 1 98.88 184 HIS B N 1
ATOM 4056 C CA . HIS B 1 184 ? -7.914 -18.047 -8.07 1 98.88 184 HIS B CA 1
ATOM 4057 C C . HIS B 1 184 ? -7.035 -17.016 -8.773 1 98.88 184 HIS B C 1
ATOM 4059 O O . HIS B 1 184 ? -6.676 -17.188 -9.938 1 98.88 184 HIS B O 1
ATOM 4065 N N . ILE B 1 185 ? -6.805 -15.922 -8.102 1 98.88 185 ILE B N 1
ATOM 4066 C CA . ILE B 1 185 ? -5.855 -14.922 -8.57 1 98.88 185 ILE B CA 1
ATOM 4067 C C . ILE B 1 185 ? -4.609 -14.93 -7.684 1 98.88 185 ILE B C 1
ATOM 4069 O O . ILE B 1 185 ? -4.703 -14.758 -6.469 1 98.88 185 ILE B O 1
ATOM 4073 N N . ALA B 1 186 ? -3.48 -15.195 -8.25 1 98.94 186 ALA B N 1
ATOM 4074 C CA . ALA B 1 186 ? -2.193 -15.039 -7.578 1 98.94 186 ALA B CA 1
ATOM 4075 C C . ALA B 1 186 ? -1.428 -13.844 -8.133 1 98.94 186 ALA B C 1
ATOM 4077 O O . ALA B 1 186 ? -1.434 -13.594 -9.344 1 98.94 186 ALA B O 1
ATOM 4078 N N . VAL B 1 187 ? -0.867 -13.047 -7.266 1 98.88 187 VAL B N 1
ATOM 4079 C CA . VAL B 1 187 ? -0.124 -11.859 -7.672 1 98.88 187 VAL B CA 1
ATOM 4080 C C . VAL B 1 187 ? 1.238 -11.844 -6.98 1 98.88 187 VAL B C 1
ATOM 4082 O O . VAL B 1 187 ? 1.328 -12.008 -5.762 1 98.88 187 VAL B O 1
ATOM 4085 N N . THR B 1 188 ? 2.291 -11.672 -7.801 1 98.69 188 THR B N 1
ATOM 4086 C CA . THR B 1 188 ? 3.621 -11.508 -7.227 1 98.69 188 THR B CA 1
ATOM 4087 C C . THR B 1 188 ? 3.814 -10.086 -6.703 1 98.69 188 THR B C 1
ATOM 4089 O O . THR B 1 188 ? 3.98 -9.148 -7.484 1 98.69 188 THR B O 1
ATOM 4092 N N . SER B 1 189 ? 3.707 -9.938 -5.445 1 98.5 189 SER B N 1
ATOM 4093 C CA . SER B 1 189 ? 4.086 -8.703 -4.766 1 98.5 189 SER B CA 1
ATOM 4094 C C . SER B 1 189 ? 5.562 -8.719 -4.379 1 98.5 189 SER B C 1
ATOM 4096 O O . SER B 1 189 ? 6.426 -8.992 -5.215 1 98.5 189 SER B O 1
ATOM 4098 N N . SER B 1 190 ? 5.891 -8.469 -3.168 1 98.12 190 SER B N 1
ATOM 4099 C CA . SER B 1 190 ? 7.25 -8.422 -2.641 1 98.12 190 SER B CA 1
ATOM 4100 C C . SER B 1 190 ? 7.25 -8.195 -1.132 1 98.12 190 SER B C 1
ATOM 4102 O O . SER B 1 190 ? 6.242 -7.766 -0.564 1 98.12 190 SER B O 1
ATOM 4104 N N . ILE B 1 191 ? 8.375 -8.539 -0.511 1 97.44 191 ILE B N 1
ATOM 4105 C CA . ILE B 1 191 ? 8.586 -8.094 0.864 1 97.44 191 ILE B CA 1
ATOM 4106 C C . ILE B 1 191 ? 8.5 -6.574 0.938 1 97.44 191 ILE B C 1
ATOM 4108 O O . ILE B 1 191 ? 8.023 -6.02 1.934 1 97.44 191 ILE B O 1
ATOM 4112 N N . ALA B 1 192 ? 8.789 -5.895 -0.148 1 97.19 192 ALA B N 1
ATOM 4113 C CA . ALA B 1 192 ? 8.695 -4.438 -0.238 1 97.19 192 ALA B CA 1
ATOM 4114 C C . ALA B 1 192 ? 7.242 -3.98 -0.245 1 97.19 192 ALA B C 1
ATOM 4116 O O . ALA B 1 192 ? 6.965 -2.781 -0.172 1 97.19 192 ALA B O 1
ATOM 4117 N N . GLY B 1 193 ? 6.309 -4.891 -0.335 1 97.81 193 GLY B N 1
ATOM 4118 C CA . GLY B 1 193 ? 4.898 -4.574 -0.17 1 97.81 193 GLY B CA 1
ATOM 4119 C C . GLY B 1 193 ? 4.453 -4.59 1.279 1 97.81 193 GLY B C 1
ATOM 4120 O O . GLY B 1 193 ? 3.34 -4.16 1.594 1 97.81 193 GLY B O 1
ATOM 4121 N N . LEU B 1 194 ? 5.379 -5.051 2.17 1 95.38 194 LEU B N 1
ATOM 4122 C CA . LEU B 1 194 ? 5.066 -5.211 3.586 1 95.38 194 LEU B CA 1
ATOM 4123 C C . LEU B 1 194 ? 5.859 -4.223 4.434 1 95.38 194 LEU B C 1
ATOM 4125 O O . LEU B 1 194 ? 5.465 -3.902 5.555 1 95.38 194 LEU B O 1
ATOM 4129 N N . LEU B 1 195 ? 6.961 -3.773 3.916 1 94 195 LEU B N 1
ATOM 4130 C CA . LEU B 1 195 ? 7.809 -2.812 4.617 1 94 195 LEU B CA 1
ATOM 4131 C C . LEU B 1 195 ? 8.375 -1.78 3.652 1 94 195 LEU B C 1
ATOM 4133 O O . LEU B 1 195 ? 8.336 -1.976 2.436 1 94 195 LEU B O 1
ATOM 4137 N N . GLY B 1 196 ? 8.891 -0.712 4.199 1 94.75 196 GLY B N 1
ATOM 4138 C CA . GLY B 1 196 ? 9.484 0.333 3.379 1 94.75 196 GLY B CA 1
ATOM 4139 C C . GLY B 1 196 ? 10.914 0.036 2.977 1 94.75 196 GLY B C 1
ATOM 4140 O O . GLY B 1 196 ? 11.836 0.172 3.785 1 94.75 196 GLY B O 1
ATOM 4141 N N . ALA B 1 197 ? 11.125 -0.338 1.702 1 94.5 197 ALA B N 1
ATOM 4142 C CA . ALA B 1 197 ? 12.477 -0.548 1.197 1 94.5 197 ALA B CA 1
ATOM 4143 C C . ALA B 1 197 ? 13.148 0.781 0.862 1 94.5 197 ALA B C 1
ATOM 4145 O O . ALA B 1 197 ? 12.625 1.567 0.071 1 94.5 197 ALA B O 1
ATOM 4146 N N . PRO B 1 198 ? 14.312 1.033 1.45 1 95.56 198 PRO B N 1
ATOM 4147 C CA . PRO B 1 198 ? 14.977 2.301 1.146 1 95.56 198 PRO B CA 1
ATOM 4148 C C . PRO B 1 198 ? 15.477 2.373 -0.294 1 95.56 198 PRO B C 1
ATOM 4150 O O . PRO B 1 198 ? 15.812 1.346 -0.886 1 95.56 198 PRO B O 1
ATOM 4153 N N . PHE B 1 199 ? 15.445 3.574 -0.9 1 96.5 199 PHE B N 1
ATOM 4154 C CA . PHE B 1 199 ? 16.016 3.893 -2.207 1 96.5 199 PHE B CA 1
ATOM 4155 C C . PHE B 1 199 ? 15.242 3.18 -3.314 1 96.5 199 PHE B C 1
ATOM 4157 O O . PHE B 1 199 ? 15.828 2.803 -4.336 1 96.5 199 PHE B O 1
ATOM 4164 N N . SER B 1 200 ? 14.008 2.885 -3.035 1 97.5 200 SER B N 1
ATOM 4165 C CA . SER B 1 200 ? 13.109 2.266 -4.008 1 97.5 200 SER B CA 1
ATOM 4166 C C . SER B 1 200 ? 11.672 2.719 -3.801 1 97.5 200 SER B C 1
ATOM 4168 O O . SER B 1 200 ? 10.766 1.891 -3.67 1 97.5 200 SER B O 1
ATOM 4170 N N . PRO B 1 201 ? 11.477 4.031 -3.789 1 98.56 201 PRO B N 1
ATOM 4171 C CA . PRO B 1 201 ? 10.164 4.547 -3.383 1 98.56 201 PRO B CA 1
ATOM 4172 C C . PRO B 1 201 ? 9.047 4.141 -4.344 1 98.56 201 PRO B C 1
ATOM 4174 O O . PRO B 1 201 ? 7.98 3.703 -3.904 1 98.56 201 PRO B O 1
ATOM 4177 N N . SER B 1 202 ? 9.266 4.23 -5.715 1 98.75 202 SER B N 1
ATOM 4178 C CA . SER B 1 202 ? 8.227 3.916 -6.691 1 98.75 202 SER B CA 1
ATOM 4179 C C . SER B 1 202 ? 7.84 2.441 -6.629 1 98.75 202 SER B C 1
ATOM 4181 O O . SER B 1 202 ? 6.656 2.102 -6.684 1 98.75 202 SER B O 1
ATOM 4183 N N . TYR B 1 203 ? 8.875 1.598 -6.496 1 98.62 203 TYR B N 1
ATOM 4184 C CA . TYR B 1 203 ? 8.648 0.161 -6.395 1 98.62 203 TYR B CA 1
ATOM 4185 C C . TYR B 1 203 ? 7.895 -0.184 -5.117 1 98.62 203 TYR B C 1
ATOM 4187 O O . TYR B 1 203 ? 6.914 -0.929 -5.148 1 98.62 203 TYR B O 1
ATOM 4195 N N . THR B 1 204 ? 8.359 0.389 -3.988 1 98.75 204 THR B N 1
ATOM 4196 C CA . THR B 1 204 ? 7.715 0.145 -2.703 1 98.75 204 THR B CA 1
ATOM 4197 C C . THR B 1 204 ? 6.262 0.617 -2.727 1 98.75 204 THR B C 1
ATOM 4199 O O . THR B 1 204 ? 5.363 -0.108 -2.297 1 98.75 204 THR B O 1
ATOM 4202 N N . GLY B 1 205 ? 6.059 1.811 -3.234 1 98.88 205 GLY B N 1
ATOM 4203 C CA . GLY B 1 205 ? 4.699 2.307 -3.393 1 98.88 205 GLY B CA 1
ATOM 4204 C C . GLY B 1 205 ? 3.826 1.393 -4.23 1 98.88 205 GLY B C 1
ATOM 4205 O O . GLY B 1 205 ? 2.676 1.124 -3.875 1 98.88 205 GLY B O 1
ATOM 4206 N N . SER B 1 206 ? 4.332 0.873 -5.316 1 98.88 206 SER B N 1
ATOM 4207 C CA . SER B 1 206 ? 3.57 0.031 -6.23 1 98.88 206 SER B CA 1
ATOM 4208 C C . SER B 1 206 ? 3.184 -1.292 -5.578 1 98.88 206 SER B C 1
ATOM 4210 O O . SER B 1 206 ? 2.066 -1.778 -5.762 1 98.88 206 SER B O 1
ATOM 4212 N N . LYS B 1 207 ? 4.121 -1.885 -4.863 1 98.88 207 LYS B N 1
ATOM 4213 C CA . LYS B 1 207 ? 3.832 -3.182 -4.258 1 98.88 207 LYS B CA 1
ATOM 4214 C C . LYS B 1 207 ? 2.881 -3.035 -3.074 1 98.88 207 LYS B C 1
ATOM 4216 O O . LYS B 1 207 ? 2.055 -3.916 -2.822 1 98.88 207 LYS B O 1
ATOM 4221 N N . HIS B 1 208 ? 2.945 -1.885 -2.363 1 98.81 208 HIS B N 1
ATOM 4222 C CA . HIS B 1 208 ? 1.902 -1.59 -1.387 1 98.81 208 HIS B CA 1
ATOM 4223 C C . HIS B 1 208 ? 0.547 -1.413 -2.064 1 98.81 208 HIS B C 1
ATOM 4225 O O . HIS B 1 208 ? -0.474 -1.872 -1.549 1 98.81 208 HIS B O 1
ATOM 4231 N N . ALA B 1 209 ? 0.553 -0.732 -3.168 1 98.94 209 ALA B N 1
ATOM 4232 C CA . ALA B 1 209 ? -0.694 -0.541 -3.906 1 98.94 209 ALA B CA 1
ATOM 4233 C C . ALA B 1 209 ? -1.326 -1.88 -4.273 1 98.94 209 ALA B C 1
ATOM 4235 O O . ALA B 1 209 ? -2.545 -2.047 -4.172 1 98.94 209 ALA B O 1
ATOM 4236 N N . ILE B 1 210 ? -0.502 -2.854 -4.688 1 98.88 210 ILE B N 1
ATOM 4237 C CA . ILE B 1 210 ? -0.974 -4.195 -5.02 1 98.88 210 ILE B CA 1
ATOM 4238 C C . ILE B 1 210 ? -1.688 -4.805 -3.814 1 98.88 210 ILE B C 1
ATOM 4240 O O . ILE B 1 210 ? -2.787 -5.344 -3.943 1 98.88 210 ILE B O 1
ATOM 4244 N N . HIS B 1 211 ? -1.106 -4.676 -2.684 1 98.62 211 HIS B N 1
ATOM 4245 C CA . HIS B 1 211 ? -1.768 -5.156 -1.474 1 98.62 211 HIS B CA 1
ATOM 4246 C C . HIS B 1 211 ? -3.109 -4.461 -1.266 1 98.62 211 HIS B C 1
ATOM 4248 O O . HIS B 1 211 ? -4.113 -5.113 -0.969 1 98.62 211 HIS B O 1
ATOM 4254 N N . GLY B 1 212 ? -3.137 -3.162 -1.426 1 98.69 212 GLY B N 1
ATOM 4255 C CA . GLY B 1 212 ? -4.375 -2.418 -1.25 1 98.69 212 GLY B CA 1
ATOM 4256 C C . GLY B 1 212 ? -5.48 -2.867 -2.188 1 98.69 212 GLY B C 1
ATOM 4257 O O . GLY B 1 212 ? -6.609 -3.098 -1.755 1 98.69 212 GLY B O 1
ATOM 4258 N N . TYR B 1 213 ? -5.168 -3.031 -3.482 1 98.88 213 TYR B N 1
ATOM 4259 C CA . TYR B 1 213 ? -6.152 -3.438 -4.48 1 98.88 213 TYR B CA 1
ATOM 4260 C C . TYR B 1 213 ? -6.719 -4.816 -4.156 1 98.88 213 TYR B C 1
ATOM 4262 O O . TYR B 1 213 ? -7.938 -5.016 -4.18 1 98.88 213 TYR B O 1
ATOM 4270 N N . PHE B 1 214 ? -5.895 -5.715 -3.797 1 98.75 214 PHE B N 1
ATOM 4271 C CA . PHE B 1 214 ? -6.355 -7.098 -3.707 1 98.75 214 PHE B CA 1
ATOM 4272 C C . PHE B 1 214 ? -6.934 -7.387 -2.326 1 98.75 214 PHE B C 1
ATOM 4274 O O . PHE B 1 214 ? -7.785 -8.266 -2.176 1 98.75 214 PHE B O 1
ATOM 4281 N N . GLU B 1 215 ? -6.52 -6.59 -1.302 1 97.06 215 GLU B N 1
ATOM 4282 C CA . GLU B 1 215 ? -7.234 -6.684 -0.033 1 97.06 215 GLU B CA 1
ATOM 4283 C C . GLU B 1 215 ? -8.648 -6.129 -0.157 1 97.06 215 GLU B C 1
ATOM 4285 O O . GLU B 1 215 ? -9.586 -6.648 0.46 1 97.06 215 GLU B O 1
ATOM 4290 N N . SER B 1 216 ? -8.781 -5.047 -0.918 1 97.62 216 SER B N 1
ATOM 4291 C CA . SER B 1 216 ? -10.117 -4.531 -1.202 1 97.62 216 SER B CA 1
ATOM 4292 C C . SER B 1 216 ? -10.969 -5.578 -1.913 1 97.62 216 SER B C 1
ATOM 4294 O O . SER B 1 216 ? -12.148 -5.746 -1.59 1 97.62 216 SER B O 1
ATOM 4296 N N . LEU B 1 217 ? -10.391 -6.281 -2.842 1 98.12 217 LEU B N 1
ATOM 4297 C CA . LEU B 1 217 ? -11.086 -7.344 -3.551 1 98.12 217 LEU B CA 1
ATOM 4298 C C . LEU B 1 217 ? -11.508 -8.453 -2.592 1 98.12 217 LEU B C 1
ATOM 4300 O O . LEU B 1 217 ? -12.641 -8.938 -2.65 1 98.12 217 LEU B O 1
ATOM 4304 N N . ARG B 1 218 ? -10.633 -8.852 -1.703 1 96.38 218 ARG B N 1
ATOM 4305 C CA . ARG B 1 218 ? -10.93 -9.883 -0.718 1 96.38 218 ARG B CA 1
ATOM 4306 C C . ARG B 1 218 ? -12.141 -9.508 0.126 1 96.38 218 ARG B C 1
ATOM 4308 O O . ARG B 1 218 ? -13.047 -10.32 0.321 1 96.38 218 ARG B O 1
ATOM 4315 N N . SER B 1 219 ? -12.078 -8.266 0.598 1 94.69 219 SER B N 1
ATOM 4316 C CA . SER B 1 219 ? -13.156 -7.793 1.465 1 94.69 219 SER B CA 1
ATOM 4317 C C . SER B 1 219 ? -14.484 -7.734 0.717 1 94.69 219 SER B C 1
ATOM 4319 O O . SER B 1 219 ? -15.539 -8.008 1.294 1 94.69 219 SER B O 1
ATOM 4321 N N . GLU B 1 220 ? -14.383 -7.398 -0.499 1 95.12 220 GLU B N 1
ATOM 4322 C CA . GLU B 1 220 ? -15.578 -7.25 -1.324 1 95.12 220 GLU B CA 1
ATOM 4323 C C . GLU B 1 220 ? -16.188 -8.609 -1.66 1 95.12 220 GLU B C 1
ATOM 4325 O O . GLU B 1 220 ? -17.406 -8.727 -1.787 1 95.12 220 GLU B O 1
ATOM 4330 N N . LYS B 1 221 ? -15.32 -9.578 -1.769 1 95.69 221 LYS B N 1
ATOM 4331 C CA . LYS B 1 221 ? -15.789 -10.875 -2.244 1 95.69 221 LYS B CA 1
ATOM 4332 C C . LYS B 1 221 ? -15.852 -11.891 -1.106 1 95.69 221 LYS B C 1
ATOM 4334 O O . LYS B 1 221 ? -15.789 -13.102 -1.343 1 95.69 221 LYS B O 1
ATOM 4339 N N . LEU B 1 222 ? -15.898 -11.398 0.086 1 92.62 222 LEU B N 1
ATOM 4340 C CA . LEU B 1 222 ? -16.094 -12.289 1.221 1 92.62 222 LEU B CA 1
ATOM 4341 C C . LEU B 1 222 ? -17.344 -13.141 1.036 1 92.62 222 LEU B C 1
ATOM 4343 O O . LEU B 1 222 ? -18.375 -12.648 0.579 1 92.62 222 LEU B O 1
ATOM 4347 N N . GLY B 1 223 ? -17.234 -14.414 1.309 1 90.12 223 GLY B N 1
ATOM 4348 C CA . GLY B 1 223 ? -18.375 -15.297 1.188 1 90.12 223 GLY B CA 1
ATOM 4349 C C . GLY B 1 223 ? -18.422 -16.031 -0.142 1 90.12 223 GLY B C 1
ATOM 4350 O O . GLY B 1 223 ? -19.281 -16.906 -0.346 1 90.12 223 GLY B O 1
ATOM 4351 N N . THR B 1 224 ? -17.562 -15.617 -1.05 1 93.75 224 THR B N 1
ATOM 4352 C CA . THR B 1 224 ? -17.453 -16.328 -2.32 1 93.75 224 THR B CA 1
ATOM 4353 C C . THR B 1 224 ? -16.266 -17.297 -2.303 1 93.75 224 THR B C 1
ATOM 4355 O O . THR B 1 224 ? -15.578 -17.422 -1.292 1 93.75 224 THR B O 1
ATOM 4358 N N . ASN B 1 225 ? -16.078 -17.953 -3.414 1 96.38 225 ASN B N 1
ATOM 4359 C CA . ASN B 1 225 ? -15.008 -18.938 -3.5 1 96.38 225 ASN B CA 1
ATOM 4360 C C . ASN B 1 225 ? -13.82 -18.422 -4.297 1 96.38 225 ASN B C 1
ATOM 4362 O O . ASN B 1 225 ? -12.992 -19.203 -4.777 1 96.38 225 ASN B O 1
ATOM 4366 N N . LEU B 1 226 ? -13.812 -17.094 -4.469 1 97.69 226 LEU B N 1
ATOM 4367 C CA . LEU B 1 226 ? -12.633 -16.5 -5.082 1 97.69 226 LEU B CA 1
ATOM 4368 C C . LEU B 1 226 ? -11.445 -16.547 -4.129 1 97.69 226 LEU B C 1
ATOM 4370 O O . LEU B 1 226 ? -11.547 -16.109 -2.977 1 97.69 226 LEU B O 1
ATOM 4374 N N . LYS B 1 227 ? -10.352 -17.141 -4.574 1 98.38 227 LYS B N 1
ATOM 4375 C CA . LYS B 1 227 ? -9.109 -17.188 -3.805 1 98.38 227 LYS B CA 1
ATOM 4376 C C . LYS B 1 227 ? -8.117 -16.141 -4.312 1 98.38 227 LYS B C 1
ATOM 4378 O O . LYS B 1 227 ? -8.016 -15.906 -5.52 1 98.38 227 LYS B O 1
ATOM 4383 N N . ILE B 1 228 ? -7.465 -15.508 -3.42 1 98.5 228 ILE B N 1
ATOM 4384 C CA . ILE B 1 228 ? -6.43 -14.531 -3.75 1 98.5 228 ILE B CA 1
ATOM 4385 C C . ILE B 1 228 ? -5.148 -14.859 -2.99 1 98.5 228 ILE B C 1
ATOM 4387 O O . ILE B 1 228 ? -5.156 -14.961 -1.761 1 98.5 228 ILE B O 1
ATOM 4391 N N . THR B 1 229 ? -4.031 -15.078 -3.684 1 98.81 229 THR B N 1
ATOM 4392 C CA . THR B 1 229 ? -2.734 -15.359 -3.076 1 98.81 229 THR B CA 1
ATOM 4393 C C . THR B 1 229 ? -1.726 -14.273 -3.438 1 98.81 229 THR B C 1
ATOM 4395 O O . THR B 1 229 ? -1.457 -14.031 -4.617 1 98.81 229 THR B O 1
ATOM 4398 N N . LEU B 1 230 ? -1.223 -13.586 -2.465 1 98.75 230 LEU B N 1
ATOM 4399 C CA . LEU B 1 230 ? -0.117 -12.656 -2.674 1 98.75 230 LEU B CA 1
ATOM 4400 C C . LEU B 1 230 ? 1.222 -13.336 -2.404 1 98.75 230 LEU B C 1
ATOM 4402 O O . LEU B 1 230 ? 1.456 -13.836 -1.304 1 98.75 230 LEU B O 1
ATOM 4406 N N . LEU B 1 231 ? 2.068 -13.43 -3.416 1 98.88 231 LEU B N 1
ATOM 4407 C CA . LEU B 1 231 ? 3.418 -13.969 -3.312 1 98.88 231 LEU B CA 1
ATOM 4408 C C . LEU B 1 231 ? 4.426 -12.867 -3.018 1 98.88 231 LEU B C 1
ATOM 4410 O O . LEU B 1 231 ? 4.562 -11.922 -3.797 1 98.88 231 LEU B O 1
ATOM 4414 N N . CYS B 1 232 ? 5.152 -12.984 -1.907 1 98.75 232 CYS B N 1
ATOM 4415 C CA . CYS B 1 232 ? 6.012 -11.898 -1.458 1 98.75 232 CYS B CA 1
ATOM 4416 C C . CYS B 1 232 ? 7.457 -12.359 -1.331 1 98.75 232 CYS B C 1
ATOM 4418 O O . CYS B 1 232 ? 7.953 -12.555 -0.221 1 98.75 232 CYS B O 1
ATOM 4420 N N . PRO B 1 233 ? 8.172 -12.406 -2.441 1 98.38 233 PRO B N 1
ATOM 4421 C CA . PRO B 1 233 ? 9.586 -12.773 -2.381 1 98.38 233 PRO B CA 1
ATOM 4422 C C . PRO B 1 233 ? 10.469 -11.633 -1.872 1 98.38 233 PRO B C 1
ATOM 4424 O O . PRO B 1 233 ? 10.141 -10.461 -2.061 1 98.38 233 PRO B O 1
ATOM 4427 N N . GLY B 1 234 ? 11.508 -12.031 -1.165 1 97.19 234 GLY B N 1
ATOM 4428 C CA . GLY B 1 234 ? 12.648 -11.141 -0.962 1 97.19 234 GLY B CA 1
ATOM 4429 C C . GLY B 1 234 ? 13.625 -11.148 -2.123 1 97.19 234 GLY B C 1
ATOM 4430 O O . GLY B 1 234 ? 13.227 -11.352 -3.273 1 97.19 234 GLY B O 1
ATOM 4431 N N . PRO B 1 235 ? 14.875 -10.922 -1.884 1 95.25 235 PRO B N 1
ATOM 4432 C CA . PRO B 1 235 ? 15.867 -10.93 -2.959 1 95.25 235 PRO B CA 1
ATOM 4433 C C . PRO B 1 235 ? 16.031 -12.312 -3.592 1 95.25 235 PRO B C 1
ATOM 4435 O O . PRO B 1 235 ? 16.266 -13.297 -2.883 1 95.25 235 PRO B O 1
ATOM 4438 N N . VAL B 1 236 ? 15.914 -12.352 -4.875 1 95.94 236 VAL B N 1
ATOM 4439 C CA . VAL B 1 236 ? 16.062 -13.578 -5.652 1 95.94 236 VAL B CA 1
ATOM 4440 C C . VAL B 1 236 ? 17.109 -13.375 -6.746 1 95.94 236 VAL B C 1
ATOM 4442 O O . VAL B 1 236 ? 17.219 -12.289 -7.312 1 95.94 236 VAL B O 1
ATOM 4445 N N . HIS B 1 237 ? 17.844 -14.43 -7.039 1 93.06 237 HIS B N 1
ATOM 4446 C CA . HIS B 1 237 ? 18.844 -14.391 -8.094 1 93.06 237 HIS B CA 1
ATOM 4447 C C . HIS B 1 237 ? 18.203 -14.391 -9.477 1 93.06 237 HIS B C 1
ATOM 4449 O O . HIS B 1 237 ? 18.016 -15.453 -10.07 1 93.06 237 HIS B O 1
ATOM 4455 N N . THR B 1 238 ? 17.875 -13.211 -9.945 1 90.25 238 THR B N 1
ATOM 4456 C CA . THR B 1 238 ? 17.312 -13.008 -11.281 1 90.25 238 THR B CA 1
ATOM 4457 C C . THR B 1 238 ? 17.875 -11.734 -11.906 1 90.25 238 THR B C 1
ATOM 4459 O O . THR B 1 238 ? 18.641 -11.008 -11.273 1 90.25 238 THR B O 1
ATOM 4462 N N . ALA B 1 239 ? 17.531 -11.508 -13.125 1 86.62 239 ALA B N 1
ATOM 4463 C CA . ALA B 1 239 ? 17.953 -10.289 -13.812 1 86.62 239 ALA B CA 1
ATOM 4464 C C . ALA B 1 239 ? 17.125 -9.094 -13.359 1 86.62 239 ALA B C 1
ATOM 4466 O O . ALA B 1 239 ? 17.219 -8 -13.922 1 86.62 239 ALA B O 1
ATOM 4467 N N . PHE B 1 240 ? 16.406 -9.289 -12.305 1 84.88 240 PHE B N 1
ATOM 4468 C CA . PHE B 1 240 ? 15.43 -8.312 -11.836 1 84.88 240 PHE B CA 1
ATOM 4469 C C . PHE B 1 240 ? 16.125 -7.008 -11.445 1 84.88 240 PHE B C 1
ATOM 4471 O O . PHE B 1 240 ? 15.641 -5.922 -11.781 1 84.88 240 PHE B O 1
ATOM 4478 N N . LEU B 1 241 ? 17.281 -7.09 -10.844 1 84.06 241 LEU B N 1
ATOM 4479 C CA . LEU B 1 241 ? 18.016 -5.902 -10.43 1 84.06 241 LEU B CA 1
ATOM 4480 C C . LEU B 1 241 ? 18.531 -5.129 -11.641 1 84.06 241 LEU B C 1
ATOM 4482 O O . LEU B 1 241 ? 18.375 -3.906 -11.711 1 84.06 241 LEU B O 1
ATOM 4486 N N . ALA B 1 242 ? 19.078 -5.824 -12.578 1 88.12 242 ALA B N 1
ATOM 4487 C CA . ALA B 1 242 ? 19.641 -5.184 -13.758 1 88.12 242 ALA B CA 1
ATOM 4488 C C . ALA B 1 242 ? 18.562 -4.473 -14.578 1 88.12 242 ALA B C 1
ATOM 4490 O O . ALA B 1 242 ? 18.828 -3.434 -15.188 1 88.12 242 ALA B O 1
ATOM 4491 N N . GLU B 1 243 ? 17.359 -5.016 -14.531 1 89.94 243 GLU B N 1
ATOM 4492 C CA . GLU B 1 243 ? 16.266 -4.496 -15.344 1 89.94 243 GLU B CA 1
ATOM 4493 C C . GLU B 1 243 ? 15.492 -3.414 -14.594 1 89.94 243 GLU B C 1
ATOM 4495 O O . GLU B 1 243 ? 14.531 -2.852 -15.125 1 89.94 243 GLU B O 1
ATOM 4500 N N . SER B 1 244 ? 15.945 -3.031 -13.398 1 91.81 244 SER B N 1
ATOM 4501 C CA . SER B 1 244 ? 15.242 -2.064 -12.555 1 91.81 244 SER B CA 1
ATOM 4502 C C . SER B 1 244 ? 15.234 -0.68 -13.195 1 91.81 244 SER B C 1
ATOM 4504 O O . SER B 1 244 ? 16.188 -0.294 -13.867 1 91.81 244 SER B O 1
ATOM 4506 N N . PHE B 1 245 ? 14.102 0.022 -12.883 1 93.19 245 PHE B N 1
ATOM 4507 C CA . PHE B 1 245 ? 14.109 1.458 -13.141 1 93.19 245 PHE B CA 1
ATOM 4508 C C . PHE B 1 245 ? 15.102 2.166 -12.227 1 93.19 245 PHE B C 1
ATOM 4510 O O . PHE B 1 245 ? 15.453 1.654 -11.164 1 93.19 245 PHE B O 1
ATOM 4517 N N . THR B 1 246 ? 15.594 3.283 -12.727 1 95.56 246 THR B N 1
ATOM 4518 C CA . THR B 1 246 ? 16.281 4.23 -11.852 1 95.56 246 THR B CA 1
ATOM 4519 C C . THR B 1 246 ? 15.359 5.395 -11.492 1 95.56 246 THR B C 1
ATOM 4521 O O . THR B 1 246 ? 14.148 5.215 -11.359 1 95.56 246 THR B O 1
ATOM 4524 N N . GLY B 1 247 ? 15.906 6.516 -11.203 1 95.5 247 GLY B N 1
ATOM 4525 C CA . GLY B 1 247 ? 15.117 7.719 -10.992 1 95.5 247 GLY B CA 1
ATOM 4526 C C . GLY B 1 247 ? 14.93 8.539 -12.258 1 95.5 247 GLY B C 1
ATOM 4527 O O . GLY B 1 247 ? 14.227 9.547 -12.25 1 95.5 247 GLY B O 1
ATOM 4528 N N . VAL B 1 248 ? 15.531 8.055 -13.359 1 95.75 248 VAL B N 1
ATOM 4529 C CA . VAL B 1 248 ? 15.547 8.781 -14.625 1 95.75 248 VAL B CA 1
ATOM 4530 C C . VAL B 1 248 ? 14.805 7.98 -15.695 1 95.75 248 VAL B C 1
ATOM 4532 O O . VAL B 1 248 ? 15.102 6.809 -15.922 1 95.75 248 VAL B O 1
ATOM 4535 N N . PRO B 1 249 ? 13.836 8.609 -16.359 1 95.56 249 PRO B N 1
ATOM 4536 C CA . PRO B 1 249 ? 13.07 7.895 -17.391 1 95.56 249 PRO B CA 1
ATOM 4537 C C . PRO B 1 249 ? 13.953 7.266 -18.453 1 95.56 249 PRO B C 1
ATOM 4539 O O . PRO B 1 249 ? 14.891 7.906 -18.938 1 95.56 249 PRO B O 1
ATOM 4542 N N . GLY B 1 250 ? 13.648 6.059 -18.812 1 92.12 250 GLY B N 1
ATOM 4543 C CA . GLY B 1 250 ? 14.32 5.391 -19.922 1 92.12 250 GLY B CA 1
ATOM 4544 C C . GLY B 1 250 ? 15.617 4.719 -19.5 1 92.12 250 GLY B C 1
ATOM 4545 O O . GLY B 1 250 ? 16.219 3.979 -20.281 1 92.12 250 GLY B O 1
ATOM 4546 N N . GLU B 1 251 ? 16.047 4.988 -18.234 1 92.69 251 GLU B N 1
ATOM 4547 C CA . GLU B 1 251 ? 17.312 4.422 -17.766 1 92.69 251 GLU B CA 1
ATOM 4548 C C . GLU B 1 251 ? 17.078 3.119 -17 1 92.69 251 GLU B C 1
ATOM 4550 O O . GLU B 1 251 ? 16.109 3.006 -16.234 1 92.69 251 GLU B O 1
ATOM 4555 N N . LYS B 1 252 ? 17.953 2.143 -17.266 1 91.88 252 LYS B N 1
ATOM 4556 C CA . LYS B 1 252 ? 17.984 0.913 -16.469 1 91.88 252 LYS B CA 1
ATOM 4557 C C . LYS B 1 252 ? 19.109 0.951 -15.445 1 91.88 252 LYS B C 1
ATOM 4559 O O . LYS B 1 252 ? 20.125 1.619 -15.656 1 91.88 252 LYS B O 1
ATOM 4564 N N . PHE B 1 253 ? 18.938 0.291 -14.383 1 89.25 253 PHE B N 1
ATOM 4565 C CA . PHE B 1 253 ? 19.953 0.281 -13.328 1 89.25 253 PHE B CA 1
ATOM 4566 C C . PHE B 1 253 ? 21.203 -0.457 -13.781 1 89.25 253 PHE B C 1
ATOM 4568 O O . PHE B 1 253 ? 22.328 -0.031 -13.492 1 89.25 253 PHE B O 1
ATOM 4575 N N . ASN B 1 254 ? 21.109 -1.581 -14.477 1 87.06 254 ASN B N 1
ATOM 4576 C CA . ASN B 1 254 ? 22.141 -2.32 -15.203 1 87.06 254 ASN B CA 1
ATOM 4577 C C . ASN B 1 254 ? 23.219 -2.854 -14.266 1 87.06 254 ASN B C 1
ATOM 4579 O O . ASN B 1 254 ? 24.391 -2.889 -14.617 1 87.06 254 ASN B O 1
ATOM 4583 N N . GLN B 1 255 ? 22.938 -3.051 -13.039 1 85.25 255 GLN B N 1
ATOM 4584 C CA . GLN B 1 255 ? 23.828 -3.758 -12.125 1 85.25 255 GLN B CA 1
ATOM 4585 C C . GLN B 1 255 ? 23.391 -5.207 -11.938 1 85.25 255 GLN B C 1
ATOM 4587 O O . GLN B 1 255 ? 22.203 -5.48 -11.758 1 85.25 255 GLN B O 1
ATOM 4592 N N . THR B 1 256 ? 24.359 -6.055 -12.023 1 83.5 256 THR B N 1
ATOM 4593 C CA . THR B 1 256 ? 24.047 -7.477 -11.961 1 83.5 256 THR B CA 1
ATOM 4594 C C . THR B 1 256 ? 24.281 -8.016 -10.555 1 83.5 256 THR B C 1
ATOM 4596 O O . THR B 1 256 ? 25.094 -7.465 -9.797 1 83.5 256 THR B O 1
ATOM 4599 N N . VAL B 1 257 ? 23.562 -9.039 -10.273 1 83.81 257 VAL B N 1
ATOM 4600 C CA . VAL B 1 257 ? 23.719 -9.766 -9.023 1 83.81 257 VAL B CA 1
ATOM 4601 C C . VAL B 1 257 ? 24.922 -10.703 -9.125 1 83.81 257 VAL B C 1
ATOM 4603 O O . VAL B 1 257 ? 25.188 -11.281 -10.188 1 83.81 257 VAL B O 1
ATOM 4606 N N . GLN B 1 258 ? 25.625 -10.734 -8.023 1 83.88 258 GLN B N 1
ATOM 4607 C CA . GLN B 1 258 ? 26.75 -11.664 -7.969 1 83.88 258 GLN B CA 1
ATOM 4608 C C . GLN B 1 258 ? 26.328 -13.008 -7.371 1 83.88 258 GLN B C 1
ATOM 4610 O O . GLN B 1 258 ? 25.391 -13.07 -6.57 1 83.88 258 GLN B O 1
ATOM 4615 N N . GLU B 1 259 ? 27 -13.984 -7.723 1 82.75 259 GLU B N 1
ATOM 4616 C CA . GLU B 1 259 ? 26.703 -15.328 -7.227 1 82.75 259 GLU B CA 1
ATOM 4617 C C . GLU B 1 259 ? 26.859 -15.398 -5.711 1 82.75 259 GLU B C 1
ATOM 4619 O O . GLU B 1 259 ? 26.172 -16.172 -5.047 1 82.75 259 GLU B O 1
ATOM 4624 N 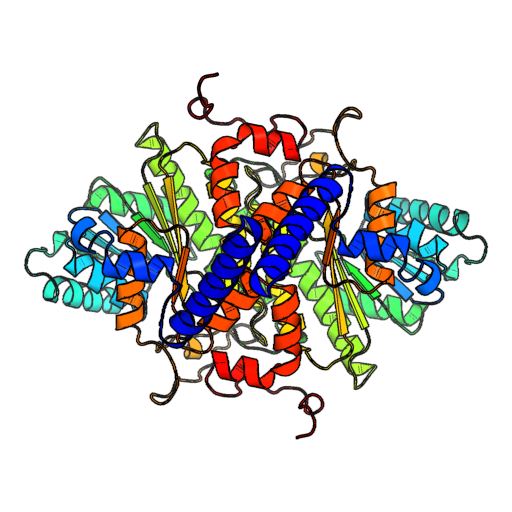N . THR B 1 260 ? 27.672 -14.539 -5.152 1 83.94 260 THR B N 1
ATOM 4625 C CA . THR B 1 260 ? 27.969 -14.562 -3.727 1 83.94 260 THR B CA 1
ATOM 4626 C C . THR B 1 260 ? 26.922 -13.805 -2.932 1 83.94 260 THR B C 1
ATOM 4628 O O . THR B 1 260 ? 26.891 -13.875 -1.7 1 83.94 260 THR B O 1
ATOM 4631 N N . ASP B 1 261 ? 26.078 -13.242 -3.758 1 88.25 261 ASP B N 1
ATOM 4632 C CA . ASP B 1 261 ? 25.047 -12.484 -3.066 1 88.25 261 ASP B CA 1
ATOM 4633 C C . ASP B 1 261 ? 24.109 -13.414 -2.295 1 88.25 261 ASP B C 1
ATOM 4635 O O . ASP B 1 261 ? 23.781 -14.5 -2.768 1 88.25 261 ASP B O 1
ATOM 4639 N N . LYS B 1 262 ? 23.797 -13.062 -1.112 1 89.25 262 LYS B N 1
ATOM 4640 C CA . LYS B 1 262 ? 22.859 -13.836 -0.299 1 89.25 262 LYS B CA 1
ATOM 4641 C C . LYS B 1 262 ? 21.438 -13.648 -0.791 1 89.25 262 LYS B C 1
ATOM 4643 O O . LYS B 1 262 ? 20.688 -12.82 -0.261 1 89.25 262 LYS B O 1
ATOM 4648 N N . ARG B 1 263 ? 21.047 -14.391 -1.785 1 93.81 263 ARG B N 1
ATOM 4649 C CA . ARG B 1 263 ? 19.734 -14.344 -2.418 1 93.81 263 ARG B CA 1
ATOM 4650 C C . ARG B 1 263 ? 19.172 -15.742 -2.613 1 93.81 263 ARG B C 1
ATOM 4652 O O . ARG B 1 263 ? 19.922 -16.719 -2.742 1 93.81 263 ARG B O 1
ATOM 4659 N N . MET B 1 264 ? 17.922 -15.828 -2.611 1 96.75 264 MET B N 1
ATOM 4660 C CA . MET B 1 264 ? 17.266 -17.078 -2.922 1 96.75 264 MET B CA 1
ATOM 4661 C C . MET B 1 264 ? 17.375 -17.406 -4.406 1 96.75 264 MET B C 1
ATOM 4663 O O . MET B 1 264 ? 17.344 -16.516 -5.25 1 96.75 264 MET B O 1
ATOM 4667 N N . THR B 1 265 ? 17.516 -18.688 -4.711 1 96.81 265 THR B N 1
ATOM 4668 C CA . THR B 1 265 ? 17.547 -19.078 -6.117 1 96.81 265 THR B CA 1
ATOM 4669 C C . THR B 1 265 ? 16.156 -19 -6.73 1 96.81 265 THR B C 1
ATOM 4671 O O . THR B 1 265 ? 15.156 -19.203 -6.043 1 96.81 265 THR B O 1
ATOM 4674 N N . PRO B 1 266 ? 16.094 -18.688 -8.039 1 97.12 266 PRO B N 1
ATOM 4675 C CA . PRO B 1 266 ? 14.781 -18.672 -8.688 1 97.12 266 PRO B CA 1
ATOM 4676 C C . PRO B 1 266 ? 14.07 -20.016 -8.609 1 97.12 266 PRO B C 1
ATOM 4678 O O . PRO B 1 266 ? 12.836 -20.078 -8.539 1 97.12 266 PRO B O 1
ATOM 4681 N N . GLU B 1 267 ? 14.805 -21.109 -8.602 1 97.81 267 GLU B N 1
ATOM 4682 C CA . GLU B 1 267 ? 14.25 -22.469 -8.5 1 97.81 267 GLU B CA 1
ATOM 4683 C C . GLU B 1 267 ? 13.5 -22.656 -7.188 1 97.81 267 GLU B C 1
ATOM 4685 O O . GLU B 1 267 ? 12.352 -23.109 -7.18 1 97.81 267 GLU B O 1
ATOM 4690 N N . ARG B 1 268 ? 14.18 -22.25 -6.102 1 98.31 268 ARG B N 1
ATOM 4691 C CA . ARG B 1 268 ? 13.57 -22.391 -4.785 1 98.31 268 ARG B CA 1
ATOM 4692 C C . ARG B 1 268 ? 12.359 -21.469 -4.637 1 98.31 268 ARG B C 1
ATOM 4694 O O . ARG B 1 268 ? 11.32 -21.875 -4.117 1 98.31 268 ARG B O 1
ATOM 4701 N N . CYS B 1 269 ? 12.508 -20.266 -5.105 1 98.62 269 CYS B N 1
ATOM 4702 C CA . CYS B 1 269 ? 11.406 -19.312 -5.039 1 98.62 269 CYS B CA 1
ATOM 4703 C C . CYS B 1 269 ? 10.211 -19.812 -5.84 1 98.62 269 CYS B C 1
ATOM 4705 O O . CYS B 1 269 ? 9.078 -19.734 -5.371 1 98.62 269 CYS B O 1
ATOM 4707 N N . GLY B 1 270 ? 10.461 -20.312 -7.078 1 98.69 270 GLY B N 1
ATOM 4708 C CA . GLY B 1 270 ? 9.398 -20.859 -7.91 1 98.69 270 GLY B CA 1
ATOM 4709 C C . GLY B 1 270 ? 8.664 -22.016 -7.254 1 98.69 270 GLY B C 1
ATOM 4710 O O . GLY B 1 270 ? 7.438 -22.109 -7.363 1 98.69 270 GLY B O 1
ATOM 4711 N N . GLU B 1 271 ? 9.422 -22.844 -6.59 1 98.81 271 GLU B N 1
ATOM 4712 C CA . GLU B 1 271 ? 8.836 -23.969 -5.875 1 98.81 271 GLU B CA 1
ATOM 4713 C C . GLU B 1 271 ? 7.906 -23.484 -4.762 1 98.81 271 GLU B C 1
ATOM 4715 O O . GLU B 1 271 ? 6.781 -23.984 -4.629 1 98.81 271 GLU B O 1
ATOM 4720 N N . LEU B 1 272 ? 8.391 -22.547 -3.99 1 98.88 272 LEU B N 1
ATOM 4721 C CA . LEU B 1 272 ? 7.598 -22.016 -2.883 1 98.88 272 LEU B CA 1
ATOM 4722 C C . LEU B 1 272 ? 6.348 -21.312 -3.395 1 98.88 272 LEU B C 1
ATOM 4724 O O . LEU B 1 272 ? 5.277 -21.438 -2.801 1 98.88 272 LEU B O 1
ATOM 4728 N N . CYS B 1 273 ? 6.465 -20.609 -4.516 1 98.88 273 CYS B N 1
ATOM 4729 C CA . CYS B 1 273 ? 5.309 -19.969 -5.125 1 98.88 273 CYS B CA 1
ATOM 4730 C C . CYS B 1 273 ? 4.273 -21 -5.551 1 98.88 273 CYS B C 1
ATOM 4732 O O . CYS B 1 273 ? 3.078 -20.828 -5.316 1 98.88 273 CYS B O 1
ATOM 4734 N N . ALA B 1 274 ? 4.734 -22.109 -6.152 1 98.94 274 ALA B N 1
ATOM 4735 C CA . ALA B 1 274 ? 3.83 -23.172 -6.594 1 98.94 274 ALA B CA 1
ATOM 4736 C C . ALA B 1 274 ? 3.098 -23.797 -5.41 1 98.94 274 ALA B C 1
ATOM 4738 O O . ALA B 1 274 ? 1.9 -24.078 -5.492 1 98.94 274 ALA B O 1
ATOM 4739 N N . ILE B 1 275 ? 3.834 -23.984 -4.32 1 98.94 275 ILE B N 1
ATOM 4740 C CA . ILE B 1 275 ? 3.24 -24.547 -3.113 1 98.94 275 ILE B CA 1
ATOM 4741 C C . ILE B 1 275 ? 2.176 -23.594 -2.572 1 98.94 275 ILE B C 1
ATOM 4743 O O . ILE B 1 275 ? 1.08 -24.016 -2.201 1 98.94 275 ILE B O 1
ATOM 4747 N N . ALA B 1 276 ? 2.479 -22.297 -2.555 1 98.94 276 ALA B N 1
ATOM 4748 C CA . ALA B 1 276 ? 1.529 -21.297 -2.064 1 98.94 276 ALA B CA 1
ATOM 4749 C C . ALA B 1 276 ? 0.249 -21.312 -2.896 1 98.94 276 ALA B C 1
ATOM 4751 O O . ALA B 1 276 ? -0.854 -21.219 -2.35 1 98.94 276 ALA B O 1
ATOM 4752 N N . ILE B 1 277 ? 0.387 -21.422 -4.195 1 98.88 277 ILE B N 1
ATOM 4753 C CA . ILE B 1 277 ? -0.75 -21.406 -5.109 1 98.88 277 ILE B CA 1
ATOM 4754 C C . ILE B 1 277 ? -1.565 -22.688 -4.938 1 98.88 277 ILE B C 1
ATOM 4756 O O . ILE B 1 277 ? -2.791 -22.641 -4.816 1 98.88 277 ILE B O 1
ATOM 4760 N N . ALA B 1 278 ? -0.893 -23.844 -4.871 1 98.88 278 ALA B N 1
ATOM 4761 C CA . ALA B 1 278 ? -1.574 -25.125 -4.723 1 98.88 278 ALA B CA 1
ATOM 4762 C C . ALA B 1 278 ? -2.387 -25.172 -3.434 1 98.88 278 ALA B C 1
ATOM 4764 O O . ALA B 1 278 ? -3.439 -25.812 -3.379 1 98.88 278 ALA B O 1
ATOM 4765 N N . ASN B 1 279 ? -1.881 -24.453 -2.445 1 98.81 279 ASN B N 1
ATOM 4766 C CA . ASN B 1 279 ? -2.535 -24.469 -1.141 1 98.81 279 ASN B CA 1
ATOM 4767 C C . ASN B 1 279 ? -3.438 -23.266 -0.95 1 98.81 279 ASN B C 1
ATOM 4769 O O . ASN B 1 279 ? -3.992 -23.062 0.131 1 98.81 279 ASN B O 1
ATOM 4773 N N . GLU B 1 280 ? -3.549 -22.391 -1.994 1 98.44 280 GLU B N 1
ATOM 4774 C CA . GLU B 1 280 ? -4.41 -21.203 -1.982 1 98.44 280 GLU B CA 1
ATOM 4775 C C . GLU B 1 280 ? -4.148 -20.344 -0.753 1 98.44 280 GLU B C 1
ATOM 4777 O O . GLU B 1 280 ? -5.086 -19.938 -0.058 1 98.44 280 GLU B O 1
ATOM 4782 N N . LEU B 1 281 ? -2.881 -20.172 -0.472 1 98.06 281 LEU B N 1
ATOM 4783 C CA . LEU B 1 281 ? -2.516 -19.391 0.711 1 98.06 281 LEU B CA 1
ATOM 4784 C C . LEU B 1 281 ? -2.912 -17.938 0.547 1 98.06 281 LEU B C 1
ATOM 4786 O O . LEU B 1 281 ? -2.875 -17.391 -0.562 1 98.06 281 LEU B O 1
ATOM 4790 N N . TYR B 1 282 ? -3.242 -17.281 1.654 1 96.19 282 TYR B N 1
ATOM 4791 C CA . TYR B 1 282 ? -3.561 -15.859 1.676 1 96.19 282 TYR B CA 1
ATOM 4792 C C . TYR B 1 282 ? -2.369 -15.031 1.218 1 96.19 282 TYR B C 1
ATOM 4794 O O . TYR B 1 282 ? -2.514 -14.125 0.388 1 96.19 282 TYR B O 1
ATOM 4802 N N . GLU B 1 283 ? -1.318 -15.32 1.789 1 97 283 GLU B N 1
ATOM 4803 C CA . GLU B 1 283 ? -0.042 -14.664 1.527 1 97 283 GLU B CA 1
ATOM 4804 C C . GLU B 1 283 ? 1.128 -15.617 1.77 1 97 283 GLU B C 1
ATOM 4806 O O . GLU B 1 283 ? 1.055 -16.5 2.633 1 97 283 GLU B O 1
ATOM 4811 N N . GLY B 1 284 ? 2.209 -15.555 0.929 1 98.31 284 GLY B N 1
ATOM 4812 C CA . GLY B 1 284 ? 3.441 -16.297 1.138 1 98.31 284 GLY B CA 1
ATOM 4813 C C . GLY B 1 284 ? 4.68 -15.422 1.097 1 98.31 284 GLY B C 1
ATOM 4814 O O . GLY B 1 284 ? 4.941 -14.758 0.095 1 98.31 284 GLY B O 1
ATOM 4815 N N . TRP B 1 285 ? 5.418 -15.391 2.227 1 98.25 285 TRP B N 1
ATOM 4816 C CA . TRP B 1 285 ? 6.68 -14.664 2.293 1 98.25 285 TRP B CA 1
ATOM 4817 C C . TRP B 1 285 ? 7.863 -15.602 2.064 1 98.25 285 TRP B C 1
ATOM 4819 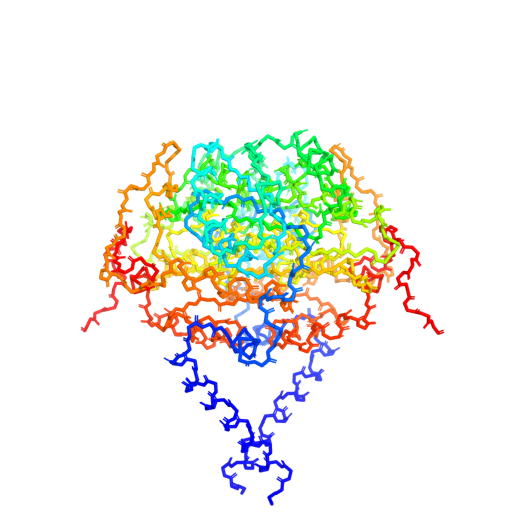O O . TRP B 1 285 ? 7.949 -16.656 2.682 1 98.25 285 TRP B O 1
ATOM 4829 N N . MET B 1 286 ? 8.727 -15.25 1.128 1 98.25 286 MET B N 1
ATOM 4830 C CA . MET B 1 286 ? 9.891 -16.062 0.778 1 98.25 286 MET B CA 1
ATOM 4831 C C . MET B 1 286 ? 11.164 -15.219 0.845 1 98.25 286 MET B C 1
ATOM 4833 O O . MET B 1 286 ? 11.422 -14.398 -0.034 1 98.25 286 MET B O 1
ATOM 4837 N N . ALA B 1 287 ? 11.945 -15.461 1.774 1 96.75 287 ALA B N 1
ATOM 4838 C CA . ALA B 1 287 ? 13.18 -14.711 1.938 1 96.75 287 ALA B CA 1
ATOM 4839 C C . ALA B 1 287 ? 14.156 -15.445 2.855 1 96.75 287 ALA B C 1
ATOM 4841 O O . ALA B 1 287 ? 13.734 -16.219 3.715 1 96.75 287 ALA B O 1
ATOM 4842 N N . LEU B 1 288 ? 15.414 -15.148 2.684 1 95.56 288 LEU B N 1
ATOM 4843 C CA . LEU B 1 288 ? 16.453 -15.742 3.521 1 95.56 288 LEU B CA 1
ATOM 4844 C C . LEU B 1 288 ? 16.672 -14.914 4.781 1 95.56 288 LEU B C 1
ATOM 4846 O O . LEU B 1 288 ? 16.297 -13.734 4.832 1 95.56 288 LEU B O 1
ATOM 4850 N N . PHE B 1 289 ? 17.234 -15.531 5.789 1 93.75 289 PHE B N 1
ATOM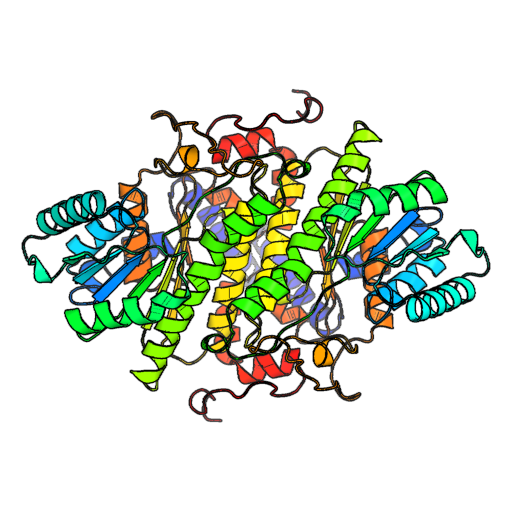 4851 C CA . PHE B 1 289 ? 17.688 -14.828 6.98 1 93.75 289 PHE B CA 1
ATOM 4852 C C . PHE B 1 289 ? 18.672 -13.727 6.617 1 93.75 289 PHE B C 1
ATOM 4854 O O . PHE B 1 289 ? 19.547 -13.93 5.777 1 93.75 289 PHE B O 1
ATOM 4861 N N . PRO B 1 290 ? 18.609 -12.602 7.148 1 93.19 290 PRO B N 1
ATOM 4862 C CA . PRO B 1 290 ? 17.781 -12.195 8.281 1 93.19 290 PRO B CA 1
ATOM 4863 C C . PRO B 1 290 ? 16.531 -11.438 7.855 1 93.19 290 PRO B C 1
ATOM 4865 O O . PRO B 1 290 ? 15.883 -10.781 8.68 1 93.19 290 PRO B O 1
ATOM 4868 N N . ILE B 1 291 ? 16.156 -11.492 6.602 1 93.19 291 ILE B N 1
ATOM 4869 C CA . ILE B 1 291 ? 15.055 -10.688 6.082 1 93.19 291 ILE B CA 1
ATOM 4870 C C . ILE B 1 291 ? 13.734 -11.164 6.672 1 93.19 291 ILE B C 1
ATOM 4872 O O . ILE B 1 291 ? 12.906 -10.359 7.105 1 93.19 291 ILE B O 1
ATOM 4876 N N . LEU B 1 292 ? 13.562 -12.438 6.754 1 94.12 292 LEU B N 1
ATOM 4877 C CA . LEU B 1 292 ? 12.289 -12.992 7.18 1 94.12 292 LEU B CA 1
ATOM 4878 C C . LEU B 1 292 ? 11.953 -12.57 8.609 1 94.12 292 LEU B C 1
ATOM 4880 O O . LEU B 1 292 ? 10.859 -12.055 8.867 1 94.12 292 LEU B O 1
ATOM 4884 N N . PRO B 1 293 ? 12.914 -12.688 9.617 1 92.06 293 PRO B N 1
ATOM 4885 C CA . PRO B 1 293 ? 12.609 -12.203 10.969 1 92.06 293 PRO B CA 1
ATOM 4886 C C . PRO B 1 293 ? 12.297 -10.711 11 1 92.06 293 PRO B C 1
ATOM 4888 O O . PRO B 1 293 ? 11.484 -10.266 11.812 1 92.06 293 PRO B O 1
ATOM 4891 N N . VAL B 1 294 ? 12.945 -9.984 10.164 1 90.19 294 VAL B N 1
ATOM 4892 C CA . VAL B 1 294 ? 12.711 -8.547 10.109 1 90.19 294 VAL B CA 1
ATOM 4893 C C . VAL B 1 294 ? 11.281 -8.273 9.641 1 90.19 294 VAL B C 1
ATOM 4895 O O . VAL B 1 294 ? 10.594 -7.422 10.211 1 90.19 294 VAL B O 1
ATOM 4898 N N . VAL B 1 295 ? 10.836 -8.977 8.641 1 92.06 295 VAL B N 1
ATOM 4899 C CA . VAL B 1 295 ? 9.477 -8.805 8.125 1 92.06 295 VAL B CA 1
ATOM 4900 C C . VAL B 1 295 ? 8.461 -9.164 9.203 1 92.06 295 VAL B C 1
ATOM 4902 O O . VAL B 1 295 ? 7.469 -8.461 9.398 1 92.06 295 VAL B O 1
ATOM 4905 N N . TYR B 1 296 ? 8.703 -10.297 9.945 1 92.31 296 TYR B N 1
ATOM 4906 C CA . TYR B 1 296 ? 7.812 -10.695 11.031 1 92.31 296 TYR B CA 1
ATOM 4907 C C . TYR B 1 296 ? 7.738 -9.609 12.102 1 92.31 296 TYR B C 1
ATOM 4909 O O . TYR B 1 296 ? 6.652 -9.297 12.594 1 92.31 296 TYR B O 1
ATOM 4917 N N . LEU B 1 297 ? 8.875 -9.078 12.406 1 88.94 297 LEU B N 1
ATOM 4918 C CA . LEU B 1 297 ? 8.93 -8.039 13.43 1 88.94 297 LEU B CA 1
ATOM 4919 C C . LEU B 1 297 ? 8.172 -6.797 12.984 1 88.94 297 LEU B C 1
ATOM 4921 O O . LEU B 1 297 ? 7.375 -6.238 13.742 1 88.94 297 LEU B O 1
ATOM 4925 N N . MET B 1 298 ? 8.352 -6.449 11.766 1 87.62 298 MET B N 1
ATOM 4926 C CA . MET B 1 298 ? 7.746 -5.227 11.25 1 87.62 298 MET B CA 1
ATOM 4927 C C . MET B 1 298 ? 6.238 -5.398 11.078 1 87.62 298 MET B C 1
ATOM 4929 O O . MET B 1 298 ? 5.48 -4.434 11.219 1 87.62 298 MET B O 1
ATOM 4933 N N . THR B 1 299 ? 5.828 -6.602 10.797 1 87.56 299 THR B N 1
ATOM 4934 C CA . THR B 1 299 ? 4.422 -6.859 10.523 1 87.56 299 THR B CA 1
ATOM 4935 C C . THR B 1 299 ? 3.645 -7.07 11.82 1 87.56 299 THR B C 1
ATOM 4937 O O . THR B 1 299 ? 2.559 -6.516 11.992 1 87.56 299 THR B O 1
ATOM 4940 N N . TYR B 1 300 ? 4.281 -7.762 12.805 1 86.56 300 TYR B N 1
ATOM 4941 C CA . TYR B 1 300 ? 3.498 -8.188 13.953 1 86.56 300 TYR B CA 1
ATOM 4942 C C . TYR B 1 300 ? 3.861 -7.375 15.195 1 86.56 300 TYR B C 1
ATOM 4944 O O . TYR B 1 300 ? 3.105 -7.34 16.172 1 86.56 300 TYR B O 1
ATOM 4952 N N . PHE B 1 301 ? 5.055 -6.734 15.156 1 86.25 301 PHE B N 1
ATOM 4953 C CA . PHE B 1 301 ? 5.504 -5.871 16.25 1 86.25 301 PHE B CA 1
ATOM 4954 C C . PHE B 1 301 ? 6.098 -4.578 15.695 1 86.25 301 PHE B C 1
ATOM 4956 O O . PHE B 1 301 ? 7.262 -4.266 15.961 1 86.25 301 PHE B O 1
ATOM 4963 N N . PRO B 1 302 ? 5.277 -3.801 15.039 1 83.81 302 PRO B N 1
ATOM 4964 C CA . PRO B 1 302 ? 5.812 -2.654 14.297 1 83.81 302 PRO B CA 1
ATOM 4965 C C . PRO B 1 302 ? 6.504 -1.639 15.203 1 83.81 302 PRO B C 1
ATOM 4967 O O . PRO B 1 302 ? 7.473 -0.997 14.789 1 83.81 302 PRO B O 1
ATOM 4970 N N . ASN B 1 303 ? 6.066 -1.428 16.422 1 83.31 303 ASN B N 1
ATOM 4971 C CA . ASN B 1 303 ? 6.738 -0.496 17.328 1 83.31 303 ASN B CA 1
ATOM 4972 C C . ASN B 1 303 ? 8.164 -0.943 17.641 1 83.31 303 ASN B C 1
ATOM 4974 O O . ASN B 1 303 ? 9.094 -0.133 17.609 1 83.31 303 ASN B O 1
ATOM 4978 N N . MET B 1 304 ? 8.297 -2.229 17.875 1 83.62 304 MET B N 1
ATOM 4979 C CA . MET B 1 304 ? 9.633 -2.773 18.109 1 83.62 304 MET B CA 1
ATOM 4980 C C . MET B 1 304 ? 10.453 -2.777 16.828 1 83.62 304 MET B C 1
ATOM 4982 O O . MET B 1 304 ? 11.664 -2.566 16.859 1 83.62 304 MET B O 1
ATOM 4986 N N . GLY B 1 305 ? 9.781 -3.121 15.781 1 85.88 305 GLY B N 1
ATOM 4987 C CA . GLY B 1 305 ? 10.445 -3.127 14.484 1 85.88 305 GLY B CA 1
ATOM 4988 C C . GLY B 1 305 ? 11.039 -1.78 14.117 1 85.88 305 GLY B C 1
ATOM 4989 O O . GLY B 1 305 ? 12.164 -1.71 13.609 1 85.88 305 GLY B O 1
ATOM 4990 N N . ARG B 1 306 ? 10.359 -0.788 14.43 1 84.94 306 ARG B N 1
ATOM 4991 C CA . ARG B 1 306 ? 10.812 0.559 14.094 1 84.94 306 ARG B CA 1
ATOM 4992 C C . ARG B 1 306 ? 12.062 0.923 14.891 1 84.94 306 ARG B C 1
ATOM 4994 O O . ARG B 1 306 ? 12.961 1.594 14.375 1 84.94 306 ARG B O 1
ATOM 5001 N N . ILE B 1 307 ? 12.117 0.486 16.078 1 84.62 307 ILE B N 1
ATOM 5002 C CA . ILE B 1 307 ? 13.289 0.725 16.906 1 84.62 307 ILE B CA 1
ATOM 5003 C C . ILE B 1 307 ? 14.492 -0.01 16.312 1 84.62 307 ILE B C 1
ATOM 5005 O O . ILE B 1 307 ? 15.586 0.553 16.203 1 84.62 307 ILE B O 1
ATOM 5009 N N . ILE B 1 308 ? 14.258 -1.173 15.883 1 83.31 308 ILE B N 1
ATOM 5010 C CA . ILE B 1 308 ? 15.336 -1.982 15.32 1 83.31 308 ILE B CA 1
ATOM 5011 C C . ILE B 1 308 ? 15.812 -1.362 14.008 1 83.31 308 ILE B C 1
ATOM 5013 O O . ILE B 1 308 ? 17.016 -1.316 13.742 1 83.31 308 ILE B O 1
ATOM 5017 N N . PHE B 1 309 ? 14.875 -0.883 13.203 1 84.94 309 PHE B N 1
ATOM 5018 C CA . PHE B 1 309 ? 15.234 -0.23 11.945 1 84.94 309 PHE B CA 1
ATOM 5019 C C . PHE B 1 309 ? 16.141 0.966 12.203 1 84.94 309 PHE B C 1
ATOM 5021 O O . PHE B 1 309 ? 17.094 1.2 11.445 1 84.94 309 PHE B O 1
ATOM 5028 N N . LYS B 1 310 ? 15.844 1.618 13.273 1 84.19 310 LYS B N 1
ATOM 5029 C CA . LYS B 1 310 ? 16.656 2.787 13.609 1 84.19 310 LYS B CA 1
ATOM 5030 C C . LYS B 1 310 ? 18.109 2.391 13.891 1 84.19 310 LYS B C 1
ATOM 5032 O O . LYS B 1 310 ? 19.031 3.127 13.547 1 84.19 310 LYS B O 1
ATOM 5037 N N . PHE B 1 311 ? 18.234 1.186 14.359 1 84.94 311 PHE B N 1
ATOM 5038 C CA . PHE B 1 311 ? 19.578 0.72 14.703 1 84.94 311 PHE B CA 1
ATOM 5039 C C . PHE B 1 311 ? 20.281 0.157 13.477 1 84.94 311 PHE B C 1
ATOM 5041 O O . PHE B 1 311 ? 21.5 0.271 13.352 1 84.94 311 PHE B O 1
ATOM 5048 N N . ILE B 1 312 ? 19.594 -0.397 12.57 1 83.5 312 ILE B N 1
ATOM 5049 C CA . ILE B 1 312 ? 20.172 -1.016 11.383 1 83.5 312 ILE B CA 1
ATOM 5050 C C . ILE B 1 312 ? 20.641 0.067 10.414 1 83.5 312 ILE B C 1
ATOM 5052 O O . ILE B 1 312 ? 21.75 -0.007 9.883 1 83.5 312 ILE B O 1
ATOM 5056 N N . GLY B 1 313 ? 19.844 1.127 10.203 1 87.12 313 GLY B N 1
ATOM 5057 C CA . GLY B 1 313 ? 20.188 2.244 9.344 1 87.12 313 GLY B CA 1
ATOM 5058 C C . GLY B 1 313 ? 19.953 1.963 7.875 1 87.12 313 GLY B C 1
ATOM 5059 O O . GLY B 1 313 ? 19.766 0.81 7.48 1 87.12 313 GLY B O 1
ATOM 5060 N N . PRO B 1 314 ? 20.016 2.943 7.051 1 86.81 314 PRO B N 1
ATOM 5061 C CA . PRO B 1 314 ? 19.641 2.807 5.641 1 86.81 314 PRO B CA 1
ATOM 5062 C C . PRO B 1 314 ? 20.672 2.025 4.832 1 86.81 314 PRO B C 1
ATOM 5064 O O . PRO B 1 314 ? 20.312 1.275 3.922 1 86.81 314 PRO B O 1
ATOM 5067 N N . ARG B 1 315 ? 21.922 2.143 5.152 1 86.94 315 ARG B N 1
ATOM 5068 C CA . ARG B 1 315 ? 22.969 1.436 4.422 1 86.94 315 ARG B CA 1
ATOM 5069 C C . ARG B 1 315 ? 22.844 -0.073 4.602 1 86.94 315 ARG B C 1
ATOM 5071 O O . ARG B 1 315 ? 22.922 -0.83 3.631 1 86.94 315 ARG B O 1
ATOM 5078 N N . GLN B 1 316 ? 22.625 -0.445 5.875 1 88.06 316 GLN B N 1
ATOM 5079 C CA . GLN B 1 316 ? 22.484 -1.869 6.16 1 88.06 316 GLN B CA 1
ATOM 5080 C C . GLN B 1 316 ? 21.203 -2.434 5.562 1 88.06 316 GLN B C 1
ATOM 5082 O O . GLN B 1 316 ? 21.172 -3.582 5.117 1 88.06 316 GLN B O 1
ATOM 5087 N N . LEU B 1 317 ? 20.25 -1.634 5.562 1 88.06 317 LEU B N 1
ATOM 5088 C CA . LEU B 1 317 ? 18.984 -2.07 4.953 1 88.06 317 LEU B CA 1
ATOM 5089 C C . LEU B 1 317 ? 19.156 -2.285 3.453 1 88.06 317 LEU B C 1
ATOM 5091 O O . LEU B 1 317 ? 18.594 -3.229 2.891 1 88.06 317 LEU B O 1
ATOM 5095 N N . GLN B 1 318 ? 19.906 -1.428 2.846 1 86.44 318 GLN B N 1
ATOM 5096 C CA . GLN B 1 318 ? 20.219 -1.582 1.426 1 86.44 318 GLN B CA 1
ATOM 5097 C C . GLN B 1 318 ? 21 -2.863 1.169 1 86.44 318 GLN B C 1
ATOM 5099 O O . GLN B 1 318 ? 20.766 -3.553 0.174 1 86.44 318 GLN B O 1
ATOM 5104 N N . LYS B 1 319 ? 21.859 -3.188 2.049 1 87.19 319 LYS B N 1
ATOM 5105 C CA . LYS B 1 319 ? 22.688 -4.387 1.904 1 87.19 319 LYS B CA 1
ATOM 5106 C C . LYS B 1 319 ? 21.844 -5.652 2.049 1 87.19 319 LYS B C 1
ATOM 5108 O O . LYS B 1 319 ? 22.109 -6.66 1.389 1 87.19 319 LYS B O 1
ATOM 5113 N N . LEU B 1 320 ? 20.906 -5.543 2.896 1 86.25 320 LEU B N 1
ATOM 5114 C CA . LEU B 1 320 ? 20.016 -6.684 3.062 1 86.25 320 LEU B CA 1
ATOM 5115 C C . LEU B 1 320 ? 19.266 -6.973 1.77 1 86.25 320 LEU B C 1
ATOM 5117 O O . LEU B 1 320 ? 19 -8.133 1.443 1 86.25 320 LEU B O 1
ATOM 5121 N N . ARG B 1 321 ? 18.984 -5.941 1.044 1 84.38 321 ARG B N 1
ATOM 5122 C CA . ARG B 1 321 ? 18.203 -6.086 -0.174 1 84.38 321 ARG B CA 1
ATOM 5123 C C . ARG B 1 321 ? 19.078 -6.402 -1.371 1 84.38 321 ARG B C 1
ATOM 5125 O O . ARG B 1 321 ? 18.766 -7.277 -2.178 1 84.38 321 ARG B O 1
ATOM 5132 N N . ASP B 1 322 ? 20.219 -5.688 -1.491 1 84.38 322 ASP B N 1
ATOM 5133 C CA . ASP B 1 322 ? 20.984 -5.727 -2.729 1 84.38 322 ASP B CA 1
ATOM 5134 C C . ASP B 1 322 ? 22.328 -6.414 -2.516 1 84.38 322 ASP B C 1
ATOM 5136 O O . ASP B 1 322 ? 23.109 -6.586 -3.461 1 84.38 322 ASP B O 1
ATOM 5140 N N . SER B 1 323 ? 22.641 -6.789 -1.271 1 83.88 323 SER B N 1
ATOM 5141 C CA . SER B 1 323 ? 23.891 -7.418 -0.865 1 83.88 323 SER B CA 1
ATOM 5142 C C . SER B 1 323 ? 25.062 -6.449 -0.992 1 83.88 323 SER B C 1
ATOM 5144 O O . SER B 1 323 ? 26.219 -6.844 -0.837 1 83.88 323 SER B O 1
ATOM 5146 N N . LYS B 1 324 ? 24.812 -5.203 -1.425 1 81.81 324 LYS B N 1
ATOM 5147 C CA . LYS B 1 324 ? 25.781 -4.113 -1.56 1 81.81 324 LYS B CA 1
ATOM 5148 C C . LYS B 1 324 ? 25.078 -2.756 -1.519 1 81.81 324 LYS B C 1
ATOM 5150 O O . LYS B 1 324 ? 23.844 -2.684 -1.53 1 81.81 324 LYS B O 1
ATOM 5155 N N . THR B 1 325 ? 25.906 -1.742 -1.39 1 83.25 325 THR B N 1
ATOM 5156 C CA . THR B 1 325 ? 25.344 -0.402 -1.521 1 83.25 325 THR B CA 1
ATOM 5157 C C . THR B 1 325 ? 25.141 -0.041 -2.99 1 83.25 325 THR B C 1
ATOM 5159 O O . THR B 1 325 ? 26.094 -0.002 -3.762 1 83.25 325 THR B O 1
ATOM 5162 N N . THR B 1 326 ? 23.938 0.169 -3.363 1 82.44 326 THR B N 1
ATOM 5163 C CA . THR B 1 326 ? 23.625 0.411 -4.766 1 82.44 326 THR B CA 1
ATOM 5164 C C . THR B 1 326 ? 23.297 1.884 -5.004 1 82.44 326 THR B C 1
ATOM 5166 O O . THR B 1 326 ? 23.438 2.381 -6.125 1 82.44 326 THR B O 1
ATOM 5169 N N . VAL B 1 327 ? 22.781 2.604 -4 1 84.44 327 VAL B N 1
ATOM 5170 C CA . VAL B 1 327 ? 22.5 4.035 -4.074 1 84.44 327 VAL B CA 1
ATOM 5171 C C . VAL B 1 327 ? 23.281 4.77 -2.979 1 84.44 327 VAL B C 1
ATOM 5173 O O . VAL B 1 327 ? 23.234 4.367 -1.812 1 84.44 327 VAL B O 1
ATOM 5176 N N . GLU B 1 328 ? 24.031 5.754 -3.322 1 80.25 328 GLU B N 1
ATOM 5177 C CA . GLU B 1 328 ? 24.859 6.48 -2.369 1 80.25 328 GLU B CA 1
ATOM 5178 C C . GLU B 1 328 ? 24.016 7.219 -1.341 1 80.25 328 GLU B C 1
ATOM 5180 O O . GLU B 1 328 ? 23.016 7.848 -1.693 1 80.25 328 GLU B O 1
ATOM 5185 N N . THR B 1 329 ? 24.406 6.902 -0.076 1 72.75 329 THR B N 1
ATOM 5186 C CA . THR B 1 329 ? 23.734 7.582 1.023 1 72.75 329 THR B CA 1
ATOM 5187 C C . THR B 1 329 ? 24.422 8.914 1.338 1 72.75 329 THR B C 1
ATOM 5189 O O . THR B 1 329 ? 25.609 9.07 1.096 1 72.75 329 THR B O 1
ATOM 5192 N N . SER B 1 330 ? 23.859 9.883 1.59 1 58.94 330 SER B N 1
ATOM 5193 C CA . SER B 1 330 ? 24.531 11.086 2.068 1 58.94 330 SER B CA 1
ATOM 5194 C C . SER B 1 330 ? 25.312 10.812 3.35 1 58.94 330 SER B C 1
ATOM 5196 O O . SER B 1 330 ? 24.906 9.984 4.164 1 58.94 330 SER B O 1
ATOM 5198 N N . LYS B 1 331 ? 26.75 10.812 3.395 1 50.75 331 LYS B N 1
ATOM 5199 C CA . LYS B 1 331 ? 27.797 10.547 4.363 1 50.75 331 LYS B CA 1
ATOM 5200 C C . LYS B 1 331 ? 27.297 10.719 5.793 1 50.75 331 LYS B C 1
ATOM 5202 O O . LYS B 1 331 ? 27.969 10.328 6.75 1 50.75 331 LYS B O 1
ATOM 5207 N N . SER B 1 332 ? 26.406 11.539 6.148 1 45.47 332 SER B N 1
ATOM 5208 C CA . SER B 1 332 ? 26.312 11.891 7.562 1 45.47 332 SER B CA 1
ATOM 5209 C C . SER B 1 332 ? 25.656 10.773 8.367 1 45.47 332 SER B C 1
ATOM 5211 O O . SER B 1 332 ? 25.578 10.859 9.594 1 45.47 332 SER B O 1
ATOM 5213 N N . SER B 1 333 ? 25.156 9.75 7.824 1 45.94 333 SER B N 1
ATOM 5214 C CA . SER B 1 333 ? 24.156 9.008 8.594 1 45.94 333 SER B CA 1
ATOM 5215 C C . SER B 1 333 ? 24.75 7.723 9.172 1 45.94 333 SER B C 1
ATOM 5217 O O . SER B 1 333 ? 24.016 6.816 9.562 1 45.94 333 SER B O 1
ATOM 5219 N N . ASP B 1 334 ? 25.938 7.418 8.93 1 43.06 334 ASP B N 1
ATOM 5220 C CA . ASP B 1 334 ? 26.406 6.168 9.516 1 43.06 334 ASP B CA 1
ATOM 5221 C C . ASP B 1 334 ? 26.656 6.328 11.016 1 43.06 334 ASP B C 1
ATOM 5223 O O . ASP B 1 334 ? 27.328 7.262 11.445 1 43.06 334 ASP B O 1
ATOM 5227 N N . PRO B 1 335 ? 25.891 5.723 11.852 1 34.88 335 PRO B N 1
ATOM 5228 C CA . PRO B 1 335 ? 26.391 5.832 13.227 1 34.88 335 PRO B CA 1
ATOM 5229 C C . PRO B 1 335 ? 27.859 5.441 13.344 1 34.88 335 PRO B C 1
ATOM 5231 O O . PRO B 1 335 ? 28.375 4.656 12.539 1 34.88 335 PRO B O 1
ATOM 5234 N N . VAL B 1 336 ? 28.812 6.418 14.023 1 32.62 336 VAL B N 1
ATOM 5235 C CA . VAL B 1 336 ? 30.188 6.109 14.398 1 32.62 336 VAL B CA 1
ATOM 5236 C C . VAL B 1 336 ? 30.266 4.68 14.938 1 32.62 336 VAL B C 1
ATOM 5238 O O . VAL B 1 336 ? 29.516 4.309 15.844 1 32.62 336 VAL B O 1
ATOM 5241 N N . SER B 1 337 ? 30.969 3.682 14.219 1 27.2 337 SER B N 1
ATOM 5242 C CA . SER B 1 337 ? 31.562 2.559 14.93 1 27.2 337 SER B CA 1
ATOM 5243 C C . SER B 1 337 ? 32.156 3.004 16.266 1 27.2 337 SER B C 1
ATOM 5245 O O . SER B 1 337 ? 32.781 4.066 16.344 1 27.2 337 SER B O 1
#

pLDDT: mean 93.69, std 9.66, range [25.98, 99.0]

Solvent-accessible surface area (backbone atoms only — not comparable to full-atom values): 33008 Å² total; per-residue (Å²): 122,56,73,35,25,47,46,15,45,49,52,50,51,50,51,48,50,51,56,56,49,38,65,72,33,52,44,38,68,68,45,46,48,35,70,73,73,46,50,51,44,49,69,36,47,73,38,34,36,38,32,34,32,21,49,47,48,49,30,27,29,25,49,30,41,36,23,51,17,43,29,26,37,36,40,19,29,72,52,57,70,43,37,52,53,42,48,50,51,19,41,69,57,20,77,87,52,52,74,85,39,48,41,80,47,68,42,61,65,74,51,57,89,45,40,60,59,52,52,49,54,46,32,72,74,66,71,52,75,43,32,42,34,43,48,49,66,66,46,34,44,30,54,66,62,64,44,37,68,67,34,44,53,54,47,33,41,50,47,29,53,27,48,50,50,44,48,25,51,50,50,51,49,26,47,70,74,27,96,53,27,53,37,34,42,33,38,54,54,25,45,37,36,74,44,39,37,50,38,16,28,60,37,11,13,28,25,11,19,46,50,14,32,51,36,6,45,50,35,48,44,34,78,47,51,54,41,56,26,40,36,18,43,44,51,54,62,41,67,54,57,24,63,5,32,33,25,46,74,95,43,59,53,67,44,78,79,56,90,83,43,86,47,42,48,25,61,59,52,4,43,53,52,30,34,33,58,46,53,63,30,65,59,34,46,36,24,50,62,70,51,42,49,50,50,51,31,43,53,58,36,44,74,62,28,51,55,50,48,60,70,55,30,34,65,51,52,34,25,70,60,66,62,37,82,84,63,90,66,78,83,79,49,65,76,84,128,123,56,72,33,26,46,46,14,45,47,52,50,51,52,51,50,49,50,57,57,50,37,65,73,33,53,43,38,68,68,46,46,47,34,69,73,72,45,50,51,44,51,70,36,46,71,39,33,35,38,31,35,31,21,50,46,46,48,31,29,29,24,48,30,42,35,23,50,17,43,28,26,36,34,41,18,28,73,53,55,68,42,38,52,52,41,48,52,51,19,41,70,58,20,76,86,52,53,74,85,39,49,40,80,46,68,40,62,65,76,49,59,91,46,40,60,59,52,50,49,53,47,32,71,74,66,69,52,77,43,31,42,34,44,48,50,67,68,45,35,45,30,55,66,62,63,45,36,67,66,34,41,54,54,48,34,41,50,47,29,54,26,50,51,50,44,48,25,52,50,52,50,48,25,47,70,75,27,95,54,26,54,36,33,42,34,36,53,54,26,45,37,35,75,44,38,37,49,38,15,27,58,36,10,12,29,27,12,18,45,50,15,33,53,36,5,46,50,35,48,45,36,80,47,50,58,42,57,26,40,35,18,43,44,50,54,62,42,66,54,58,26,63,5,32,34,25,47,75,94,42,60,54,67,46,77,79,55,90,84,42,87,46,40,49,26,61,59,52,6,43,53,50,30,34,32,58,45,53,62,30,65,59,33,45,35,25,50,63,70,51,42,50,51,51,50,32,42,54,58,36,44,75,61,28,51,56,50,49,59,69,55,28,35,66,50,51,35,25,69,59,65,63,39,83,86,64,90,68,75,82,82,49,64,78,82,129

Secondary structure (DSSP, 8-state):
--HHHHHHHHHHHHHHHHHHHHTT-SB-HHHHHHHHHS--GGGGTT-EEEEES-SSHHHHHHHHHHHHTT-EEEEE-S-HHHHHHHHHHHHHH-TT--GGGEEE----TT-GGGHHHHHHHHHHHHS---EEEE-----B-S-GGG--HHHHHHHHIIIIIHHHHHHHHHHHHHHHH-TT--EEEEEE--GGGTS--TT-HHHHHHHHHHHHHHHHHHHHTTTS-EEEEEEEE-SBSSTTTTT-B-SSTT-B--PPPPTTS--B-HHHHHHHHHHHHHTT-SEEEE--TTHHHHHHHHHH-HHHHHHHHHHHHHHHHHHHHHSS--S---GGGS---/--HHHHHHHHHHHHHHHHHHHHHH-SB-HHHHHHHHHS--GGGGTT-EEEEES-SSHHHHHHHHHHHHTT-EEEEE-S-HHHHHHHHHHHHHH-TT--GGGEEE----TT-GGGHHHHHHHHHHHHS---EEEE-----B-S-GGG--HHHHHHHHIIIIIHHHHHHHHHHHHHHHH-TT--EEEEEE--GGGTS--TT-HHHHHHHHHHHHHHHHHHHHTTTS-EEEEEEEE-SBSSTTTTT-B-SSTT-B--PPPPTTS--B-HHHHHHHHHHHHHTT-SEEEE--TTHHHHHHHHHH-HHHHHHHHHHHHHHHHHHHHHSS--S---GGGS---

Radius of gyration: 25.02 Å; Cα contacts (8 Å, |Δi|>4): 1467; chains: 2; bounding box: 62×75×69 Å

InterPro domains:
  IPR002347 Short-chain dehydrogenase/reductase SDR [PF00106] (47-244)
  IPR002347 Short-chain dehydrogenase/reductase SDR [PR00080] (127-138)
  IPR002347 Short-chain dehydrogenase/reductase SDR [PR00080] (183-191)
  IPR002347 Short-chain dehydrogenase/reductase SDR [PR00080] (203-222)
  IPR002347 Short-chain dehydrogenase/reductase SDR [PR00081] (48-65)
  IPR002347 Short-chain dehydrogenase/reductase SDR [PR00081] (127-138)
  IPR002347 Short-chain dehydrogenase/reductase SDR [PR00081] (177-193)
  IPR002347 Short-chain dehydrogenase/reductase SDR [PR00081] (203-222)
  IPR002347 Short-chain dehydrogenase/reductase SDR [PR00081] (224-241)
  IPR020904 Short-chain dehydrogenase/reductase, conserved site [PS00061] (190-218)
  IPR036291 NAD(P)-binding domain superfamily [SSF51735] (44-299)
  IPR053011 Dehydrogenase/reductase SDR family member 7 [PTHR44269] (3-323)

Organism: NCBI:txid197152